Protein 2FLQ (pdb70)

Organism: Geobacillus kaustophilus (strain HTA426) (NCBI:txid235909)

Secondary structure (DSSP, 8-state):
--HHHHHHHHHHHHHHHHHHHTT--SHHHHHHHHHHHHHHHHHSS----TTTHHHHHHHHHHT-TT-S--GGGTT-EEEEETT--SHHHHHHHHHHHHHHHH-TTS---EEEEE-TTTTEEE--SBSS-B-EEE-SSSEEE-GGGHHHHHHHGGGT------TTPBPPEEEEESSS--EEE---TTTS-EEE---SS-GGGGTT--EEES---B-S-EEEETTEEES---EE---BTHIIIIIITT-TTTT--HHHHHHHTT--SS-GGG-HHHHHHHHHHHHHHHHHHHHT---B-HHHHHHHHHHHHHHHHHHT---B--GGGTS-SSSGGGSGGGGS--B----SSEEE----TT-/--HHHHHHHHHHHHHHHHHHHT--STTHHHHTTHHHHHHHHTSS----HHHHHHHHHHHHHT-TT-S--TTGGG-B----TT--SHHHHHHHHHHHHHHHHGGGS---BB----STTSEEE--SBSS-B-EE--SSS-EE-GGGHHHHHHHHHTT-----STTPBPPEEEEETTEEEEEEPPPGGG--EEEE--SS-TTSGGG-EEEES---B-S---BBTTB--S---B----BHHIIIIIITTSTTTT--HHHHHHHTT--TT-GGG-HHHHHHHHHHHHHHHHHHHTT---B-HHHHHHHHHHHHHHHHTTT------HHHHS-SS-GGGSTGGGS------PSSB------TT-

Structure (mmCIF, N/CA/C/O backbone):
data_2FLQ
#
_entry.id   2FLQ
#
_cell.length_a   154.013
_cell.length_b   118.721
_cell.length_c   49.761
_cell.angle_alpha   90.00
_cell.angle_beta   90.00
_cell.angle_gamma   90.00
#
_symmetry.space_group_name_H-M   'P 21 21 2'
#
loop_
_entity.id
_entity.type
_entity.pdbx_description
1 polymer 'Nitric Oxide Synthase'
2 non-polymer ARGININE
3 non-polymer 'PROTOPORPHYRIN IX CONTAINING FE'
4 water water
#
loop_
_atom_site.group_PDB
_atom_site.id
_atom_site.type_symbol
_atom_site.label_atom_id
_atom_site.label_alt_id
_atom_site.label_comp_id
_atom_site.label_asym_id
_atom_site.label_entity_id
_atom_site.label_seq_id
_atom_site.pdbx_PDB_ins_code
_atom_site.Cartn_x
_atom_site.Cartn_y
_atom_site.Cartn_z
_atom_site.occupancy
_atom_site.B_iso_or_equiv
_atom_site.auth_seq_id
_atom_site.auth_comp_id
_atom_site.auth_asym_id
_atom_site.auth_atom_id
_atom_site.pdbx_PDB_model_num
ATOM 1 N N . ARG A 1 10 ? 84.648 67.199 8.137 1.00 61.40 10 ARG A N 1
ATOM 2 C CA . ARG A 1 10 ? 84.411 65.775 7.774 1.00 61.40 10 ARG A CA 1
ATOM 3 C C . ARG A 1 10 ? 83.373 65.156 8.696 1.00 61.40 10 ARG A C 1
ATOM 4 O O . ARG A 1 10 ? 83.238 65.565 9.856 1.00 61.40 10 ARG A O 1
ATOM 12 N N . GLN A 1 11 ? 82.640 64.176 8.181 1.00 74.48 11 GLN A N 1
ATOM 13 C CA . GLN A 1 11 ? 81.611 63.529 8.978 1.00 74.48 11 GLN A CA 1
ATOM 14 C C . GLN A 1 11 ? 81.790 62.025 9.097 1.00 74.48 11 GLN A C 1
ATOM 15 O O . GLN A 1 11 ? 80.879 61.305 9.519 1.00 74.48 11 GLN A O 1
ATOM 21 N N . HIS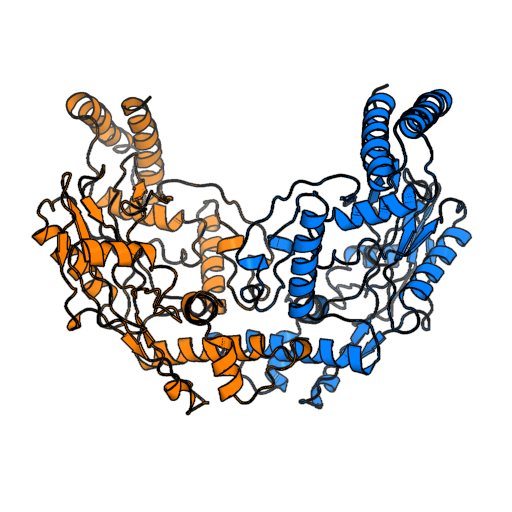 A 1 12 ? 82.965 61.552 8.712 1.00 46.29 12 HIS A N 1
ATOM 22 C CA . HIS A 1 12 ? 83.277 60.143 8.832 1.00 46.29 12 HIS A CA 1
ATOM 23 C C . HIS A 1 12 ? 84.042 60.062 10.147 1.00 46.29 12 HIS A C 1
ATOM 24 O O . HIS A 1 12 ? 83.884 59.114 10.920 1.00 46.29 12 HIS A O 1
ATOM 31 N N . ASP A 1 13 ? 84.849 61.095 10.403 1.00 46.82 13 ASP A N 1
ATOM 32 C CA . ASP A 1 13 ? 85.658 61.181 11.618 1.00 46.82 13 ASP A CA 1
ATOM 33 C C . ASP A 1 13 ? 84.803 61.663 12.783 1.00 46.82 13 ASP A C 1
ATOM 34 O O . ASP A 1 13 ? 85.223 61.634 13.937 1.00 46.82 13 ASP A O 1
ATOM 39 N N . GLU A 1 14 ? 83.603 62.122 12.464 1.00 53.07 14 GLU A N 1
ATOM 40 C CA . GLU A 1 14 ? 82.676 62.602 13.475 1.00 53.07 14 GLU A CA 1
ATOM 41 C C . GLU A 1 14 ? 81.922 61.383 14.008 1.00 53.07 14 GLU A C 1
ATOM 42 O O . GLU A 1 14 ? 81.831 61.168 15.223 1.00 53.07 14 GLU A O 1
ATOM 48 N N . GLN A 1 15 ? 81.394 60.579 13.088 1.00 60.92 15 GLN A N 1
ATOM 49 C CA . GLN A 1 15 ? 80.677 59.375 13.466 1.00 60.92 15 GLN A CA 1
ATOM 50 C C . GLN A 1 15 ? 81.693 58.389 14.042 1.00 60.92 15 GLN A C 1
ATOM 51 O O . GLN A 1 15 ? 81.644 58.094 15.233 1.00 60.92 15 GLN A O 1
ATOM 57 N N . LEU A 1 16 ? 82.618 57.907 13.210 1.00 7.46 16 LEU A N 1
ATOM 58 C CA . LEU A 1 16 ? 83.648 56.960 13.653 1.00 7.46 16 LEU A CA 1
ATOM 59 C C . LEU A 1 16 ? 84.133 57.240 15.071 1.00 7.46 16 LEU A C 1
ATOM 60 O O . LEU A 1 16 ? 84.416 56.317 15.833 1.00 7.46 16 LEU A O 1
ATOM 65 N N . MET A 1 17 ? 84.225 58.519 15.425 1.00 22.85 17 MET A N 1
ATOM 66 C CA . MET A 1 17 ? 84.670 58.897 16.758 1.00 22.85 17 MET A CA 1
ATOM 67 C C . MET A 1 17 ? 83.663 58.408 17.792 1.00 22.85 17 MET A C 1
ATOM 68 O O . MET A 1 17 ? 84.027 57.813 18.808 1.00 22.85 17 MET A O 1
ATOM 73 N N . THR A 1 18 ? 82.389 58.670 17.528 1.00 27.85 18 THR A N 1
ATOM 74 C CA . THR A 1 18 ? 81.324 58.239 18.419 1.00 27.85 18 THR A CA 1
ATOM 75 C C . THR A 1 18 ? 81.369 56.714 18.597 1.00 27.85 18 THR A C 1
ATOM 76 O O . THR A 1 18 ? 81.477 56.214 19.711 1.00 27.85 18 THR A O 1
ATOM 80 N N . LYS A 1 19 ? 81.302 55.987 17.488 1.00 16.28 19 LYS A N 1
ATOM 81 C CA . LYS A 1 19 ? 81.328 54.529 17.511 1.00 16.28 19 LYS A CA 1
ATOM 82 C C . LYS A 1 19 ? 82.489 54.051 18.364 1.00 16.28 19 LYS A C 1
ATOM 83 O O . LYS A 1 19 ? 82.345 53.137 19.180 1.00 16.28 19 LYS A O 1
ATOM 89 N N . ALA A 1 20 ? 83.649 54.673 18.173 1.00 14.41 20 ALA A N 1
ATOM 90 C CA . ALA A 1 20 ? 84.842 54.309 18.936 1.00 14.41 20 ALA A CA 1
ATOM 91 C C . ALA A 1 20 ? 84.638 54.552 20.436 1.00 14.41 20 ALA A C 1
ATOM 92 O O . ALA A 1 20 ? 84.910 53.678 21.263 1.00 14.41 20 ALA A O 1
ATOM 94 N N . GLU A 1 21 ? 84.139 55.742 20.766 1.00 7.01 21 GLU A N 1
ATOM 95 C CA . GLU A 1 21 ? 83.888 56.166 22.141 1.00 7.01 21 GLU A CA 1
ATOM 96 C C . GLU A 1 21 ? 82.908 55.279 22.909 1.00 7.01 21 GLU A C 1
ATOM 97 O O . GLU A 1 21 ? 83.102 55.014 24.088 1.00 7.01 21 GLU A O 1
ATOM 103 N N . GLN A 1 22 ? 81.845 54.835 22.252 1.00 31.95 22 GLN A N 1
ATOM 104 C CA . GLN A 1 22 ? 80.872 53.962 22.901 1.00 31.95 22 GLN A CA 1
ATOM 105 C C . GLN A 1 22 ? 81.409 52.532 22.967 1.00 31.95 22 GLN A C 1
ATOM 106 O O . GLN A 1 22 ? 80.962 51.725 23.787 1.00 31.95 22 GLN A O 1
ATOM 112 N N . PHE A 1 23 ? 82.348 52.203 22.078 1.00 25.08 23 PHE A N 1
ATOM 113 C CA . PHE A 1 23 ? 82.928 50.877 22.093 1.00 25.08 23 PHE A CA 1
ATOM 114 C C . PHE A 1 23 ? 83.774 50.777 23.344 1.00 25.08 23 PHE A C 1
ATOM 115 O O . PHE A 1 23 ? 83.461 50.021 24.259 1.00 25.08 23 PHE A O 1
ATOM 123 N N . ILE A 1 24 ? 84.845 51.566 23.382 1.00 14.35 24 ILE A N 1
ATOM 124 C CA . ILE A 1 24 ? 85.755 51.577 24.515 1.00 14.35 24 ILE A CA 1
ATOM 125 C C . ILE A 1 24 ? 85.016 51.631 25.843 1.00 14.35 24 ILE A C 1
ATOM 126 O O . ILE A 1 24 ? 85.456 51.031 26.824 1.00 14.35 24 ILE A O 1
ATOM 131 N N . ILE A 1 25 ? 83.889 52.336 25.876 1.00 6.39 25 ILE A N 1
ATOM 132 C CA . ILE A 1 25 ? 83.149 52.479 27.125 1.00 6.39 25 ILE A CA 1
ATOM 133 C C . ILE A 1 25 ? 82.585 51.184 27.691 1.00 6.39 25 ILE A C 1
ATOM 134 O O . ILE A 1 25 ? 82.828 50.858 28.845 1.00 6.39 25 ILE A O 1
ATOM 139 N N . ALA A 1 26 ? 81.830 50.443 26.891 1.00 14.82 26 ALA A N 1
ATOM 140 C CA . ALA A 1 26 ? 81.267 49.190 27.369 1.00 14.82 26 ALA A CA 1
ATOM 141 C C . ALA A 1 26 ? 82.361 48.135 27.325 1.00 14.82 26 ALA A C 1
ATOM 142 O O . ALA A 1 26 ? 82.411 47.246 28.170 1.00 14.82 26 ALA A O 1
ATOM 144 N N . SER A 1 27 ? 83.244 48.263 26.340 1.00 15.01 27 SER A N 1
ATOM 145 C CA . SER A 1 27 ? 84.355 47.346 26.139 1.00 15.01 27 SER A CA 1
ATOM 146 C C . SER A 1 27 ? 85.216 47.268 27.379 1.00 15.01 27 SER A C 1
ATOM 147 O O . SER A 1 27 ? 85.269 46.253 28.069 1.00 15.01 27 SER A O 1
ATOM 150 N N . TYR A 1 28 ? 85.912 48.359 27.645 1.00 59.43 28 TYR A N 1
ATOM 151 C CA . TYR A 1 28 ? 86.780 48.423 28.806 1.00 59.43 28 TYR A CA 1
ATOM 152 C C . TYR A 1 28 ? 85.985 48.178 30.081 1.00 59.43 28 TYR A C 1
ATOM 153 O O . TYR A 1 28 ? 86.486 47.542 31.011 1.00 59.43 28 TYR A O 1
ATOM 162 N N . ARG A 1 29 ? 84.744 48.658 30.111 1.00 16.78 29 ARG A N 1
ATOM 163 C CA . ARG A 1 29 ? 83.902 48.519 31.293 1.00 16.78 29 ARG A CA 1
ATOM 164 C C . ARG A 1 29 ? 83.467 47.100 31.640 1.00 16.78 29 ARG A C 1
ATOM 165 O O . ARG A 1 29 ? 83.280 46.776 32.816 1.00 16.78 29 ARG A O 1
ATOM 173 N N . GLU A 1 30 ? 83.294 46.255 30.632 1.00 5.39 30 GLU A N 1
ATOM 174 C CA . GLU A 1 30 ? 82.906 44.873 30.889 1.00 5.39 30 GLU A CA 1
ATOM 175 C C . GLU A 1 30 ? 84.174 44.138 31.293 1.00 5.39 30 GLU A C 1
ATOM 176 O O . GLU A 1 30 ? 84.143 43.152 32.030 1.00 5.39 30 GLU A O 1
ATOM 182 N N . LEU A 1 31 ? 85.286 44.648 30.779 1.00 27.45 31 LEU A N 1
ATOM 183 C CA . LEU A 1 31 ? 86.611 44.115 31.058 1.00 27.45 31 LEU A CA 1
ATOM 184 C C . LEU A 1 31 ? 86.968 44.416 32.520 1.00 27.45 31 LEU A C 1
ATOM 185 O O . LEU A 1 31 ? 87.914 43.857 33.089 1.00 27.45 31 LEU A O 1
ATOM 190 N N . GLY A 1 32 ? 86.192 45.307 33.124 1.00 43.96 32 GLY A N 1
ATOM 191 C CA . GLY A 1 32 ? 86.447 45.678 34.499 1.00 43.96 32 GLY A CA 1
ATOM 192 C C . GLY A 1 32 ? 87.758 46.428 34.538 1.00 43.96 32 GLY A C 1
ATOM 193 O O . GLY A 1 32 ? 88.609 46.159 35.387 1.00 43.96 32 GLY A O 1
ATOM 194 N N . LYS A 1 33 ? 87.915 47.369 33.607 1.00 46.03 33 LYS A N 1
ATOM 195 C CA . LYS A 1 33 ? 89.124 48.175 33.496 1.00 46.03 33 LYS A CA 1
ATOM 196 C C . LYS A 1 33 ? 89.171 49.323 34.495 1.00 46.03 33 LYS A C 1
ATOM 197 O O . LYS A 1 33 ? 89.657 49.163 35.610 1.00 46.03 33 LYS A O 1
ATOM 203 N N . SER A 1 34 ? 88.679 50.485 34.089 1.00 53.96 34 SER A N 1
ATOM 204 C CA . SER A 1 34 ? 88.678 51.662 34.953 1.00 53.96 34 SER A CA 1
ATOM 205 C C . SER A 1 34 ? 87.973 52.791 34.224 1.00 53.96 34 SER A C 1
ATOM 206 O O . SER A 1 34 ? 87.435 52.592 33.136 1.00 53.96 34 SER A O 1
ATOM 209 N N . GLU A 1 35 ? 87.974 53.978 34.815 1.00 42.65 35 GLU A N 1
ATOM 210 C CA . GLU A 1 35 ? 87.325 55.123 34.194 1.00 42.65 35 GLU A CA 1
ATOM 211 C C . GLU A 1 35 ? 88.359 56.081 33.628 1.00 42.65 35 GLU A C 1
ATOM 212 O O . GLU A 1 35 ? 88.071 56.877 32.726 1.00 42.65 35 GLU A O 1
ATOM 218 N N . GLN A 1 36 ? 89.571 55.991 34.166 1.00 20.46 36 GLN A N 1
ATOM 219 C CA . GLN A 1 36 ? 90.674 56.829 33.733 1.00 20.46 36 GLN A CA 1
ATOM 220 C C . GLN A 1 36 ? 91.214 56.309 32.406 1.00 20.46 36 GLN A C 1
ATOM 221 O O . GLN A 1 36 ? 91.309 57.055 31.431 1.00 20.46 36 GLN A O 1
ATOM 227 N N . GLU A 1 37 ? 91.547 55.019 32.376 1.00 7.99 37 GLU A N 1
ATOM 228 C CA . GLU A 1 37 ? 92.096 54.387 31.179 1.00 7.99 37 GLU A CA 1
ATOM 229 C C . GLU A 1 37 ? 91.143 54.394 30.003 1.00 7.99 37 GLU A C 1
ATOM 230 O O . GLU A 1 37 ? 91.517 54.030 28.894 1.00 7.99 37 GLU A O 1
ATOM 236 N N . ILE A 1 38 ? 89.906 54.801 30.253 1.00 18.85 38 ILE A N 1
ATOM 237 C CA . ILE A 1 38 ? 88.910 54.884 29.195 1.00 18.85 38 ILE A CA 1
ATOM 238 C C . ILE A 1 38 ? 89.169 56.180 28.450 1.00 18.85 38 ILE A C 1
ATOM 239 O O . ILE A 1 38 ? 89.323 56.188 27.231 1.00 18.85 38 ILE A O 1
ATOM 244 N N . LYS A 1 39 ? 89.225 57.279 29.197 1.00 41.97 39 LYS A N 1
ATOM 245 C CA . LYS A 1 39 ? 89.492 58.582 28.603 1.00 41.97 39 LYS A CA 1
ATOM 246 C C . LYS A 1 39 ? 90.913 58.580 28.050 1.00 41.97 39 LYS A C 1
ATOM 247 O O . LYS A 1 39 ? 91.190 59.189 27.010 1.00 41.97 39 LYS A O 1
ATOM 253 N N . ARG A 1 40 ? 91.811 57.892 28.756 1.00 30.23 40 ARG A N 1
ATOM 254 C CA . ARG A 1 40 ? 93.203 57.803 28.336 1.00 30.23 40 ARG A CA 1
ATOM 255 C C . ARG A 1 40 ? 93.197 57.225 26.927 1.00 30.23 40 ARG A C 1
ATOM 256 O O . ARG A 1 40 ? 93.880 57.726 26.032 1.00 30.23 40 ARG A O 1
ATOM 264 N N . ARG A 1 41 ? 92.389 56.185 26.739 1.00 52.53 41 ARG A N 1
ATOM 265 C CA . ARG A 1 41 ? 92.279 55.516 25.452 1.00 52.53 41 ARG A CA 1
ATOM 266 C C . ARG A 1 41 ? 91.462 56.327 24.427 1.00 52.53 41 ARG A C 1
ATOM 267 O O . ARG A 1 41 ? 91.868 56.445 23.267 1.00 52.53 41 ARG A O 1
ATOM 275 N N . VAL A 1 42 ? 90.330 56.897 24.832 1.00 27.05 42 VAL A N 1
ATOM 276 C CA . VAL A 1 42 ? 89.538 57.684 23.885 1.00 27.05 42 VAL A CA 1
ATOM 277 C C . VAL A 1 42 ? 90.396 58.861 23.409 1.00 27.05 42 VAL A C 1
ATOM 278 O O . VAL A 1 42 ? 90.255 59.337 22.277 1.00 27.05 42 VAL A O 1
ATOM 282 N N . ASN A 1 43 ? 91.284 59.317 24.286 1.00 27.69 43 ASN A N 1
ATOM 283 C CA . ASN A 1 43 ? 92.183 60.409 23.951 1.00 27.69 43 ASN A CA 1
ATOM 284 C C . ASN A 1 43 ? 93.063 59.970 22.782 1.00 27.69 43 ASN A C 1
ATOM 285 O O . ASN A 1 43 ? 92.991 60.546 21.705 1.00 27.69 43 ASN A O 1
ATOM 287 N N . GLU A 1 44 ? 93.885 58.946 22.989 1.00 23.69 44 GLU A N 1
ATOM 288 C CA . GLU A 1 44 ? 94.757 58.461 21.922 1.00 23.69 44 GLU A CA 1
ATOM 289 C C . GLU A 1 44 ? 93.981 58.324 20.607 1.00 23.69 44 GLU A C 1
ATOM 290 O O . GLU A 1 44 ? 94.505 58.614 19.525 1.00 23.69 44 GLU A O 1
ATOM 296 N N . ILE A 1 45 ? 92.724 57.901 20.709 1.00 48.17 45 ILE A N 1
ATOM 297 C CA . ILE A 1 45 ? 91.879 57.697 19.533 1.00 48.17 45 ILE A CA 1
ATOM 298 C C . ILE A 1 45 ? 91.424 58.990 18.833 1.00 48.17 45 ILE A C 1
ATOM 299 O O . ILE A 1 45 ? 91.319 59.022 17.608 1.00 48.17 45 ILE A O 1
ATOM 304 N N . ARG A 1 46 ? 91.150 60.042 19.597 1.00 70.52 46 ARG A N 1
ATOM 305 C CA . ARG A 1 46 ? 90.731 61.306 18.990 1.00 70.52 46 ARG A CA 1
ATOM 306 C C . ARG A 1 46 ? 91.945 61.913 18.286 1.00 70.52 46 ARG A C 1
ATOM 307 O O . ARG A 1 46 ? 91.856 62.348 17.136 1.00 70.52 46 ARG A O 1
ATOM 315 N N . TRP A 1 47 ? 93.071 61.936 18.983 1.00 59.87 47 TRP A N 1
ATOM 316 C CA . TRP A 1 47 ? 94.297 62.480 18.419 1.00 59.87 47 TRP A CA 1
ATOM 317 C C . TRP A 1 47 ? 94.637 61.725 17.135 1.00 59.87 47 TRP A C 1
ATOM 318 O O . TRP A 1 47 ? 94.914 62.334 16.100 1.00 59.87 47 TRP A O 1
ATOM 320 N N . GLU A 1 48 ? 94.594 60.395 17.203 1.00 44.77 48 GLU A N 1
ATOM 321 C CA . GLU A 1 48 ? 94.908 59.567 16.048 1.00 44.77 48 GLU A CA 1
ATOM 322 C C . GLU A 1 48 ? 93.903 59.647 14.897 1.00 44.77 48 GLU A C 1
ATOM 323 O O . GLU A 1 48 ? 94.296 59.715 13.733 1.00 44.77 48 GLU A O 1
ATOM 329 N N . VAL A 1 49 ? 92.607 59.642 15.201 1.00 35.11 49 VAL A N 1
ATOM 330 C CA . VAL A 1 49 ? 91.625 59.709 14.126 1.00 35.11 49 VAL A CA 1
ATOM 331 C C . VAL A 1 49 ? 91.798 60.995 13.352 1.00 35.11 49 VAL A C 1
ATOM 332 O O . VAL A 1 49 ? 91.423 61.075 12.189 1.00 35.11 49 VAL A O 1
ATOM 336 N N . GLU A 1 50 ? 92.374 62.002 13.991 1.00 53.22 50 GLU A N 1
ATOM 337 C CA . GLU A 1 50 ? 92.572 63.262 13.303 1.00 53.22 50 GLU A CA 1
ATOM 338 C C . GLU A 1 50 ? 93.850 63.309 12.474 1.00 53.22 50 GLU A C 1
ATOM 339 O O . GLU A 1 50 ? 93.792 63.471 11.255 1.00 53.22 50 GLU A O 1
ATOM 345 N N . GLN A 1 51 ? 94.995 63.158 13.125 1.00 21.27 51 GLN A N 1
ATOM 346 C CA . GLN A 1 51 ? 96.272 63.203 12.420 1.00 21.27 51 GLN A CA 1
ATOM 347 C C . GLN A 1 51 ? 96.370 62.170 11.290 1.00 21.27 51 GLN A C 1
ATOM 348 O O . GLN A 1 51 ? 97.062 62.408 10.295 1.00 21.27 51 GLN A O 1
ATOM 354 N N . THR A 1 52 ? 95.678 61.032 11.431 1.00 52.02 52 THR A N 1
ATOM 355 C CA . THR A 1 52 ? 95.734 59.978 10.408 1.00 52.02 52 THR A CA 1
ATOM 356 C C . THR A 1 52 ? 94.418 59.595 9.716 1.00 52.02 52 THR A C 1
ATOM 357 O O . THR A 1 52 ? 94.447 58.938 8.672 1.00 52.02 52 THR A O 1
ATOM 361 N N . GLY A 1 53 ? 93.279 59.969 10.293 1.00 49.86 53 GLY A N 1
ATOM 362 C CA . GLY A 1 53 ? 92.001 59.665 9.652 1.00 49.86 53 GLY A CA 1
ATOM 363 C C . GLY A 1 53 ? 91.228 58.409 10.041 1.00 49.86 53 GLY A C 1
ATOM 364 O O . GLY A 1 53 ? 90.153 58.146 9.491 1.00 49.86 53 GLY A O 1
ATOM 365 N N . THR A 1 54 ? 91.771 57.634 10.974 1.00 38.13 54 THR A N 1
ATOM 366 C CA . THR A 1 54 ? 91.145 56.405 11.459 1.00 38.13 54 THR A CA 1
ATOM 367 C C . THR A 1 54 ? 92.058 56.013 12.612 1.00 38.13 54 THR A C 1
ATOM 368 O O . THR A 1 54 ? 93.078 56.671 12.823 1.00 38.13 54 THR A O 1
ATOM 372 N N . TYR A 1 55 ? 91.692 54.994 13.377 1.00 13.52 55 TYR A N 1
ATOM 373 C CA . TYR A 1 55 ? 92.557 54.562 14.457 1.00 13.52 55 TYR A CA 1
ATOM 374 C C . TYR A 1 55 ? 92.751 53.066 14.332 1.00 13.52 55 TYR A C 1
ATOM 375 O O . TYR A 1 55 ? 92.234 52.450 13.402 1.00 13.52 55 TYR A O 1
ATOM 384 N N . ARG A 1 56 ? 93.488 52.500 15.267 1.00 30.05 56 ARG A N 1
ATOM 385 C CA . ARG A 1 56 ? 93.832 51.087 15.272 1.00 30.05 56 ARG A CA 1
ATOM 386 C C . ARG A 1 56 ? 93.518 50.466 16.621 1.00 30.05 56 ARG A C 1
ATOM 387 O O . ARG A 1 56 ? 93.661 51.128 17.639 1.00 30.05 56 ARG A O 1
ATOM 395 N N . HIS A 1 57 ? 93.101 49.204 16.633 1.00 5.00 57 HIS A N 1
ATOM 396 C CA . HIS A 1 57 ? 92.731 48.519 17.881 1.00 5.00 57 HIS A CA 1
ATOM 397 C C . HIS A 1 57 ? 93.902 47.819 18.569 1.00 5.00 57 HIS A C 1
ATOM 398 O O . HIS A 1 57 ? 94.998 47.737 18.036 1.00 5.00 57 HIS A O 1
ATOM 405 N N . THR A 1 58 ? 93.643 47.296 19.762 1.00 17.98 58 THR A N 1
ATOM 406 C CA . THR A 1 58 ? 94.643 46.549 20.519 1.00 17.98 58 THR A CA 1
ATOM 407 C C . THR A 1 58 ? 94.227 45.078 20.401 1.00 17.98 58 THR A C 1
ATOM 408 O O . THR A 1 58 ? 93.230 44.771 19.745 1.00 17.98 58 THR A O 1
ATOM 412 N N . TYR A 1 59 ? 94.986 44.161 20.994 1.00 29.28 59 TYR A N 1
ATOM 413 C CA . TYR A 1 59 ? 94.568 42.771 20.936 1.00 29.28 59 TYR A CA 1
ATOM 414 C C . TYR A 1 59 ? 93.963 42.429 22.284 1.00 29.28 59 TYR A C 1
ATOM 415 O O . TYR A 1 59 ? 94.544 41.724 23.100 1.00 29.28 59 TYR A O 1
ATOM 424 N N . GLU A 1 60 ? 92.785 42.979 22.507 1.00 22.08 60 GLU A N 1
ATOM 425 C CA . GLU A 1 60 ? 92.005 42.799 23.718 1.00 22.08 60 GLU A CA 1
ATOM 426 C C . GLU A 1 60 ? 90.839 43.670 23.310 1.00 22.08 60 GLU A C 1
ATOM 427 O O . GLU A 1 60 ? 89.790 43.705 23.939 1.00 22.08 60 GLU A O 1
ATOM 433 N N . GLU A 1 61 ? 91.075 44.376 22.214 1.00 5.52 61 GLU A N 1
ATOM 434 C CA . GLU A 1 61 ? 90.115 45.264 21.605 1.00 5.52 61 GLU A CA 1
ATOM 435 C C . GLU A 1 61 ? 89.456 44.426 20.515 1.00 5.52 61 GLU A C 1
ATOM 436 O O . GLU A 1 61 ? 88.246 44.278 20.488 1.00 5.52 61 GLU A O 1
ATOM 442 N N . LEU A 1 62 ? 90.266 43.873 19.619 1.00 5.84 62 LEU A N 1
ATOM 443 C CA . LEU A 1 62 ? 89.745 43.016 18.556 1.00 5.84 62 LEU A CA 1
ATOM 444 C C . LEU A 1 62 ? 89.322 41.710 19.206 1.00 5.84 62 LEU A C 1
ATOM 445 O O . LEU A 1 62 ? 88.242 41.200 18.940 1.00 5.84 62 LEU A O 1
ATOM 450 N N . SER A 1 63 ? 90.204 41.170 20.039 1.00 14.53 63 SER A N 1
ATOM 451 C CA . SER A 1 63 ? 89.951 39.931 20.747 1.00 14.53 63 SER A CA 1
ATOM 452 C C . SER A 1 63 ? 88.585 39.977 21.429 1.00 14.53 63 SER A C 1
ATOM 453 O O . SER A 1 63 ? 87.647 39.290 21.013 1.00 14.53 63 SER A O 1
ATOM 456 N N . TYR A 1 64 ? 88.474 40.791 22.471 1.00 5.00 64 TYR A N 1
ATOM 457 C CA . TYR A 1 64 ? 87.214 40.889 23.184 1.00 5.00 64 TYR A CA 1
ATOM 458 C C . TYR A 1 64 ? 86.150 41.494 22.303 1.00 5.00 64 TYR A C 1
ATOM 459 O O . TYR A 1 64 ? 84.970 41.205 22.472 1.00 5.00 64 TYR A O 1
ATOM 468 N N . GLY A 1 65 ? 86.567 42.335 21.362 1.00 5.00 65 GLY A N 1
ATOM 469 C CA . GLY A 1 65 ? 85.606 42.963 20.464 1.00 5.00 65 GLY A CA 1
ATOM 470 C C . GLY A 1 65 ? 84.983 41.966 19.510 1.00 5.00 65 GLY A C 1
ATOM 471 O O . GLY A 1 65 ? 83.840 42.129 19.098 1.00 5.00 65 GLY A O 1
ATOM 472 N N . ALA A 1 66 ? 85.750 40.936 19.155 1.00 7.75 66 ALA A N 1
ATOM 473 C CA . ALA A 1 66 ? 85.295 39.876 18.258 1.00 7.75 66 ALA A CA 1
ATOM 474 C C . ALA A 1 66 ? 84.238 39.075 18.990 1.00 7.75 66 ALA A C 1
ATOM 475 O O . ALA A 1 66 ? 83.165 38.806 18.477 1.00 7.75 66 ALA A O 1
ATOM 477 N N . LYS A 1 67 ? 84.573 38.699 20.210 1.00 5.00 67 LYS A N 1
ATOM 478 C CA . LYS A 1 67 ? 83.679 37.933 21.053 1.00 5.00 67 LYS A CA 1
ATOM 479 C C . LYS A 1 67 ? 82.380 38.701 21.318 1.00 5.00 67 LYS A C 1
ATOM 480 O O . LYS A 1 67 ? 81.325 38.094 21.508 1.00 5.00 67 LYS A O 1
ATOM 486 N N . MET A 1 68 ? 82.451 40.031 21.328 1.00 7.09 68 MET A N 1
ATOM 487 C CA . MET A 1 68 ? 81.258 40.848 21.567 1.00 7.09 68 MET A CA 1
ATOM 488 C C . MET A 1 68 ? 80.351 40.868 20.343 1.00 7.09 68 MET A C 1
ATOM 489 O O . MET A 1 68 ? 79.136 41.006 20.461 1.00 7.09 68 MET A O 1
ATOM 494 N N . ALA A 1 69 ? 80.958 40.733 19.169 1.00 5.00 69 ALA A N 1
ATOM 495 C CA . ALA A 1 69 ? 80.235 40.727 17.905 1.00 5.00 69 ALA A CA 1
ATOM 496 C C . ALA A 1 69 ? 79.441 39.434 17.764 1.00 5.00 69 ALA A C 1
ATOM 497 O O . ALA A 1 69 ? 78.344 39.408 17.192 1.00 5.00 69 ALA A O 1
ATOM 499 N N . TRP A 1 70 ? 80.022 38.358 18.286 1.00 31.93 70 TRP A N 1
ATOM 500 C CA . TRP A 1 70 ? 79.399 37.046 18.241 1.00 31.93 70 TRP A CA 1
ATOM 501 C C . TRP A 1 70 ? 78.295 37.014 19.276 1.00 31.93 70 TRP A C 1
ATOM 502 O O . TRP A 1 70 ? 77.233 36.431 19.053 1.00 31.93 70 TRP A O 1
ATOM 513 N N . ARG A 1 71 ? 78.538 37.645 20.410 1.00 5.00 71 ARG A N 1
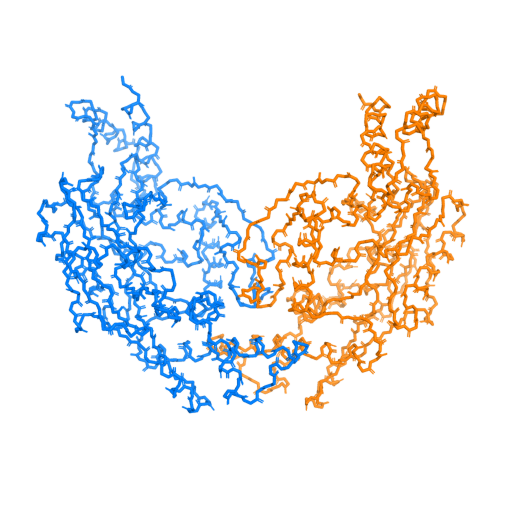ATOM 514 C CA . ARG A 1 71 ? 77.524 37.663 21.437 1.00 5.00 71 ARG A CA 1
ATOM 515 C C . ARG A 1 71 ? 76.330 38.403 20.899 1.00 5.00 71 ARG A C 1
ATOM 516 O O . ARG A 1 71 ? 75.193 38.012 21.112 1.00 5.00 71 ARG A O 1
ATOM 524 N N . HIS A 1 72 ? 76.608 39.472 20.167 1.00 15.63 72 HIS A N 1
ATOM 525 C CA . HIS A 1 72 ? 75.571 40.324 19.606 1.00 15.63 72 HIS A CA 1
ATOM 526 C C . HIS A 1 72 ? 74.924 39.874 18.303 1.00 15.63 72 HIS A C 1
ATOM 527 O O . HIS A 1 72 ? 74.179 40.648 17.688 1.00 15.63 72 HIS A O 1
ATOM 534 N N . SER A 1 73 ? 75.183 38.629 17.904 1.00 7.88 73 SER A N 1
ATOM 535 C CA . SER A 1 73 ? 74.623 38.067 16.671 1.00 7.88 73 SER A CA 1
ATOM 536 C C . SER A 1 73 ? 73.209 37.511 16.881 1.00 7.88 73 SER A C 1
ATOM 537 O O . SER A 1 73 ? 73.037 36.358 17.279 1.00 7.88 73 SER A O 1
ATOM 540 N N . ASN A 1 74 ? 72.207 38.341 16.587 1.00 5.00 74 ASN A N 1
ATOM 541 C CA . ASN A 1 74 ? 70.807 37.985 16.770 1.00 5.00 74 ASN A CA 1
ATOM 542 C C . ASN A 1 74 ? 70.395 36.672 16.146 1.00 5.00 74 ASN A C 1
ATOM 543 O O . ASN A 1 74 ? 69.623 35.919 16.732 1.00 5.00 74 ASN A O 1
ATOM 548 N N . ARG A 1 75 ? 70.898 36.395 14.949 1.00 5.00 75 ARG A N 1
ATOM 549 C CA . ARG A 1 75 ? 70.528 35.175 14.244 1.00 5.00 75 ARG A CA 1
ATOM 550 C C . ARG A 1 75 ? 71.271 33.909 14.633 1.00 5.00 75 ARG A C 1
ATOM 551 O O . ARG A 1 75 ? 71.148 32.889 13.957 1.00 5.00 75 ARG A O 1
ATOM 559 N N . CYS A 1 76 ? 72.018 33.959 15.727 1.00 6.26 76 CYS A N 1
ATOM 560 C CA . CYS A 1 76 ? 72.753 32.782 16.156 1.00 6.26 76 CYS A CA 1
ATOM 561 C C . CYS A 1 76 ? 72.187 32.136 17.404 1.00 6.26 76 CYS A C 1
ATOM 562 O O . CYS A 1 76 ? 71.919 32.808 18.403 1.00 6.26 76 CYS A O 1
ATOM 565 N N . ILE A 1 77 ? 72.027 30.818 17.345 1.00 15.22 77 ILE A N 1
ATOM 566 C CA . ILE A 1 77 ? 71.481 30.071 18.459 1.00 15.22 77 ILE A CA 1
ATOM 567 C C . ILE A 1 77 ? 72.556 29.613 19.431 1.00 15.22 77 ILE A C 1
ATOM 568 O O . ILE A 1 77 ? 72.298 29.475 20.620 1.00 15.22 77 ILE A O 1
ATOM 573 N N . GLY A 1 78 ? 73.754 29.361 18.929 1.00 5.63 78 GLY A N 1
ATOM 574 C CA . GLY A 1 78 ? 74.812 28.900 19.805 1.00 5.63 78 GLY A CA 1
ATOM 575 C C . GLY A 1 78 ? 75.715 30.009 20.288 1.00 5.63 78 GLY A C 1
ATOM 576 O O . GLY A 1 78 ? 76.911 29.972 20.037 1.00 5.63 78 GLY A O 1
ATOM 577 N N . ARG A 1 79 ? 75.170 30.993 20.982 1.00 5.00 79 ARG A N 1
ATOM 578 C CA . ARG A 1 79 ? 76.007 32.077 21.467 1.00 5.00 79 ARG A CA 1
ATOM 579 C C . ARG A 1 79 ? 76.602 31.827 22.839 1.00 5.00 79 ARG A C 1
ATOM 580 O O . ARG A 1 79 ? 77.478 32.568 23.272 1.00 5.00 79 ARG A O 1
ATOM 588 N N . LEU A 1 80 ? 76.149 30.775 23.509 1.00 6.01 80 LEU A N 1
ATOM 589 C CA . LEU A 1 80 ? 76.645 30.454 24.843 1.00 6.01 80 LEU A CA 1
ATOM 590 C C . LEU A 1 80 ? 78.150 30.646 24.937 1.00 6.01 80 LEU A C 1
ATOM 591 O O . LEU A 1 80 ? 78.637 31.460 25.713 1.00 6.01 80 LEU A O 1
ATOM 596 N N . PHE A 1 81 ? 78.877 29.902 24.114 1.00 14.52 81 PHE A N 1
ATOM 597 C CA . PHE A 1 81 ? 80.336 29.923 24.114 1.00 14.52 81 PHE A CA 1
ATOM 598 C C . PHE A 1 81 ? 80.970 31.131 23.450 1.00 14.52 81 PHE A C 1
ATOM 599 O O . PHE A 1 81 ? 82.036 31.012 22.840 1.00 14.52 81 PHE A O 1
ATOM 607 N N . TRP A 1 82 ? 80.339 32.294 23.568 1.00 15.84 82 TRP A N 1
ATOM 608 C CA . TRP A 1 82 ? 80.885 33.494 22.941 1.00 15.84 82 TRP A CA 1
ATOM 609 C C . TRP A 1 82 ? 82.254 33.909 23.489 1.00 15.84 82 TRP A C 1
ATOM 610 O O . TRP A 1 82 ? 83.104 34.393 22.748 1.00 15.84 82 TRP A O 1
ATOM 621 N N . GLN A 1 83 ? 82.484 33.714 24.779 1.00 21.20 83 GLN A N 1
ATOM 622 C CA . GLN A 1 83 ? 83.763 34.103 25.348 1.00 21.20 83 GLN A CA 1
ATOM 623 C C . GLN A 1 83 ? 84.931 33.220 24.926 1.00 21.20 83 GLN A C 1
ATOM 624 O O . GLN A 1 83 ? 86.076 33.683 24.861 1.00 21.20 83 GLN A O 1
ATOM 630 N N . SER A 1 84 ? 84.639 31.957 24.631 1.00 5.31 84 SER A N 1
ATOM 631 C CA . SER A 1 84 ? 85.664 30.995 24.238 1.00 5.31 84 SER A CA 1
ATOM 632 C C . SER A 1 84 ? 86.154 31.098 22.779 1.00 5.31 84 SER A C 1
ATOM 633 O O . SER A 1 84 ? 86.661 30.124 22.219 1.00 5.31 84 SER A O 1
ATOM 636 N N . LEU A 1 85 ? 86.031 32.273 22.174 1.00 10.73 85 LEU A N 1
ATOM 637 C CA . LEU A 1 85 ? 86.452 32.462 20.788 1.00 10.73 85 LEU A CA 1
ATOM 638 C C . LEU A 1 85 ? 87.965 32.693 20.628 1.00 10.73 85 LEU A C 1
ATOM 639 O O . LEU A 1 85 ? 88.524 33.604 21.240 1.00 10.73 85 LEU A O 1
ATOM 644 N N . HIS A 1 86 ? 88.629 31.866 19.816 1.00 5.00 86 HIS A N 1
ATOM 645 C CA . HIS A 1 86 ? 90.061 32.027 19.572 1.00 5.00 86 HIS A CA 1
ATOM 646 C C . HIS A 1 86 ? 90.202 33.050 18.454 1.00 5.00 86 HIS A C 1
ATOM 647 O O . HIS A 1 86 ? 89.882 32.768 17.305 1.00 5.00 86 HIS A O 1
ATOM 654 N N . VAL A 1 87 ? 90.657 34.246 18.798 1.00 7.76 87 VAL A N 1
ATOM 655 C CA . VAL A 1 87 ? 90.851 35.316 17.821 1.00 7.76 87 VAL A CA 1
ATOM 656 C C . VAL A 1 87 ? 92.307 35.329 17.330 1.00 7.76 87 VAL A C 1
ATOM 657 O O . VAL A 1 87 ? 93.228 35.089 18.103 1.00 7.76 87 VAL A O 1
ATOM 661 N N . ILE A 1 88 ? 92.506 35.582 16.040 1.00 5.61 88 ILE A N 1
ATOM 662 C CA . ILE A 1 88 ? 93.844 35.631 15.467 1.00 5.61 88 ILE A CA 1
ATOM 663 C C . ILE A 1 88 ? 94.057 36.990 14.806 1.00 5.61 88 ILE A C 1
ATOM 664 O O . ILE A 1 88 ? 93.196 37.459 14.066 1.00 5.61 88 ILE A O 1
ATOM 669 N N . ASP A 1 89 ? 95.187 37.635 15.084 1.00 11.53 89 ASP A N 1
ATOM 670 C CA . ASP A 1 89 ? 95.449 38.940 14.496 1.00 11.53 89 ASP A CA 1
ATOM 671 C C . ASP A 1 89 ? 96.228 38.773 13.192 1.00 11.53 89 ASP A C 1
ATOM 672 O O . ASP A 1 89 ? 97.445 38.604 13.194 1.00 11.53 89 ASP A O 1
ATOM 677 N N . ALA A 1 90 ? 95.509 38.815 12.079 1.00 5.02 90 ALA A N 1
ATOM 678 C CA . ALA A 1 90 ? 96.111 38.659 10.767 1.00 5.02 90 ALA A CA 1
ATOM 679 C C . ALA A 1 90 ? 96.215 40.008 10.091 1.00 5.02 90 ALA A C 1
ATOM 680 O O . ALA A 1 90 ? 96.354 40.094 8.872 1.00 5.02 90 ALA A O 1
ATOM 682 N N . ARG A 1 91 ? 96.144 41.064 10.895 1.00 7.33 91 ARG A N 1
ATOM 683 C CA . ARG A 1 91 ? 96.215 42.428 10.387 1.00 7.33 91 ARG A CA 1
ATOM 684 C C . ARG A 1 91 ? 97.514 42.778 9.678 1.00 7.33 91 ARG A C 1
ATOM 685 O O . ARG A 1 91 ? 97.523 43.518 8.704 1.00 7.33 91 ARG A O 1
ATOM 693 N N . GLU A 1 92 ? 98.646 42.241 10.168 1.00 64.30 92 GLU A N 1
ATOM 694 C CA . GLU A 1 92 ? 99.930 42.564 9.588 1.00 64.30 92 GLU A CA 1
ATOM 695 C C . GLU A 1 92 ? 100.168 41.931 8.211 1.00 64.30 92 GLU A C 1
ATOM 696 O O . GLU A 1 92 ? 101.274 41.929 7.694 1.00 64.30 92 GLU A O 1
ATOM 698 N N . ALA A 1 93 ? 99.088 41.391 7.639 1.00 20.89 93 ALA A N 1
ATOM 699 C CA . ALA A 1 93 ? 99.195 40.760 6.332 1.00 20.89 93 ALA A CA 1
ATOM 700 C C . ALA A 1 93 ? 98.969 41.824 5.267 1.00 20.89 93 ALA A C 1
ATOM 701 O O . ALA A 1 93 ? 97.974 42.551 5.307 1.00 20.89 93 ALA A O 1
ATOM 703 N N . VAL A 1 94 ? 99.894 41.913 4.320 1.00 5.36 94 VAL A N 1
ATOM 704 C CA . VAL A 1 94 ? 99.794 42.899 3.251 1.00 5.36 94 VAL A CA 1
ATOM 705 C C . VAL A 1 94 ? 99.987 42.281 1.888 1.00 5.36 94 VAL A C 1
ATOM 706 O O . VAL A 1 94 ? 99.680 42.906 0.879 1.00 5.36 94 VAL A O 1
ATOM 710 N N . THR A 1 95 ? 100.503 41.057 1.861 1.00 40.19 95 THR A N 1
ATOM 711 C CA . THR A 1 95 ? 100.742 40.363 0.603 1.00 40.19 95 THR A CA 1
ATOM 712 C C . THR A 1 95 ? 99.716 39.259 0.361 1.00 40.19 95 THR A C 1
ATOM 713 O O . THR A 1 95 ? 99.150 38.702 1.307 1.00 40.19 95 THR A O 1
ATOM 717 N N . GLU A 1 96 ? 99.478 38.955 -0.913 1.00 27.76 96 GLU A N 1
ATOM 718 C CA . GLU A 1 96 ? 98.524 37.923 -1.289 1.00 27.76 96 GLU A CA 1
ATOM 719 C C . GLU A 1 96 ? 98.984 36.555 -0.797 1.00 27.76 96 GLU A C 1
ATOM 720 O O . GLU A 1 96 ? 98.162 35.711 -0.439 1.00 27.76 96 GLU A O 1
ATOM 726 N N . GLU A 1 97 ? 100.297 36.335 -0.775 1.00 11.74 97 GLU A N 1
ATOM 727 C CA . GLU A 1 97 ? 100.828 35.068 -0.308 1.00 11.74 97 GLU A CA 1
ATOM 728 C C . GLU A 1 97 ? 100.443 34.953 1.153 1.00 11.74 97 GLU A C 1
ATOM 729 O O . GLU A 1 97 ? 99.843 33.961 1.569 1.00 11.74 97 GLU A O 1
ATOM 735 N N . GLU A 1 98 ? 100.783 35.990 1.918 1.00 10.92 98 GLU A N 1
ATOM 736 C CA . GLU A 1 98 ? 100.494 36.057 3.353 1.00 10.92 98 GLU A CA 1
ATOM 737 C C . GLU A 1 98 ? 99.016 35.810 3.653 1.00 10.92 98 GLU A C 1
ATOM 738 O O . GLU A 1 98 ? 98.664 34.968 4.478 1.00 10.92 98 GLU A O 1
ATOM 744 N N . VAL A 1 99 ? 98.146 36.554 2.991 1.00 11.20 99 VAL A N 1
ATOM 745 C CA . VAL A 1 99 ? 96.726 36.371 3.216 1.00 11.20 99 VAL A CA 1
ATOM 746 C C . VAL A 1 99 ? 96.409 34.892 3.146 1.00 11.20 99 VAL A C 1
ATOM 747 O O . VAL A 1 99 ? 95.937 34.314 4.112 1.00 11.20 99 VAL A O 1
ATOM 751 N N . PHE A 1 100 ? 96.692 34.284 2.001 1.00 7.09 100 PHE A N 1
ATOM 752 C CA . PHE A 1 100 ? 96.439 32.862 1.783 1.00 7.09 100 PHE A CA 1
ATOM 753 C C . PHE A 1 100 ? 96.807 31.956 2.952 1.00 7.09 100 PHE A C 1
ATOM 754 O O . PHE A 1 100 ? 95.979 31.167 3.388 1.00 7.09 100 PHE A O 1
ATOM 762 N N . SER A 1 101 ? 98.033 32.070 3.464 1.00 36.62 101 SER A N 1
ATOM 763 C CA . SER A 1 101 ? 98.481 31.219 4.573 1.00 36.62 101 SER A CA 1
ATOM 764 C C . SER A 1 101 ? 97.622 31.316 5.842 1.00 36.62 101 SER A C 1
ATOM 765 O O . SER A 1 101 ? 97.329 30.297 6.479 1.00 36.62 101 SER A O 1
ATOM 768 N N . TYR A 1 102 ? 97.215 32.530 6.210 1.00 27.09 102 TYR A N 1
ATOM 769 C CA . TYR A 1 102 ? 96.376 32.732 7.391 1.00 27.09 102 TYR A CA 1
ATOM 770 C C . TYR A 1 102 ? 95.039 32.022 7.165 1.00 27.09 102 TYR A C 1
ATOM 771 O O . TYR A 1 102 ? 94.386 31.564 8.107 1.00 27.09 102 TYR A O 1
ATOM 780 N N . LEU A 1 103 ? 94.658 31.939 5.895 1.00 5.00 103 LEU A N 1
ATOM 781 C CA . LEU A 1 103 ? 93.424 31.298 5.484 1.00 5.00 103 LEU A CA 1
ATOM 782 C C . LEU A 1 103 ? 93.577 29.781 5.485 1.00 5.00 103 LEU A C 1
ATOM 783 O O . LEU A 1 103 ? 92.606 29.059 5.685 1.00 5.00 103 LEU A O 1
ATOM 788 N N . PHE A 1 104 ? 94.790 29.292 5.243 1.00 16.95 104 PHE A N 1
ATOM 789 C CA . PHE A 1 104 ? 95.017 27.854 5.245 1.00 16.95 104 PHE A CA 1
ATOM 790 C C . PHE A 1 104 ? 95.161 27.460 6.685 1.00 16.95 104 PHE A C 1
ATOM 791 O O . PHE A 1 104 ? 94.800 26.348 7.073 1.00 16.95 104 PHE A O 1
ATOM 799 N N . HIS A 1 105 ? 95.685 28.388 7.480 1.00 6.05 105 HIS A N 1
ATOM 800 C CA . HIS A 1 105 ? 95.871 28.166 8.905 1.00 6.05 105 HIS A CA 1
ATOM 801 C C . HIS A 1 105 ? 94.500 28.086 9.588 1.00 6.05 105 HIS A C 1
ATOM 802 O O . HIS A 1 105 ? 94.176 27.088 10.242 1.00 6.05 105 HIS A O 1
ATOM 809 N N . HIS A 1 106 ? 93.707 29.145 9.424 1.00 25.38 106 HIS A N 1
ATOM 810 C CA . HIS A 1 106 ? 92.373 29.215 10.019 1.00 25.38 106 HIS A CA 1
ATOM 811 C C . HIS A 1 106 ? 91.674 27.875 9.850 1.00 25.38 106 HIS A C 1
ATOM 812 O O . HIS A 1 106 ? 91.154 27.300 10.804 1.00 25.38 106 HIS A O 1
ATOM 819 N N . ILE A 1 107 ? 91.661 27.383 8.622 1.00 5.00 107 ILE A N 1
ATOM 820 C CA . ILE A 1 107 ? 91.047 26.101 8.322 1.00 5.00 107 ILE A CA 1
ATOM 821 C C . ILE A 1 107 ? 91.612 25.078 9.297 1.00 5.00 107 ILE A C 1
ATOM 822 O O . ILE A 1 107 ? 90.889 24.484 10.094 1.00 5.00 107 ILE A O 1
ATOM 827 N N . GLU A 1 108 ? 92.923 24.896 9.230 1.00 6.30 108 GLU A N 1
ATOM 828 C CA . GLU A 1 108 ? 93.608 23.964 10.100 1.00 6.30 108 GLU A CA 1
ATOM 829 C C . GLU A 1 108 ? 93.108 24.168 11.523 1.00 6.30 108 GLU A C 1
ATOM 830 O O . GLU A 1 108 ? 92.151 23.525 11.946 1.00 6.30 108 GLU A O 1
ATOM 836 N N . VAL A 1 109 ? 93.747 25.082 12.251 1.00 8.21 109 VAL A N 1
ATOM 837 C CA . VAL A 1 109 ? 93.387 25.368 13.641 1.00 8.21 109 VAL A CA 1
ATOM 838 C C . VAL A 1 109 ? 91.917 25.181 13.972 1.00 8.21 109 VAL A C 1
ATOM 839 O O . VAL A 1 109 ? 91.580 24.623 15.020 1.00 8.21 109 VAL A O 1
ATOM 843 N N . ALA A 1 110 ? 91.058 25.663 13.073 1.00 8.31 110 ALA A N 1
ATOM 844 C CA . ALA A 1 110 ? 89.616 25.577 13.234 1.00 8.31 110 ALA A CA 1
ATOM 845 C C . ALA A 1 110 ? 89.168 24.120 13.236 1.00 8.31 110 ALA A C 1
ATOM 846 O O . ALA A 1 110 ? 88.400 23.707 14.114 1.00 8.31 110 ALA A O 1
ATOM 848 N N . THR A 1 111 ? 89.648 23.338 12.264 1.00 5.39 111 THR A N 1
ATOM 849 C CA . THR A 1 111 ? 89.302 21.922 12.200 1.00 5.39 111 THR A CA 1
ATOM 850 C C . THR A 1 111 ? 89.815 21.254 13.459 1.00 5.39 111 THR A C 1
ATOM 851 O O . THR A 1 111 ? 89.055 20.689 14.229 1.00 5.39 111 THR A O 1
ATOM 855 N N . ASN A 1 112 ? 91.120 21.335 13.669 1.00 11.37 112 ASN A N 1
ATOM 856 C CA . ASN A 1 112 ? 91.723 20.731 14.844 1.00 11.37 112 ASN A CA 1
ATOM 857 C C . ASN A 1 112 ? 91.563 19.219 14.745 1.00 11.37 112 ASN A C 1
ATOM 858 O O . ASN A 1 112 ? 91.252 18.533 15.733 1.00 11.37 112 ASN A O 1
ATOM 863 N N . GLY A 1 113 ? 91.785 18.717 13.530 1.00 17.96 113 GLY A N 1
ATOM 864 C CA . GLY A 1 113 ? 91.665 17.296 13.261 1.00 17.96 113 GLY A CA 1
ATOM 865 C C . GLY A 1 113 ? 90.493 16.709 14.011 1.00 17.96 113 GLY A C 1
ATOM 866 O O . GLY A 1 113 ? 90.629 15.665 14.645 1.00 17.96 113 GLY A O 1
ATOM 867 N N . GLY A 1 114 ? 89.352 17.393 13.962 1.00 5.00 114 GLY A N 1
ATOM 868 C CA . GLY A 1 114 ? 88.173 16.887 14.642 1.00 5.00 114 GLY A CA 1
ATOM 869 C C . GLY A 1 114 ? 87.478 17.827 15.612 1.00 5.00 114 GLY A C 1
ATOM 870 O O . GLY A 1 114 ? 86.511 18.496 15.246 1.00 5.00 114 GLY A O 1
ATOM 871 N N . LYS A 1 115 ? 87.945 17.861 16.857 1.00 9.74 115 LYS A N 1
ATOM 872 C CA . LYS A 1 115 ? 87.336 18.736 17.846 1.00 9.74 115 LYS A CA 1
ATOM 873 C C . LYS A 1 115 ? 87.487 20.205 17.443 1.00 9.74 115 LYS A C 1
ATOM 874 O O . LYS A 1 115 ? 88.315 20.951 17.970 1.00 9.74 115 LYS A O 1
ATOM 880 N N . ILE A 1 116 ? 86.641 20.574 16.486 1.00 11.71 116 ILE A N 1
ATOM 881 C CA . ILE A 1 116 ? 86.544 21.903 15.896 1.00 11.71 116 ILE A CA 1
ATOM 882 C C . ILE A 1 116 ? 86.600 23.025 16.933 1.00 11.71 116 ILE A C 1
ATOM 883 O O . ILE A 1 116 ? 85.912 22.985 17.952 1.00 11.71 116 ILE A O 1
ATOM 888 N N . ARG A 1 117 ? 87.428 24.021 16.645 1.00 5.65 117 ARG A N 1
ATOM 889 C CA . ARG A 1 117 ? 87.627 25.171 17.508 1.00 5.65 117 ARG A CA 1
ATOM 890 C C . ARG A 1 117 ? 86.891 26.387 16.974 1.00 5.65 117 ARG A C 1
ATOM 891 O O . ARG A 1 117 ? 86.944 26.683 15.784 1.00 5.65 117 ARG A O 1
ATOM 899 N N . PRO A 1 118 ? 86.186 27.113 17.842 1.00 5.00 118 PRO A N 1
ATOM 900 C CA . PRO A 1 118 ? 85.476 28.295 17.345 1.00 5.00 118 PRO A CA 1
ATOM 901 C C . PRO A 1 118 ? 86.521 29.390 17.221 1.00 5.00 118 PRO A C 1
ATOM 902 O O . PRO A 1 118 ? 87.009 29.887 18.234 1.00 5.00 118 PRO A O 1
ATOM 906 N N . THR A 1 119 ? 86.872 29.758 15.994 1.00 6.40 119 THR A N 1
ATOM 907 C CA . THR A 1 119 ? 87.896 30.776 15.789 1.00 6.40 119 THR A CA 1
ATOM 908 C C . THR A 1 119 ? 87.648 31.844 14.716 1.00 6.40 119 THR A C 1
ATOM 909 O O . THR A 1 119 ? 87.083 31.565 13.657 1.00 6.40 119 THR A O 1
ATOM 913 N N . ILE A 1 120 ? 88.094 33.066 15.003 1.00 5.04 120 ILE A N 1
ATOM 914 C CA . ILE A 1 120 ? 87.957 34.189 14.085 1.00 5.04 120 ILE A CA 1
ATOM 915 C C . ILE A 1 120 ? 89.325 34.769 13.799 1.00 5.04 120 ILE A C 1
ATOM 916 O O . ILE A 1 120 ? 90.156 34.889 14.695 1.00 5.04 120 ILE A O 1
ATOM 921 N N . THR A 1 121 ? 89.551 35.153 12.548 1.00 48.77 121 THR A N 1
ATOM 922 C CA . THR A 1 121 ? 90.831 35.709 12.137 1.00 48.77 121 THR A CA 1
ATOM 923 C C . THR A 1 121 ? 90.644 37.052 11.452 1.00 48.77 121 THR A C 1
ATOM 924 O O . THR A 1 121 ? 90.230 37.094 10.292 1.00 48.77 121 THR A O 1
ATOM 928 N N . ILE A 1 122 ? 90.954 38.141 12.149 1.00 5.00 122 ILE A N 1
ATOM 929 C CA . ILE A 1 122 ? 90.792 39.471 11.571 1.00 5.00 122 ILE A CA 1
ATOM 930 C C . ILE A 1 122 ? 91.902 39.779 10.573 1.00 5.00 122 ILE A C 1
ATOM 931 O O . ILE A 1 122 ? 92.985 39.213 10.638 1.00 5.00 122 ILE A O 1
ATOM 936 N N . PHE A 1 123 ? 91.614 40.671 9.638 1.00 5.00 123 PHE A N 1
ATOM 937 C CA . PHE A 1 123 ? 92.578 41.056 8.615 1.00 5.00 123 PHE A CA 1
ATOM 938 C C . PHE A 1 123 ? 92.624 42.559 8.539 1.00 5.00 123 PHE A C 1
ATOM 939 O O . PHE A 1 123 ? 91.847 43.245 9.195 1.00 5.00 123 PHE A O 1
ATOM 947 N N . ARG A 1 124 ? 93.544 43.074 7.743 1.00 14.27 124 ARG A N 1
ATOM 948 C CA . ARG A 1 124 ? 93.635 44.509 7.596 1.00 14.27 124 ARG A CA 1
ATOM 949 C C . ARG A 1 124 ? 92.210 44.961 7.256 1.00 14.27 124 ARG A C 1
ATOM 950 O O . ARG A 1 124 ? 91.560 44.398 6.369 1.00 14.27 124 ARG A O 1
ATOM 958 N N . PRO A 1 125 ? 91.702 45.968 7.982 1.00 23.99 125 PRO A N 1
ATOM 959 C CA . PRO A 1 125 ? 90.358 46.526 7.807 1.00 23.99 125 PRO A CA 1
ATOM 960 C C . PRO A 1 125 ? 90.188 47.450 6.615 1.00 23.99 125 PRO A C 1
ATOM 961 O O . PRO A 1 125 ? 91.067 47.571 5.762 1.00 23.99 125 PRO A O 1
ATOM 965 N N . ASN A 1 126 ? 89.017 48.104 6.546 1.00 15.00 126 ASN A N 1
ATOM 966 C CA . ASN A 1 126 ? 88.692 49.093 5.526 1.00 15.00 126 ASN A CA 1
ATOM 967 C C . ASN A 1 126 ? 88.734 48.474 4.133 1.00 15.00 126 ASN A C 1
ATOM 968 O O . ASN A 1 126 ? 88.911 49.352 3.188 1.00 21.17 126 ASN A O 1
ATOM 973 N N . GLY A 1 127 ? 88.754 47.244 3.956 1.00 11.62 127 GLY A N 1
ATOM 974 C CA . GLY A 1 127 ? 88.850 46.659 2.631 1.00 11.62 127 GLY A CA 1
ATOM 975 C C . GLY A 1 127 ? 90.225 46.527 2.012 1.00 11.62 127 GLY A C 1
ATOM 976 O O . GLY A 1 127 ? 90.334 46.382 0.798 1.00 11.62 127 GLY A O 1
ATOM 977 N N . GLU A 1 128 ? 91.282 46.576 2.817 1.00 39.52 128 GLU A N 1
ATOM 978 C CA . GLU A 1 128 ? 92.628 46.432 2.267 1.00 39.52 128 GLU A CA 1
ATOM 979 C C . GLU A 1 128 ? 92.836 44.969 1.883 1.00 39.52 128 GLU A C 1
ATOM 980 O O . GLU A 1 128 ? 93.734 44.625 1.112 1.00 39.52 128 GLU A O 1
ATOM 986 N N . VAL A 1 129 ? 91.976 44.121 2.440 1.00 5.00 129 VAL A N 1
ATOM 987 C CA . VAL A 1 129 ? 91.953 42.688 2.174 1.00 5.00 129 VAL A CA 1
ATOM 988 C C . VAL A 1 129 ? 90.467 42.433 1.989 1.00 5.00 129 VAL A C 1
ATOM 989 O O . VAL A 1 129 ? 89.638 43.124 2.580 1.00 5.00 129 VAL A O 1
ATOM 993 N N . ARG A 1 130 ? 90.116 41.455 1.170 1.00 12.75 130 ARG A N 1
ATOM 994 C CA . ARG A 1 130 ? 88.710 41.172 0.935 1.00 12.75 130 ARG A CA 1
ATOM 995 C C . ARG A 1 130 ? 88.553 39.785 0.346 1.00 12.75 130 ARG A C 1
ATOM 996 O O . ARG A 1 130 ? 88.769 39.571 -0.845 1.00 12.75 130 ARG A O 1
ATOM 1004 N N . ILE A 1 131 ? 88.187 38.835 1.193 1.00 13.05 131 ILE A N 1
ATOM 1005 C CA . ILE A 1 131 ? 88.002 37.473 0.730 1.00 13.05 131 ILE A CA 1
ATOM 1006 C C . ILE A 1 131 ? 86.636 37.419 0.071 1.00 13.05 131 ILE A C 1
ATOM 1007 O O . ILE A 1 131 ? 85.691 38.054 0.537 1.00 13.05 131 ILE A O 1
ATOM 1012 N N . TRP A 1 132 ? 86.539 36.680 -1.023 1.00 5.09 132 TRP A N 1
ATOM 1013 C CA . TRP A 1 132 ? 85.287 36.592 -1.764 1.00 5.09 132 TRP A CA 1
ATOM 1014 C C . TRP A 1 132 ? 84.323 35.475 -1.336 1.00 5.09 132 TRP A C 1
ATOM 1015 O O . TRP A 1 132 ? 83.120 35.690 -1.285 1.00 5.09 132 TRP A O 1
ATOM 1026 N N . ASN A 1 133 ? 84.847 34.298 -1.014 1.00 5.00 133 ASN A N 1
ATOM 1027 C CA . ASN A 1 133 ? 84.022 33.150 -0.627 1.00 5.00 133 ASN A CA 1
ATOM 1028 C C . ASN A 1 133 ? 83.042 33.371 0.505 1.00 5.00 133 ASN A C 1
ATOM 1029 O O . ASN A 1 133 ? 83.350 34.061 1.478 1.00 5.00 133 ASN A O 1
ATOM 1034 N N . HIS A 1 134 ? 81.866 32.757 0.385 1.00 20.76 134 HIS A N 1
ATOM 1035 C CA . HIS A 1 134 ? 80.850 32.847 1.433 1.00 20.76 134 HIS A CA 1
ATOM 1036 C C . HIS A 1 134 ? 81.488 32.060 2.544 1.00 20.76 134 HIS A C 1
ATOM 1037 O O . HIS A 1 134 ? 81.676 32.557 3.652 1.00 20.76 134 HIS A O 1
ATOM 1044 N N . GLN A 1 135 ? 81.826 30.814 2.227 1.00 5.00 135 GLN A N 1
ATOM 1045 C CA . GLN A 1 135 ? 82.493 29.953 3.178 1.00 5.00 135 GLN A CA 1
ATOM 1046 C C . GLN A 1 135 ? 83.792 29.472 2.563 1.00 5.00 135 GLN A C 1
ATOM 1047 O O . GLN A 1 135 ? 83.858 29.187 1.366 1.00 5.00 135 GLN A O 1
ATOM 1053 N N . LEU A 1 136 ? 84.836 29.417 3.389 1.00 5.00 136 LEU A N 1
ATOM 1054 C CA . LEU A 1 136 ? 86.165 28.996 2.954 1.00 5.00 136 LEU A CA 1
ATOM 1055 C C . LEU A 1 136 ? 86.101 27.640 2.270 1.00 5.00 136 LEU A C 1
ATOM 1056 O O . LEU A 1 136 ? 86.652 27.450 1.195 1.00 5.00 136 LEU A O 1
ATOM 1061 N N . ILE A 1 137 ? 85.432 26.696 2.923 1.00 5.00 137 ILE A N 1
ATOM 1062 C CA . ILE A 1 137 ? 85.231 25.368 2.374 1.00 5.00 137 ILE A CA 1
ATOM 1063 C C . ILE A 1 137 ? 83.793 25.528 1.936 1.00 5.00 137 ILE A C 1
ATOM 1064 O O . ILE A 1 137 ? 83.001 26.157 2.634 1.00 5.00 137 ILE A O 1
ATOM 1069 N N . ARG A 1 138 ? 83.464 24.985 0.776 1.00 14.12 138 ARG A N 1
ATOM 1070 C CA . ARG A 1 138 ? 82.112 25.088 0.249 1.00 14.12 138 ARG A CA 1
ATOM 1071 C C . ARG A 1 138 ? 82.062 24.288 -1.046 1.00 14.12 138 ARG A C 1
ATOM 1072 O O . ARG A 1 138 ? 83.050 24.234 -1.774 1.00 14.12 138 ARG A O 1
ATOM 1080 N N . TYR A 1 139 ? 80.927 23.659 -1.339 1.00 5.66 139 TYR A N 1
ATOM 1081 C CA . TYR A 1 139 ? 80.826 22.893 -2.565 1.00 5.66 139 TYR A CA 1
ATOM 1082 C C . TYR A 1 139 ? 80.422 23.758 -3.745 1.00 5.66 139 TYR A C 1
ATOM 1083 O O . TYR A 1 139 ? 79.656 24.707 -3.605 1.00 5.66 139 TYR A O 1
ATOM 1092 N N . ALA A 1 140 ? 80.961 23.425 -4.909 1.00 5.00 140 ALA A N 1
ATOM 1093 C CA . ALA A 1 140 ? 80.709 24.181 -6.129 1.00 5.00 140 ALA A CA 1
ATOM 1094 C C . ALA A 1 140 ? 79.285 24.086 -6.671 1.00 5.00 140 ALA A C 1
ATOM 1095 O O . ALA A 1 140 ? 78.546 23.152 -6.357 1.00 5.00 140 ALA A O 1
ATOM 1097 N N . GLY A 1 141 ? 78.926 25.074 -7.487 1.00 5.00 141 GLY A N 1
ATOM 1098 C CA . GLY A 1 141 ? 77.614 25.114 -8.108 1.00 5.00 141 GLY A CA 1
ATOM 1099 C C . GLY A 1 141 ? 77.715 25.234 -9.620 1.00 5.00 141 GLY A C 1
ATOM 1100 O O . GLY A 1 141 ? 78.439 26.085 -10.134 1.00 5.00 141 GLY A O 1
ATOM 1101 N N . TYR A 1 142 ? 76.985 24.386 -10.338 1.00 8.95 142 TYR A N 1
ATOM 1102 C CA . TYR A 1 142 ? 77.006 24.393 -11.801 1.00 8.95 142 TYR A CA 1
ATOM 1103 C C . TYR A 1 142 ? 75.615 24.195 -12.395 1.00 8.95 142 TYR A C 1
ATOM 1104 O O . TYR A 1 142 ? 74.775 23.529 -11.810 1.00 8.95 142 TYR A O 1
ATOM 1113 N N . GLU A 1 143 ? 75.368 24.786 -13.553 1.00 6.57 143 GLU A N 1
ATOM 1114 C CA . GLU A 1 143 ? 74.111 24.531 -14.227 1.00 6.57 143 GLU A CA 1
ATOM 1115 C C . GLU A 1 143 ? 74.508 24.080 -15.621 1.00 6.57 143 GLU A C 1
ATOM 1116 O O . GLU A 1 143 ? 74.890 24.891 -16.464 1.00 6.57 143 GLU A O 1
ATOM 1122 N N . THR A 1 144 ? 74.438 22.772 -15.842 1.00 8.54 144 THR A N 1
ATOM 1123 C CA . THR A 1 144 ? 74.811 22.180 -17.115 1.00 8.54 144 THR A CA 1
ATOM 1124 C C . THR A 1 144 ? 73.609 22.013 -18.028 1.00 8.54 144 THR A C 1
ATOM 1125 O O . THR A 1 144 ? 72.463 22.166 -17.585 1.00 8.54 144 THR A O 1
ATOM 1129 N N . GLU A 1 145 ? 73.892 21.691 -19.297 1.00 38.04 145 GLU A N 1
ATOM 1130 C CA . GLU A 1 145 ? 72.871 21.500 -20.329 1.00 38.04 145 GLU A CA 1
ATOM 1131 C C . GLU A 1 145 ? 71.559 21.169 -19.655 1.00 38.04 145 GLU A C 1
ATOM 1132 O O . GLU A 1 145 ? 70.611 21.937 -19.728 1.00 38.04 145 GLU A O 1
ATOM 1138 N N . GLU A 1 146 ? 71.483 20.031 -18.989 1.00 19.82 146 GLU A N 1
ATOM 1139 C CA . GLU A 1 146 ? 70.267 19.735 -18.258 1.00 19.82 146 GLU A CA 1
ATOM 1140 C C . GLU A 1 146 ? 70.693 19.112 -16.948 1.00 19.82 146 GLU A C 1
ATOM 1141 O O . GLU A 1 146 ? 71.468 18.152 -16.923 1.00 19.82 146 GLU A O 1
ATOM 1147 N N . GLY A 1 147 ? 70.219 19.721 -15.865 1.00 27.08 147 GLY A N 1
ATOM 1148 C CA . GLY A 1 147 ? 70.544 19.274 -14.527 1.00 27.08 147 GLY A CA 1
ATOM 1149 C C . GLY A 1 147 ? 71.353 20.335 -13.799 1.00 27.08 147 GLY A C 1
ATOM 1150 O O . GLY A 1 147 ? 72.201 20.996 -14.395 1.00 27.08 147 GLY A O 1
ATOM 1151 N N . ILE A 1 148 ? 71.081 20.505 -12.508 1.00 7.88 148 ILE A N 1
ATOM 1152 C CA . ILE A 1 148 ? 71.795 21.473 -11.693 1.00 7.88 148 ILE A CA 1
ATOM 1153 C C . ILE A 1 148 ? 72.764 20.649 -10.848 1.00 7.88 148 ILE A C 1
ATOM 1154 O O . ILE A 1 148 ? 72.364 19.851 -10.002 1.00 7.88 148 ILE A O 1
ATOM 1159 N N . ILE A 1 149 ? 74.052 20.817 -11.108 1.00 6.68 149 ILE A N 1
ATOM 1160 C CA . ILE A 1 149 ? 75.054 20.050 -10.378 1.00 6.68 149 ILE A CA 1
ATOM 1161 C C . ILE A 1 149 ? 75.714 20.779 -9.229 1.00 6.68 149 ILE A C 1
ATOM 1162 O O . ILE A 1 149 ? 76.219 21.882 -9.397 1.00 6.68 149 ILE A O 1
ATOM 1167 N N . GLY A 1 150 ? 75.715 20.145 -8.062 1.00 5.00 150 GLY A N 1
ATOM 1168 C CA . GLY A 1 150 ? 76.353 20.739 -6.903 1.00 5.00 150 GLY A CA 1
ATOM 1169 C C . GLY A 1 150 ? 75.446 21.447 -5.926 1.00 5.00 150 GLY A C 1
ATOM 1170 O O . GLY A 1 150 ? 74.315 21.025 -5.697 1.00 5.00 150 GLY A O 1
ATOM 1171 N N . ASP A 1 151 ? 75.961 22.523 -5.334 1.00 5.10 151 ASP A N 1
ATOM 1172 C CA . ASP A 1 151 ? 75.211 23.324 -4.372 1.00 5.10 151 ASP A CA 1
ATOM 1173 C C . ASP A 1 151 ? 74.667 24.558 -5.091 1.00 5.10 151 ASP A C 1
ATOM 1174 O O . ASP A 1 151 ? 75.411 25.505 -5.344 1.00 5.10 151 ASP A O 1
ATOM 1179 N N . SER A 1 152 ? 73.373 24.547 -5.408 1.00 5.00 152 SER A N 1
ATOM 1180 C CA . SER A 1 152 ? 72.745 25.653 -6.132 1.00 5.00 152 SER A CA 1
ATOM 1181 C C . SER A 1 152 ? 73.114 27.027 -5.601 1.00 5.00 152 SER A C 1
ATOM 1182 O O . SER A 1 152 ? 73.148 27.997 -6.353 1.00 5.00 152 SER A O 1
ATOM 1185 N N . SER A 1 153 ? 73.372 27.105 -4.301 1.00 11.92 153 SER A N 1
ATOM 1186 C CA . SER A 1 153 ? 73.739 28.356 -3.652 1.00 11.92 153 SER A CA 1
ATOM 1187 C C . SER A 1 153 ? 75.237 28.590 -3.718 1.00 11.92 153 SER A C 1
ATOM 1188 O O . SER A 1 153 ? 75.843 29.023 -2.745 1.00 11.92 153 SER A O 1
ATOM 1191 N N . SER A 1 154 ? 75.827 28.286 -4.867 1.00 10.76 154 SER A N 1
ATOM 1192 C CA . SER A 1 154 ? 77.256 28.460 -5.098 1.00 10.76 154 SER A CA 1
ATOM 1193 C C . SER A 1 154 ? 77.437 28.790 -6.565 1.00 10.76 154 SER A C 1
ATOM 1194 O O . SER A 1 154 ? 78.535 29.084 -7.029 1.00 10.76 154 SER A O 1
ATOM 1197 N N . LEU A 1 155 ? 76.333 28.723 -7.291 1.00 22.74 155 LEU A N 1
ATOM 1198 C CA . LEU A 1 155 ? 76.311 28.994 -8.715 1.00 22.74 155 LEU A CA 1
ATOM 1199 C C . LEU A 1 155 ? 77.134 30.208 -9.081 1.00 22.74 155 LEU A C 1
ATOM 1200 O O . LEU A 1 155 ? 78.247 30.082 -9.597 1.00 22.74 155 LEU A O 1
ATOM 1205 N N . THR A 1 156 ? 76.583 31.381 -8.802 1.00 26.55 156 THR A N 1
ATOM 1206 C CA . THR A 1 156 ? 77.249 32.637 -9.100 1.00 26.55 156 THR A CA 1
ATOM 1207 C C . THR A 1 156 ? 78.745 32.631 -8.788 1.00 26.55 156 THR A C 1
ATOM 1208 O O . THR A 1 156 ? 79.559 32.979 -9.637 1.00 26.55 156 THR A O 1
ATOM 1212 N N . PHE A 1 157 ? 79.112 32.232 -7.577 1.00 18.80 157 PHE A N 1
ATOM 1213 C CA . PHE A 1 157 ? 80.517 32.207 -7.200 1.00 18.80 157 PHE A CA 1
ATOM 1214 C C . PHE A 1 157 ? 81.351 31.322 -8.122 1.00 18.80 157 PHE A C 1
ATOM 1215 O O . PHE A 1 157 ? 82.388 31.753 -8.622 1.00 18.80 157 PHE A O 1
ATOM 1223 N N . THR A 1 158 ? 80.903 30.091 -8.351 1.00 5.97 158 THR A N 1
ATOM 1224 C CA . THR A 1 158 ? 81.633 29.168 -9.218 1.00 5.97 158 THR A CA 1
ATOM 1225 C C . THR A 1 158 ? 81.830 29.797 -10.592 1.00 5.97 158 THR A C 1
ATOM 1226 O O . THR A 1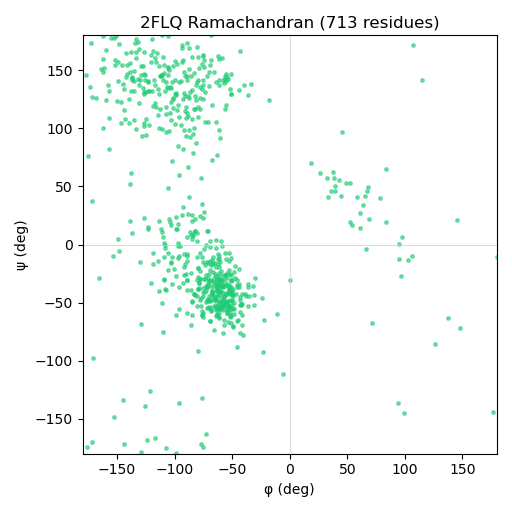 158 ? 82.939 29.854 -11.134 1.00 5.97 158 THR A O 1
ATOM 1230 N N . ARG A 1 159 ? 80.725 30.270 -11.147 1.00 43.08 159 ARG A N 1
ATOM 1231 C CA . ARG A 1 159 ? 80.725 30.915 -12.449 1.00 43.08 159 ARG A CA 1
ATOM 1232 C C . ARG A 1 159 ? 81.703 32.100 -12.432 1.00 43.08 159 ARG A C 1
ATOM 1233 O O . ARG A 1 159 ? 81.965 32.712 -13.471 1.00 43.08 159 ARG A O 1
ATOM 1241 N N . ALA A 1 160 ? 82.238 32.422 -11.255 1.00 9.10 160 ALA A N 1
ATOM 1242 C CA . ALA A 1 160 ? 83.185 33.523 -11.122 1.00 9.10 160 ALA A CA 1
ATOM 1243 C C . ALA A 1 160 ? 84.564 32.915 -11.033 1.00 9.10 160 ALA A C 1
ATOM 1244 O O . ALA A 1 160 ? 85.549 33.478 -11.507 1.00 9.10 160 ALA A O 1
ATOM 1246 N N . CYS A 1 161 ? 84.633 31.753 -10.413 1.00 24.34 161 CYS A N 1
ATOM 1247 C CA . CYS A 1 161 ? 85.907 31.079 -10.293 1.00 24.34 161 CYS A CA 1
ATOM 1248 C C . CYS A 1 161 ? 86.266 30.594 -11.681 1.00 24.34 161 CYS A C 1
ATOM 1249 O O . CYS A 1 161 ? 87.377 30.819 -12.163 1.00 24.34 161 CYS A O 1
ATOM 1252 N N . GLU A 1 162 ? 85.303 29.941 -12.322 1.00 5.00 162 GLU A N 1
ATOM 1253 C CA . GLU A 1 162 ? 85.491 29.423 -13.662 1.00 5.00 162 GLU A CA 1
ATOM 1254 C C . GLU A 1 162 ? 86.049 30.500 -14.576 1.00 5.00 162 GLU A C 1
ATOM 1255 O O . GLU A 1 162 ? 87.013 30.261 -15.295 1.00 5.00 162 GLU A O 1
ATOM 1261 N N . GLN A 1 163 ? 85.441 31.683 -14.520 1.00 28.12 163 GLN A N 1
ATOM 1262 C CA . GLN A 1 163 ? 85.832 32.837 -15.336 1.00 28.12 163 GLN A CA 1
ATOM 1263 C C . GLN A 1 163 ? 87.256 33.302 -15.085 1.00 28.12 163 GLN A C 1
ATOM 1264 O O . GLN A 1 163 ? 87.804 34.078 -15.869 1.00 28.12 163 GLN A O 1
ATOM 1270 N N . LEU A 1 164 ? 87.849 32.833 -13.988 1.00 5.00 164 LEU A N 1
ATOM 1271 C CA . LEU A 1 164 ? 89.210 33.207 -13.625 1.00 5.00 164 LEU A CA 1
ATOM 1272 C C . LEU A 1 164 ? 90.192 32.086 -13.894 1.00 5.00 164 LEU A C 1
ATOM 1273 O O . LEU A 1 164 ? 91.267 32.029 -13.299 1.00 5.00 164 LEU A O 1
ATOM 1278 N N . GLY A 1 165 ? 89.805 31.181 -14.782 1.00 17.03 165 GLY A N 1
ATOM 1279 C CA . GLY A 1 165 ? 90.681 30.083 -15.143 1.00 17.03 165 GLY A CA 1
ATOM 1280 C C . GLY A 1 165 ? 90.493 28.778 -14.405 1.00 17.03 165 GLY A C 1
ATOM 1281 O O . GLY A 1 165 ? 91.040 27.758 -14.816 1.00 17.03 165 GLY A O 1
ATOM 1282 N N . TRP A 1 166 ? 89.728 28.801 -13.320 1.00 24.73 166 TRP A N 1
ATOM 1283 C CA . TRP A 1 166 ? 89.483 27.595 -12.530 1.00 24.73 166 TRP A CA 1
ATOM 1284 C C . TRP A 1 166 ? 88.492 26.658 -13.256 1.00 24.73 166 TRP A C 1
ATOM 1285 O O . TRP A 1 166 ? 87.666 27.103 -14.064 1.00 24.73 166 TRP A O 1
ATOM 1296 N N . LYS A 1 167 ? 88.604 25.361 -12.975 1.00 12.90 167 LYS A N 1
ATOM 1297 C CA . LYS A 1 167 ? 87.723 24.354 -13.559 1.00 12.90 167 LYS A CA 1
ATOM 1298 C C . LYS A 1 167 ? 87.592 23.226 -12.539 1.00 12.90 167 LYS A C 1
ATOM 1299 O O . LYS A 1 167 ? 88.572 22.879 -11.874 1.00 12.90 167 LYS A O 1
ATOM 1305 N N . GLY A 1 168 ? 86.387 22.670 -12.404 1.00 5.00 168 GLY A N 1
ATOM 1306 C CA . GLY A 1 168 ? 86.160 21.583 -11.460 1.00 5.00 168 GLY A CA 1
ATOM 1307 C C . GLY A 1 168 ? 85.970 20.231 -12.135 1.00 5.00 168 GLY A C 1
ATOM 1308 O O . GLY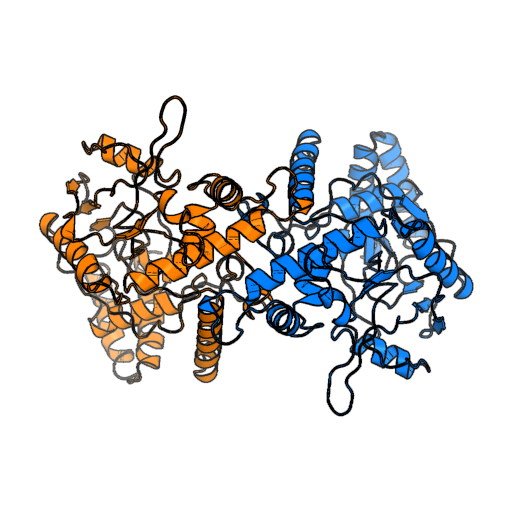 A 1 168 ? 86.123 20.119 -13.346 1.00 5.00 168 GLY A O 1
ATOM 1309 N N . GLU A 1 169 ? 85.661 19.189 -11.369 1.00 11.75 169 GLU A N 1
ATOM 1310 C CA . GLU A 1 169 ? 85.442 17.878 -11.970 1.00 11.75 169 GLU A CA 1
ATOM 1311 C C . GLU A 1 169 ? 83.970 17.779 -12.325 1.00 11.75 169 GLU A C 1
ATOM 1312 O O . GLU A 1 169 ? 83.559 16.883 -13.065 1.00 11.75 169 GLU A O 1
ATOM 1318 N N . LYS A 1 170 ? 83.185 18.701 -11.781 1.00 17.12 170 LYS A N 1
ATOM 1319 C CA . LYS A 1 170 ? 81.738 18.735 -11.979 1.00 17.12 170 LYS A CA 1
ATOM 1320 C C . LYS A 1 170 ? 81.068 17.543 -11.306 1.00 17.12 170 LYS A C 1
ATOM 1321 O O . LYS A 1 170 ? 80.281 16.822 -11.917 1.00 17.12 170 LYS A O 1
ATOM 1327 N N . THR A 1 171 ? 81.413 17.331 -10.045 1.00 5.00 171 THR A N 1
ATOM 1328 C CA . THR A 1 171 ? 80.821 16.261 -9.270 1.00 5.00 171 THR A CA 1
ATOM 1329 C C . THR A 1 171 ? 79.977 17.028 -8.280 1.00 5.00 171 THR A C 1
ATOM 1330 O O . THR A 1 171 ? 80.205 18.212 -8.065 1.00 5.00 171 THR A O 1
ATOM 1334 N N . PRO A 1 172 ? 79.001 16.377 -7.646 1.00 7.52 172 PRO A N 1
ATOM 1335 C CA . PRO A 1 172 ? 78.164 17.098 -6.688 1.00 7.52 172 PRO A CA 1
ATOM 1336 C C . PRO A 1 172 ? 78.909 17.623 -5.455 1.00 7.52 172 PRO A C 1
ATOM 1337 O O . PRO A 1 172 ? 78.340 18.313 -4.606 1.00 7.52 172 PRO A O 1
ATOM 1341 N N . PHE A 1 173 ? 80.194 17.312 -5.368 1.00 16.86 173 PHE A N 1
ATOM 1342 C CA . PHE A 1 173 ? 80.968 17.751 -4.227 1.00 16.86 173 PHE A CA 1
ATOM 1343 C C . PHE A 1 173 ? 82.377 18.240 -4.583 1.00 16.86 173 PHE A C 1
ATOM 1344 O O . PHE A 1 173 ? 83.366 17.789 -3.999 1.00 16.86 173 PHE A O 1
ATOM 1352 N N . ASP A 1 174 ? 82.477 19.159 -5.537 1.00 5.00 174 ASP A N 1
ATOM 1353 C CA . ASP A 1 174 ? 83.782 19.686 -5.904 1.00 5.00 174 ASP A CA 1
ATOM 1354 C C . ASP A 1 174 ? 84.117 20.774 -4.893 1.00 5.00 174 ASP A C 1
ATOM 1355 O O . ASP A 1 174 ? 83.310 21.674 -4.666 1.00 5.00 174 ASP A O 1
ATOM 1360 N N . VAL A 1 175 ? 85.288 20.694 -4.266 1.00 5.00 175 VAL A N 1
ATOM 1361 C CA . VAL A 1 175 ? 85.676 21.714 -3.294 1.00 5.00 175 VAL A CA 1
ATOM 1362 C C . VAL A 1 175 ? 86.153 22.959 -4.022 1.00 5.00 175 VAL A C 1
ATOM 1363 O O . VAL A 1 175 ? 87.137 22.922 -4.764 1.00 5.00 175 VAL A O 1
ATOM 1367 N N . LEU A 1 176 ? 85.426 24.052 -3.820 1.00 5.00 176 LEU A N 1
ATOM 1368 C CA . LEU A 1 176 ? 85.744 25.343 -4.427 1.00 5.00 176 LEU A CA 1
ATOM 1369 C C . LEU A 1 176 ? 87.104 25.831 -3.934 1.00 5.00 176 LEU A C 1
ATOM 1370 O O . LEU A 1 176 ? 87.611 25.351 -2.926 1.00 5.00 176 LEU A O 1
ATOM 1375 N N . PRO A 1 177 ? 87.708 26.795 -4.648 1.00 5.00 177 PRO A N 1
ATOM 1376 C CA . PRO A 1 177 ? 89.016 27.340 -4.261 1.00 5.00 177 PRO A CA 1
ATOM 1377 C C . PRO A 1 177 ? 88.970 28.711 -3.538 1.00 5.00 177 PRO A C 1
ATOM 1378 O O . PRO A 1 177 ? 88.041 29.503 -3.705 1.00 5.00 177 PRO A O 1
ATOM 1382 N N . LEU A 1 178 ? 89.983 28.985 -2.722 1.00 14.59 178 LEU A N 1
ATOM 1383 C CA . LEU A 1 178 ? 90.033 30.265 -2.028 1.00 14.59 178 LEU A CA 1
ATOM 1384 C C . LEU A 1 178 ? 90.312 31.302 -3.098 1.00 14.59 178 LEU A C 1
ATOM 1385 O O . LEU A 1 178 ? 91.132 31.084 -3.978 1.00 14.59 178 LEU A O 1
ATOM 1390 N N . VAL A 1 179 ? 89.615 32.415 -3.045 1.00 5.00 179 VAL A N 1
ATOM 1391 C CA . VAL A 1 179 ? 89.834 33.458 -4.031 1.00 5.00 179 VAL A CA 1
ATOM 1392 C C . VAL A 1 179 ? 89.621 34.802 -3.363 1.00 5.00 179 VAL A C 1
ATOM 1393 O O . VAL A 1 179 ? 88.499 35.224 -3.088 1.00 5.00 179 VAL A O 1
ATOM 1397 N N . ILE A 1 180 ? 90.743 35.460 -3.091 1.00 5.00 180 ILE A N 1
ATOM 1398 C CA . ILE A 1 180 ? 90.734 36.741 -2.432 1.00 5.00 180 ILE A CA 1
ATOM 1399 C C . ILE A 1 180 ? 91.259 37.854 -3.319 1.00 5.00 180 ILE A C 1
ATOM 1400 O O . ILE A 1 180 ? 91.879 37.609 -4.343 1.00 5.00 180 ILE A O 1
ATOM 1405 N N . GLN A 1 181 ? 90.996 39.085 -2.898 1.00 9.51 181 GLN A N 1
ATOM 1406 C CA . GLN A 1 181 ? 91.389 40.297 -3.603 1.00 9.51 181 GLN A CA 1
ATOM 1407 C C . GLN A 1 181 ? 92.147 41.112 -2.548 1.00 9.51 181 GLN A C 1
ATOM 1408 O O . GLN A 1 181 ? 91.657 41.249 -1.430 1.00 9.51 181 GLN A O 1
ATOM 1414 N N . VAL A 1 182 ? 93.334 41.623 -2.863 1.00 37.67 182 VAL A N 1
ATOM 1415 C CA . VAL A 1 182 ? 94.074 42.423 -1.876 1.00 37.67 182 VAL A CA 1
ATOM 1416 C C . VAL A 1 182 ? 94.249 43.860 -2.371 1.00 37.67 182 VAL A C 1
ATOM 1417 O O . VAL A 1 182 ? 93.565 44.259 -3.294 1.00 37.67 182 VAL A O 1
ATOM 1421 N N . GLY A 1 183 ? 95.127 44.633 -1.741 1.00 25.25 183 GLY A N 1
ATOM 1422 C CA . GLY A 1 183 ? 95.365 46.020 -2.121 1.00 25.25 183 GLY A CA 1
ATOM 1423 C C . GLY A 1 183 ? 94.632 46.707 -3.273 1.00 25.25 183 GLY A C 1
ATOM 1424 O O . GLY A 1 183 ? 94.439 47.921 -3.235 1.00 25.25 183 GLY A O 1
ATOM 1425 N N . GLY A 1 184 ? 94.244 45.968 -4.306 1.00 38.66 184 GLY A N 1
ATOM 1426 C CA . GLY A 1 184 ? 93.546 46.586 -5.421 1.00 38.66 184 GLY A CA 1
ATOM 1427 C C . GLY A 1 184 ? 92.934 45.676 -6.478 1.00 38.66 184 GLY A C 1
ATOM 1428 O O . GLY A 1 184 ? 91.841 45.159 -6.294 1.00 38.66 184 GLY A O 1
ATOM 1429 N N . GLN A 1 185 ? 93.658 45.492 -7.583 1.00 97.23 185 GLN A N 1
ATOM 1430 C CA . GLN A 1 185 ? 93.232 44.699 -8.751 1.00 97.23 185 GLN A CA 1
ATOM 1431 C C . GLN A 1 185 ? 91.940 43.885 -8.741 1.00 97.23 185 GLN A C 1
ATOM 1432 O O . GLN A 1 185 ? 90.840 44.448 -8.779 1.00 97.23 185 GLN A O 1
ATOM 1438 N N . LYS A 1 186 ? 92.066 42.564 -8.753 1.00 68.34 186 LYS A N 1
ATOM 1439 C CA . LYS A 1 186 ? 90.889 41.705 -8.753 1.00 68.34 186 LYS A CA 1
ATOM 1440 C C . LYS A 1 186 ? 91.293 40.496 -7.929 1.00 68.34 186 LYS A C 1
ATOM 1441 O O . LYS A 1 186 ? 91.860 40.663 -6.853 1.00 68.34 186 LYS A O 1
ATOM 1447 N N . PRO A 1 187 ? 91.020 39.276 -8.396 1.00 5.00 187 PRO A N 1
ATOM 1448 C CA . PRO A 1 187 ? 91.515 38.314 -7.416 1.00 5.00 187 PRO A CA 1
ATOM 1449 C C . PRO A 1 187 ? 92.493 37.305 -7.950 1.00 5.00 187 PRO A C 1
ATOM 1450 O O . PRO A 1 187 ? 93.008 37.431 -9.044 1.00 5.00 187 PRO A O 1
ATOM 1454 N N . VAL A 1 188 ? 92.740 36.304 -7.131 1.00 5.00 188 VAL A N 1
ATOM 1455 C CA . VAL A 1 188 ? 93.615 35.194 -7.452 1.00 5.00 188 VAL A CA 1
ATOM 1456 C C . VAL A 1 188 ? 93.024 34.102 -6.613 1.00 5.00 188 VAL A C 1
ATOM 1457 O O . VAL A 1 188 ? 92.380 34.374 -5.604 1.00 5.00 188 VAL A O 1
ATOM 1461 N N . TRP A 1 189 ? 93.220 32.866 -7.018 1.00 18.13 189 TRP A N 1
ATOM 1462 C CA . TRP A 1 189 ? 92.689 31.784 -6.230 1.00 18.13 189 TRP A CA 1
ATOM 1463 C C . TRP A 1 189 ? 93.786 30.768 -6.023 1.00 18.13 189 TRP A C 1
ATOM 1464 O O . TRP A 1 189 ? 94.846 30.857 -6.635 1.00 18.13 189 TRP A O 1
ATOM 1475 N N . THR A 1 190 ? 93.547 29.825 -5.129 1.00 5.00 190 THR A N 1
ATOM 1476 C CA . THR A 1 190 ? 94.513 28.785 -4.880 1.00 5.00 190 THR A CA 1
ATOM 1477 C C . THR A 1 190 ? 93.718 27.553 -4.551 1.00 5.00 190 THR A C 1
ATOM 1478 O O . THR A 1 190 ? 92.882 27.574 -3.647 1.00 5.00 190 THR A O 1
ATOM 1482 N N . PRO A 1 191 ? 93.929 26.468 -5.309 1.00 8.23 191 PRO A N 1
ATOM 1483 C CA . PRO A 1 191 ? 93.148 25.285 -4.950 1.00 8.23 191 PRO A CA 1
ATOM 1484 C C . PRO A 1 191 ? 93.440 25.053 -3.475 1.00 8.23 191 PRO A C 1
ATOM 1485 O O . PRO A 1 191 ? 94.542 25.320 -3.009 1.00 8.23 191 PRO A O 1
ATOM 1489 N N . ILE A 1 192 ? 92.450 24.599 -2.728 1.00 5.00 192 ILE A N 1
ATOM 1490 C CA . ILE A 1 192 ? 92.667 24.374 -1.313 1.00 5.00 192 ILE A CA 1
ATOM 1491 C C . ILE A 1 192 ? 92.957 22.895 -1.083 1.00 5.00 192 ILE A C 1
ATOM 1492 O O . ILE A 1 192 ? 92.115 22.029 -1.329 1.00 5.00 192 ILE A O 1
ATOM 1497 N N . PRO A 1 193 ? 94.164 22.591 -0.611 1.00 14.25 193 PRO A N 1
ATOM 1498 C CA . PRO A 1 193 ? 94.711 21.273 -0.290 1.00 14.25 193 PRO A CA 1
ATOM 1499 C C . PRO A 1 193 ? 93.674 20.165 -0.103 1.00 14.25 193 PRO A C 1
ATOM 1500 O O . PRO A 1 193 ? 92.770 20.301 0.721 1.00 14.25 193 PRO A O 1
ATOM 1504 N N . LYS A 1 194 ? 93.811 19.078 -0.855 1.00 7.47 194 LYS A N 1
ATOM 1505 C CA . LYS A 1 194 ? 92.874 17.959 -0.757 1.00 7.47 194 LYS A CA 1
ATOM 1506 C C . LYS A 1 194 ? 92.928 17.352 0.636 1.00 7.47 194 LYS A C 1
ATOM 1507 O O . LYS A 1 194 ? 91.937 16.818 1.146 1.00 7.47 194 LYS A O 1
ATOM 1513 N N . GLU A 1 195 ? 94.101 17.454 1.253 1.00 8.94 195 GLU A N 1
ATOM 1514 C CA . GLU A 1 195 ? 94.314 16.903 2.584 1.00 8.94 195 GLU A CA 1
ATOM 1515 C C . GLU A 1 195 ? 94.163 17.933 3.692 1.00 8.94 195 GLU A C 1
ATOM 1516 O O . GLU A 1 195 ? 94.622 17.729 4.810 1.00 8.94 195 GLU A O 1
ATOM 1522 N N . LEU A 1 196 ? 93.520 19.045 3.374 1.00 5.00 196 LEU A N 1
ATOM 1523 C CA . LEU A 1 196 ? 93.290 20.090 4.356 1.00 5.00 196 LEU A CA 1
ATOM 1524 C C . LEU A 1 196 ? 91.799 20.092 4.676 1.00 5.00 196 LEU A C 1
ATOM 1525 O O . LEU A 1 196 ? 91.387 20.415 5.792 1.00 5.00 196 LEU A O 1
ATOM 1530 N N . VAL A 1 197 ? 90.999 19.706 3.685 1.00 5.71 197 VAL A N 1
ATOM 1531 C CA . VAL A 1 197 ? 89.545 19.634 3.822 1.00 5.71 197 VAL A CA 1
ATOM 1532 C C . VAL A 1 197 ? 89.047 18.287 4.362 1.00 5.71 197 VAL A C 1
ATOM 1533 O O . VAL A 1 197 ? 88.920 17.308 3.631 1.00 5.71 197 VAL A O 1
ATOM 1537 N N . LEU A 1 198 ? 88.779 18.270 5.660 1.00 5.00 198 LEU A N 1
ATOM 1538 C CA . LEU A 1 198 ? 88.285 17.102 6.368 1.00 5.00 198 LEU A CA 1
ATOM 1539 C C . LEU A 1 198 ? 86.812 16.949 6.033 1.00 5.00 198 LEU A C 1
ATOM 1540 O O . LEU A 1 198 ? 86.055 17.920 6.076 1.00 5.00 198 LEU A O 1
ATOM 1545 N N . GLU A 1 199 ? 86.402 15.726 5.710 1.00 6.22 199 GLU A N 1
ATOM 1546 C CA . GLU A 1 199 ? 85.016 15.472 5.342 1.00 6.22 199 GLU A CA 1
ATOM 1547 C C . GLU A 1 199 ? 84.373 14.359 6.142 1.00 6.22 199 GLU A C 1
ATOM 1548 O O . GLU A 1 199 ? 85.056 13.586 6.807 1.00 6.22 199 GLU A O 1
ATOM 1554 N N . VAL A 1 200 ? 83.047 14.282 6.063 1.00 5.00 200 VAL A N 1
ATOM 1555 C CA . VAL A 1 200 ? 82.299 13.270 6.785 1.00 5.00 200 VAL A CA 1
ATOM 1556 C C . VAL A 1 200 ? 81.311 12.555 5.878 1.00 5.00 200 VAL A C 1
ATOM 1557 O O . VAL A 1 200 ? 80.453 13.185 5.271 1.00 5.00 200 VAL A O 1
ATOM 1561 N N . PRO A 1 201 ? 81.433 11.224 5.755 1.00 23.88 201 PRO A N 1
ATOM 1562 C CA . PRO A 1 201 ? 80.513 10.467 4.909 1.00 23.88 201 PRO A CA 1
ATOM 1563 C C . PRO A 1 201 ? 79.258 10.119 5.697 1.00 23.88 201 PRO A C 1
ATOM 1564 O O . PRO A 1 201 ? 79.329 9.660 6.838 1.00 23.88 201 PRO A O 1
ATOM 1568 N N . ILE A 1 202 ? 78.108 10.354 5.077 1.00 18.53 202 ILE A N 1
ATOM 1569 C CA . ILE A 1 202 ? 76.836 10.097 5.715 1.00 18.53 202 ILE A CA 1
ATOM 1570 C C . ILE A 1 202 ? 76.462 8.631 5.720 1.00 18.53 202 ILE A C 1
ATOM 1571 O O . ILE A 1 202 ? 76.434 7.977 4.685 1.00 18.53 202 ILE A O 1
ATOM 1576 N N . GLU A 1 203 ? 76.173 8.132 6.910 1.00 5.00 203 GLU A N 1
ATOM 1577 C CA . GLU A 1 203 ? 75.770 6.762 7.095 1.00 5.00 203 GLU A CA 1
ATOM 1578 C C . GLU A 1 203 ? 74.698 6.809 8.161 1.00 5.00 203 GLU A C 1
ATOM 1579 O O . GLU A 1 203 ? 74.741 7.646 9.053 1.00 5.00 203 GLU A O 1
ATOM 1585 N N . HIS A 1 204 ? 73.729 5.914 8.065 1.00 10.33 204 HIS A N 1
ATOM 1586 C CA . HIS A 1 204 ? 72.661 5.854 9.047 1.00 10.33 204 HIS A CA 1
ATOM 1587 C C . HIS A 1 204 ? 72.936 4.599 9.872 1.00 10.33 204 HIS A C 1
ATOM 1588 O O . HIS A 1 204 ? 73.332 3.565 9.330 1.00 10.33 204 HIS A O 1
ATOM 1595 N N . PRO A 1 205 ? 72.742 4.672 11.194 1.00 22.28 205 PRO A N 1
ATOM 1596 C CA . PRO A 1 205 ? 72.993 3.503 12.042 1.00 22.28 205 PRO A CA 1
ATOM 1597 C C . PRO A 1 205 ? 71.996 2.342 11.932 1.00 22.28 205 PRO A C 1
ATOM 1598 O O . PRO A 1 205 ? 72.289 1.237 12.385 1.00 22.28 205 PRO A O 1
ATOM 1602 N N . GLU A 1 206 ? 70.833 2.572 11.331 1.00 16.30 206 GLU A N 1
ATOM 1603 C CA . GLU A 1 206 ? 69.836 1.512 11.222 1.00 16.30 206 GLU A CA 1
ATOM 1604 C C . GLU A 1 206 ? 69.471 1.132 9.797 1.00 16.30 206 GLU A C 1
ATOM 1605 O O . GLU A 1 206 ? 68.741 0.164 9.583 1.00 16.30 206 GLU A O 1
ATOM 1611 N N . PHE A 1 207 ? 69.966 1.891 8.829 1.00 5.00 207 PHE A N 1
ATOM 1612 C CA . PHE A 1 207 ? 69.688 1.625 7.420 1.00 5.00 207 PHE A CA 1
ATOM 1613 C C . PHE A 1 207 ? 71.001 1.572 6.653 1.00 5.00 207 PHE A C 1
ATOM 1614 O O . PHE A 1 207 ? 71.492 2.600 6.210 1.00 5.00 207 PHE A O 1
ATOM 1622 N N . PRO A 1 208 ? 71.590 0.381 6.475 1.00 13.09 208 PRO A N 1
ATOM 1623 C CA . PRO A 1 208 ? 72.862 0.310 5.737 1.00 13.09 208 PRO A CA 1
ATOM 1624 C C . PRO A 1 208 ? 72.913 0.932 4.332 1.00 13.09 208 PRO A C 1
ATOM 1625 O O . PRO A 1 208 ? 73.938 1.480 3.936 1.00 13.09 208 PRO A O 1
ATOM 1629 N N . TRP A 1 209 ? 71.815 0.859 3.588 1.00 19.67 209 TRP A N 1
ATOM 1630 C CA . TRP A 1 209 ? 71.766 1.412 2.234 1.00 19.67 209 TRP A CA 1
ATOM 1631 C C . TRP A 1 209 ? 71.984 2.925 2.199 1.00 19.67 209 TRP A C 1
ATOM 1632 O O . TRP A 1 209 ? 72.289 3.499 1.153 1.00 19.67 209 TRP A O 1
ATOM 1643 N N . PHE A 1 210 ? 71.836 3.568 3.352 1.00 21.02 210 PHE A N 1
ATOM 1644 C CA . PHE A 1 210 ? 71.979 5.013 3.447 1.00 21.02 210 PHE A CA 1
ATOM 1645 C C . PHE A 1 210 ? 73.280 5.545 2.878 1.00 21.02 210 PHE A C 1
ATOM 1646 O O . PHE A 1 210 ? 73.464 6.755 2.794 1.00 21.02 210 PHE A O 1
ATOM 1654 N N . ARG A 1 211 ? 74.196 4.661 2.501 1.00 21.15 211 ARG A N 1
ATOM 1655 C CA . ARG A 1 211 ? 75.458 5.128 1.940 1.00 21.15 211 ARG A CA 1
ATOM 1656 C C . ARG A 1 211 ? 75.478 4.974 0.432 1.00 21.15 211 ARG A C 1
ATOM 1657 O O . ARG A 1 211 ? 76.317 5.569 -0.246 1.00 21.15 211 ARG A O 1
ATOM 1665 N N . ASP A 1 212 ? 74.566 4.177 -0.109 1.00 16.27 212 ASP A N 1
ATOM 1666 C CA . ASP A 1 212 ? 74.531 4.025 -1.551 1.00 16.27 212 ASP A CA 1
ATOM 1667 C C . ASP A 1 212 ? 74.090 5.388 -2.070 1.00 16.27 212 ASP A C 1
ATOM 1668 O O . ASP A 1 212 ? 74.250 5.690 -3.248 1.00 16.27 212 ASP A O 1
ATOM 1673 N N . LEU A 1 213 ? 73.549 6.200 -1.162 1.00 5.00 213 LEU A N 1
ATOM 1674 C CA . LEU A 1 213 ? 73.085 7.552 -1.472 1.00 5.00 213 LEU A CA 1
ATOM 1675 C C . LEU A 1 213 ? 74.295 8.440 -1.684 1.00 5.00 213 LEU A C 1
ATOM 1676 O O . LEU A 1 213 ? 74.165 9.625 -1.965 1.00 5.00 213 LEU A O 1
ATOM 1681 N N . GLN A 1 214 ? 75.472 7.839 -1.544 1.00 5.93 214 GLN A N 1
ATOM 1682 C CA . GLN A 1 214 ? 76.754 8.512 -1.713 1.00 5.93 214 GLN A CA 1
ATOM 1683 C C . GLN A 1 214 ? 76.760 9.966 -1.310 1.00 5.93 214 GLN A C 1
ATOM 1684 O O . GLN A 1 214 ? 77.095 10.831 -2.110 1.00 5.93 214 GLN A O 1
ATOM 1690 N N . LEU A 1 215 ? 76.397 10.227 -0.058 1.00 12.09 215 LEU A N 1
ATOM 1691 C CA . LEU A 1 215 ? 76.349 11.587 0.472 1.00 12.09 215 LEU A CA 1
ATOM 1692 C C . LEU A 1 215 ? 77.509 11.893 1.404 1.00 12.09 215 LEU A C 1
ATOM 1693 O O . LEU A 1 215 ? 78.013 11.005 2.083 1.00 12.09 215 LEU A O 1
ATOM 1698 N N . LYS A 1 216 ? 77.917 13.156 1.444 1.00 5.00 216 LYS A N 1
ATOM 1699 C CA . LYS A 1 216 ? 78.980 13.576 2.338 1.00 5.00 216 LYS A CA 1
ATOM 1700 C C . LYS A 1 216 ? 78.966 15.085 2.527 1.00 5.00 216 LYS A C 1
ATOM 1701 O O . LYS A 1 216 ? 78.390 15.817 1.728 1.00 5.00 216 LYS A O 1
ATOM 1707 N N . TRP A 1 217 ? 79.586 15.547 3.602 1.00 5.00 217 TRP A N 1
ATOM 1708 C CA . TRP A 1 217 ? 79.637 16.966 3.877 1.00 5.00 217 TRP A CA 1
ATOM 1709 C C . TRP A 1 217 ? 80.933 17.293 4.629 1.00 5.00 217 TRP A C 1
ATOM 1710 O O . TRP A 1 217 ? 81.533 16.422 5.250 1.00 5.00 217 TRP A O 1
ATOM 1721 N N . TYR A 1 218 ? 81.369 18.547 4.539 1.00 5.00 218 TYR A N 1
ATOM 1722 C CA . TYR A 1 218 ? 82.583 18.978 5.204 1.00 5.00 218 TYR A CA 1
ATOM 1723 C C . TYR A 1 218 ? 82.320 19.246 6.660 1.00 5.00 218 TYR A C 1
ATOM 1724 O O . TYR A 1 218 ? 81.177 19.447 7.062 1.00 5.00 218 TYR A O 1
ATOM 1733 N N . ALA A 1 219 ? 83.398 19.277 7.443 1.00 9.26 219 ALA A N 1
ATOM 1734 C CA . ALA A 1 219 ? 83.322 19.487 8.888 1.00 9.26 219 ALA A CA 1
ATOM 1735 C C . ALA A 1 219 ? 83.062 20.903 9.399 1.00 9.26 219 ALA A C 1
ATOM 1736 O O . ALA A 1 219 ? 82.059 21.149 10.066 1.00 9.26 219 ALA A O 1
ATOM 1738 N N . VAL A 1 220 ? 83.956 21.828 9.084 1.00 8.10 220 VAL A N 1
ATOM 1739 C CA . VAL A 1 220 ? 83.823 23.189 9.577 1.00 8.10 220 VAL A CA 1
ATOM 1740 C C . VAL A 1 220 ? 83.281 24.223 8.603 1.00 8.10 220 VAL A C 1
ATOM 1741 O O . VAL A 1 220 ? 83.810 24.400 7.512 1.00 8.10 220 VAL A O 1
ATOM 1745 N N . PRO A 1 221 ? 82.210 24.930 8.996 1.00 10.38 221 PRO A N 1
ATOM 1746 C CA . PRO A 1 221 ? 81.613 25.955 8.146 1.00 10.38 221 PRO A CA 1
ATOM 1747 C C . PRO A 1 221 ? 82.283 27.296 8.443 1.00 10.38 221 PRO A C 1
ATOM 1748 O O . PRO A 1 221 ? 81.870 28.009 9.357 1.00 10.38 221 PRO A O 1
ATOM 1752 N N . ILE A 1 222 ? 83.313 27.645 7.688 1.00 5.00 222 ILE A N 1
ATOM 1753 C CA . ILE A 1 222 ? 83.984 28.914 7.945 1.00 5.00 222 ILE A CA 1
ATOM 1754 C C . ILE A 1 222 ? 83.443 30.080 7.111 1.00 5.00 222 ILE A C 1
ATOM 1755 O O . ILE A 1 222 ? 83.998 30.440 6.077 1.00 5.00 222 ILE A O 1
ATOM 1760 N N . ILE A 1 223 ? 82.341 30.650 7.587 1.00 15.60 223 ILE A N 1
ATOM 1761 C CA . ILE A 1 223 ? 81.671 31.779 6.948 1.00 15.60 223 ILE A CA 1
ATOM 1762 C C . ILE A 1 223 ? 82.701 32.884 6.810 1.00 15.60 223 ILE A C 1
ATOM 1763 O O . ILE A 1 223 ? 83.507 33.067 7.705 1.00 15.60 223 ILE A O 1
ATOM 1768 N N . SER A 1 224 ? 82.679 33.632 5.715 1.00 6.08 224 SER A N 1
ATOM 1769 C CA . SER A 1 224 ? 83.698 34.657 5.534 1.00 6.08 224 SER A CA 1
ATOM 1770 C C . SER A 1 224 ? 83.357 35.858 4.666 1.00 6.08 224 SER A C 1
ATOM 1771 O O . SER A 1 224 ? 84.124 36.823 4.613 1.00 6.08 224 SER A O 1
ATOM 1774 N N . ASP A 1 225 ? 82.232 35.803 3.964 1.00 27.08 225 ASP A N 1
ATOM 1775 C CA . ASP A 1 225 ? 81.848 36.922 3.108 1.00 27.08 225 ASP A CA 1
ATOM 1776 C C . ASP A 1 225 ? 81.172 37.994 3.958 1.00 27.08 225 ASP A C 1
ATOM 1777 O O . ASP A 1 225 ? 80.417 38.821 3.440 1.00 27.08 225 ASP A O 1
ATOM 1782 N N . MET A 1 226 ? 81.443 37.970 5.257 1.00 5.00 226 MET A N 1
ATOM 1783 C CA . MET A 1 226 ? 80.845 38.936 6.156 1.00 5.00 226 MET A CA 1
ATOM 1784 C C . MET A 1 226 ? 81.839 39.931 6.709 1.00 5.00 226 MET A C 1
ATOM 1785 O O . MET A 1 226 ? 82.995 39.599 6.933 1.00 5.00 226 MET A O 1
ATOM 1790 N N . CYS A 1 227 ? 81.363 41.156 6.918 1.00 8.06 227 CYS A N 1
ATOM 1791 C CA . CYS A 1 227 ? 82.154 42.257 7.457 1.00 8.06 227 CYS A CA 1
ATOM 1792 C C . CYS A 1 227 ? 81.994 42.282 8.981 1.00 8.06 227 CYS A C 1
ATOM 1793 O O . CYS A 1 227 ? 80.941 41.919 9.501 1.00 8.06 227 CYS A O 1
ATOM 1796 N N . LEU A 1 228 ? 83.036 42.708 9.690 1.00 10.78 228 LEU A N 1
ATOM 1797 C CA . LEU A 1 228 ? 83.011 42.775 11.155 1.00 10.78 228 LEU A CA 1
ATOM 1798 C C . LEU A 1 228 ? 83.281 44.186 11.682 1.00 10.78 228 LEU A C 1
ATOM 1799 O O . LEU A 1 228 ? 84.432 44.612 11.700 1.00 10.78 228 LEU A O 1
ATOM 1804 N N . GLU A 1 229 ? 82.240 44.904 12.115 1.00 5.00 229 GLU A N 1
ATOM 1805 C CA . GLU A 1 229 ? 82.430 46.262 12.649 1.00 5.00 229 GLU A CA 1
ATOM 1806 C C . GLU A 1 229 ? 82.628 46.249 14.154 1.00 5.00 229 GLU A C 1
ATOM 1807 O O . GLU A 1 229 ? 81.863 45.612 14.873 1.00 5.00 229 GLU A O 1
ATOM 1813 N N . ILE A 1 230 ? 83.670 46.938 14.611 1.00 5.00 230 ILE A N 1
ATOM 1814 C CA . ILE A 1 230 ? 84.004 47.058 16.032 1.00 5.00 230 ILE A CA 1
ATOM 1815 C C . ILE A 1 230 ? 84.543 48.453 16.277 1.00 5.00 230 ILE A C 1
ATOM 1816 O O . ILE A 1 230 ? 85.582 48.835 15.730 1.00 5.00 230 ILE A O 1
ATOM 1821 N N . GLY A 1 231 ? 83.807 49.215 17.080 1.00 5.00 231 GLY A N 1
ATOM 1822 C CA . GLY A 1 231 ? 84.211 50.566 17.400 1.00 5.00 231 GLY A CA 1
ATOM 1823 C C . GLY A 1 231 ? 84.308 51.490 16.207 1.00 5.00 231 GLY A C 1
ATOM 1824 O O . GLY A 1 231 ? 85.065 52.450 16.226 1.00 5.00 231 GLY A O 1
ATOM 1825 N N . GLY A 1 232 ? 83.546 51.213 15.166 1.00 5.71 232 GLY A N 1
ATOM 1826 C CA . GLY A 1 232 ? 83.604 52.074 14.009 1.00 5.71 232 GLY A CA 1
ATOM 1827 C C . GLY A 1 232 ? 84.514 51.569 12.914 1.00 5.71 232 GLY A C 1
ATOM 1828 O O . GLY A 1 232 ? 84.302 51.911 11.753 1.00 5.71 232 GLY A O 1
ATOM 1829 N N . ILE A 1 233 ? 85.532 50.782 13.259 1.00 6.38 233 ILE A N 1
ATOM 1830 C CA . ILE A 1 233 ? 86.417 50.250 12.229 1.00 6.38 233 ILE A CA 1
ATOM 1831 C C . ILE A 1 233 ? 85.655 49.138 11.534 1.00 6.38 233 ILE A C 1
ATOM 1832 O O . ILE A 1 233 ? 84.942 48.380 12.188 1.00 6.38 233 ILE A O 1
ATOM 1837 N N . ARG A 1 234 ? 85.812 49.037 10.219 1.00 5.00 234 ARG A N 1
ATOM 1838 C CA . ARG A 1 234 ? 85.090 48.035 9.443 1.00 5.00 234 ARG A CA 1
ATOM 1839 C C . ARG A 1 234 ? 86.014 46.981 8.838 1.00 5.00 234 ARG A C 1
ATOM 1840 O O . ARG A 1 234 ? 86.639 47.206 7.810 1.00 5.00 234 ARG A O 1
ATOM 1848 N N . TYR A 1 235 ? 86.085 45.823 9.482 1.00 16.58 235 TYR A N 1
ATOM 1849 C CA . TYR A 1 235 ? 86.931 44.723 9.023 1.00 16.58 235 TYR A CA 1
ATOM 1850 C C . TYR A 1 235 ? 86.259 43.876 7.951 1.00 16.58 235 TYR A C 1
ATOM 1851 O O . TYR A 1 235 ? 85.768 42.785 8.232 1.00 16.58 235 TYR A O 1
ATOM 1860 N N . MET A 1 236 ? 86.252 44.373 6.720 1.00 7.24 236 MET A N 1
ATOM 1861 C CA . MET A 1 236 ? 85.623 43.665 5.620 1.00 7.24 236 MET A CA 1
ATOM 1862 C C . MET A 1 236 ? 86.035 42.232 5.394 1.00 7.24 236 MET A C 1
ATOM 1863 O O . MET A 1 236 ? 85.371 41.528 4.649 1.00 7.24 236 MET A O 1
ATOM 1868 N N . ALA A 1 237 ? 87.124 41.785 6.004 1.00 5.00 237 ALA A N 1
ATOM 1869 C CA . ALA A 1 237 ? 87.542 40.400 5.815 1.00 5.00 237 ALA A CA 1
ATOM 1870 C C . ALA A 1 237 ? 87.913 39.828 7.157 1.00 5.00 237 ALA A C 1
ATOM 1871 O O . ALA A 1 237 ? 88.946 40.181 7.710 1.00 5.00 237 ALA A O 1
ATOM 1873 N N . ALA A 1 238 ? 87.069 38.949 7.681 1.00 5.81 238 ALA A N 1
ATOM 1874 C CA . ALA A 1 238 ? 87.324 38.362 8.991 1.00 5.81 238 ALA A CA 1
ATOM 1875 C C . ALA A 1 238 ? 86.614 37.045 9.159 1.00 5.81 238 ALA A C 1
ATOM 1876 O O . ALA A 1 238 ? 85.551 36.983 9.758 1.00 5.81 238 ALA A O 1
ATOM 1878 N N . PRO A 1 239 ? 87.199 35.964 8.645 1.00 5.00 239 PRO A N 1
ATOM 1879 C CA . PRO A 1 239 ? 86.619 34.627 8.737 1.00 5.00 239 PRO A CA 1
ATOM 1880 C C . PRO A 1 239 ? 86.314 34.217 10.174 1.00 5.00 239 PRO A C 1
ATOM 1881 O O . PRO A 1 239 ? 87.015 34.600 11.105 1.00 5.00 239 PRO A O 1
ATOM 1885 N N . PHE A 1 240 ? 85.254 33.433 10.349 1.00 12.82 240 PHE A N 1
ATOM 1886 C CA . PHE A 1 240 ? 84.885 32.938 11.661 1.00 12.82 240 PHE A CA 1
ATOM 1887 C C . PHE A 1 240 ? 84.159 31.614 11.494 1.00 12.82 240 PHE A C 1
ATOM 1888 O O . PHE A 1 240 ? 83.628 31.314 10.422 1.00 12.82 240 PHE A O 1
ATOM 1896 N N . ASN A 1 241 ? 84.134 30.807 12.553 1.00 12.94 241 ASN A N 1
ATOM 1897 C CA . ASN A 1 241 ? 83.479 29.515 12.465 1.00 12.94 241 ASN A CA 1
ATOM 1898 C C . ASN A 1 241 ? 83.209 28.933 13.827 1.00 12.94 241 ASN A C 1
ATOM 1899 O O . ASN A 1 241 ? 83.944 29.183 14.775 1.00 12.94 241 ASN A O 1
ATOM 1904 N N . GLY A 1 242 ? 82.156 28.138 13.913 1.00 5.00 242 GLY A N 1
ATOM 1905 C CA . GLY A 1 242 ? 81.837 27.464 15.152 1.00 5.00 242 GLY A CA 1
ATOM 1906 C C . GLY A 1 242 ? 81.753 26.031 14.694 1.00 5.00 242 GLY A C 1
ATOM 1907 O O . GLY A 1 242 ? 82.578 25.601 13.896 1.00 5.00 242 GLY A O 1
ATOM 1908 N N . TRP A 1 243 ? 80.776 25.281 15.184 1.00 6.33 243 TRP A N 1
ATOM 1909 C CA . TRP A 1 243 ? 80.606 23.910 14.731 1.00 6.33 243 TRP A CA 1
ATOM 1910 C C . TRP A 1 243 ? 79.163 23.733 14.272 1.00 6.33 243 TRP A C 1
ATOM 1911 O O . TRP A 1 243 ? 78.245 24.368 14.787 1.00 6.33 243 TRP A O 1
ATOM 1922 N N . TYR A 1 244 ? 78.984 22.889 13.269 1.00 6.36 244 TYR A N 1
ATOM 1923 C CA . TYR A 1 244 ? 77.677 22.619 12.685 1.00 6.36 244 TYR A CA 1
ATOM 1924 C C . TYR A 1 244 ? 76.611 22.074 13.630 1.00 6.36 244 TYR A C 1
ATOM 1925 O O . TYR A 1 244 ? 76.920 21.551 14.699 1.00 6.36 244 TYR A O 1
ATOM 1934 N N . MET A 1 245 ? 75.352 22.214 13.218 1.00 5.00 245 MET A N 1
ATOM 1935 C CA . MET A 1 245 ? 74.199 21.724 13.978 1.00 5.00 245 MET A CA 1
ATOM 1936 C C . MET A 1 245 ? 73.391 20.801 13.074 1.00 5.00 245 MET A C 1
ATOM 1937 O O . MET A 1 245 ? 72.755 21.262 12.140 1.00 5.00 245 MET A O 1
ATOM 1942 N N . GLY A 1 246 ? 73.436 19.501 13.352 1.00 16.03 246 GLY A N 1
ATOM 1943 C CA . GLY A 1 246 ? 72.720 18.505 12.555 1.00 16.03 246 GLY A CA 1
ATOM 1944 C C . GLY A 1 246 ? 71.709 19.002 11.535 1.00 16.03 246 GLY A C 1
ATOM 1945 O O . GLY A 1 246 ? 71.829 18.737 10.335 1.00 16.03 246 GLY A O 1
ATOM 1946 N N . THR A 1 247 ? 70.704 19.718 12.033 1.00 5.96 247 THR A N 1
ATOM 1947 C CA . THR A 1 247 ? 69.646 20.297 11.217 1.00 5.96 247 THR A CA 1
ATOM 1948 C C . THR A 1 247 ? 70.188 21.110 10.041 1.00 5.96 247 THR A C 1
ATOM 1949 O O . THR A 1 247 ? 69.647 21.053 8.940 1.00 5.96 247 THR A O 1
ATOM 1953 N N . GLU A 1 248 ? 71.247 21.875 10.282 1.00 5.00 248 GLU A N 1
ATOM 1954 C CA . GLU A 1 248 ? 71.856 22.679 9.232 1.00 5.00 248 GLU A CA 1
ATOM 1955 C C . GLU A 1 248 ? 72.102 21.861 7.972 1.00 5.00 248 GLU A C 1
ATOM 1956 O O . GLU A 1 248 ? 71.644 22.212 6.882 1.00 5.00 248 GLU A O 1
ATOM 1962 N N . ILE A 1 249 ? 72.833 20.764 8.128 1.00 5.00 249 ILE A N 1
ATOM 1963 C CA . ILE A 1 249 ? 73.160 19.906 7.001 1.00 5.00 249 ILE A CA 1
ATOM 1964 C C . ILE A 1 249 ? 72.003 19.018 6.599 1.00 5.00 249 ILE A C 1
ATOM 1965 O O . ILE A 1 249 ? 71.668 18.930 5.416 1.00 5.00 249 ILE A O 1
ATOM 1970 N N . GLY A 1 250 ? 71.391 18.378 7.587 1.00 5.00 250 GLY A N 1
ATOM 1971 C CA . GLY A 1 250 ? 70.298 17.466 7.324 1.00 5.00 250 GLY A CA 1
ATOM 1972 C C . GLY A 1 250 ? 68.917 18.024 7.080 1.00 5.00 250 GLY A C 1
ATOM 1973 O O . GLY A 1 250 ? 68.088 17.340 6.491 1.00 5.00 250 GLY A O 1
ATOM 1974 N N . ALA A 1 251 ? 68.659 19.256 7.509 1.00 7.48 251 ALA A N 1
ATOM 1975 C CA . ALA A 1 251 ? 67.328 19.863 7.343 1.00 7.48 251 ALA A CA 1
ATOM 1976 C C . ALA A 1 251 ? 67.290 20.972 6.322 1.00 7.48 251 ALA A C 1
ATOM 1977 O O . ALA A 1 251 ? 66.211 21.423 5.949 1.00 7.48 251 ALA A O 1
ATOM 1979 N N . ARG A 1 252 ? 68.455 21.415 5.879 1.00 5.00 252 ARG A N 1
ATOM 1980 C CA . ARG A 1 252 ? 68.516 22.491 4.904 1.00 5.00 252 ARG A CA 1
ATOM 1981 C C . ARG A 1 252 ? 69.394 22.147 3.699 1.00 5.00 252 ARG A C 1
ATOM 1982 O O . ARG A 1 252 ? 68.901 21.984 2.589 1.00 5.00 252 ARG A O 1
ATOM 1990 N N . ASN A 1 253 ? 70.695 22.042 3.922 1.00 5.00 253 ASN A N 1
ATOM 1991 C CA . ASN A 1 253 ? 71.619 21.707 2.855 1.00 5.00 253 ASN A CA 1
ATOM 1992 C C . ASN A 1 253 ? 71.238 20.446 2.106 1.00 5.00 253 ASN A C 1
ATOM 1993 O O . ASN A 1 253 ? 71.334 20.400 0.888 1.00 5.00 253 ASN A O 1
ATOM 1998 N N . PHE A 1 254 ? 70.810 19.426 2.845 1.00 5.49 254 PHE A N 1
ATOM 1999 C CA . PHE A 1 254 ? 70.407 18.140 2.291 1.00 5.49 254 PHE A CA 1
ATOM 2000 C C . PHE A 1 254 ? 68.918 17.911 1.937 1.00 5.49 254 PHE A C 1
ATOM 2001 O O . PHE A 1 254 ? 68.626 17.079 1.076 1.00 5.49 254 PHE A O 1
ATOM 2009 N N . ALA A 1 255 ? 67.987 18.614 2.583 1.00 7.50 255 ALA A N 1
ATOM 2010 C CA . ALA A 1 255 ? 66.555 18.388 2.341 1.00 7.50 255 ALA A CA 1
ATOM 2011 C C . ALA A 1 255 ? 65.757 19.399 1.533 1.00 7.50 255 ALA A C 1
ATOM 2012 O O . ALA A 1 255 ? 64.586 19.146 1.211 1.00 7.50 255 ALA A O 1
ATOM 2014 N N . ASP A 1 256 ? 66.361 20.538 1.198 1.00 5.00 256 ASP A N 1
ATOM 2015 C CA . ASP A 1 256 ? 65.647 21.556 0.431 1.00 5.00 256 ASP A CA 1
ATOM 2016 C C . ASP A 1 256 ? 65.600 21.290 -1.043 1.00 5.00 256 ASP A C 1
ATOM 2017 O O . ASP A 1 256 ? 66.585 20.857 -1.622 1.00 5.00 256 ASP A O 1
ATOM 2022 N N . ASP A 1 257 ? 64.439 21.572 -1.632 1.00 9.61 257 ASP A N 1
ATOM 2023 C CA . ASP A 1 257 ? 64.196 21.431 -3.065 1.00 9.61 257 ASP A CA 1
ATOM 2024 C C . ASP A 1 257 ? 65.365 22.003 -3.847 1.00 9.61 257 ASP A C 1
ATOM 2025 O O . ASP A 1 257 ? 66.084 21.288 -4.541 1.00 9.61 257 ASP A O 1
ATOM 2030 N N . TYR A 1 258 ? 65.539 23.314 -3.715 1.00 9.44 258 TYR A N 1
ATOM 2031 C CA . TYR A 1 258 ? 66.574 24.032 -4.422 1.00 9.44 258 TYR A CA 1
ATOM 2032 C C . TYR A 1 258 ? 68.008 23.648 -4.136 1.00 9.44 258 TYR A C 1
ATOM 2033 O O . TYR A 1 258 ? 68.893 23.959 -4.928 1.00 9.44 258 TYR A O 1
ATOM 2042 N N . ARG A 1 259 ? 68.262 22.981 -3.020 1.00 8.09 259 ARG A N 1
ATOM 2043 C CA . ARG A 1 259 ? 69.628 22.577 -2.721 1.00 8.09 259 ARG A CA 1
ATOM 2044 C C . ARG A 1 259 ? 69.764 21.140 -3.209 1.00 8.09 259 ARG A C 1
ATOM 2045 O O . ARG A 1 259 ? 69.290 20.821 -4.299 1.00 8.09 259 ARG A O 1
ATOM 2053 N N . TYR A 1 260 ? 70.387 20.276 -2.408 1.00 8.59 260 TYR A N 1
ATOM 2054 C CA . TYR A 1 260 ? 70.579 18.871 -2.776 1.00 8.59 260 TYR A CA 1
ATOM 2055 C C . TYR A 1 260 ? 69.314 18.028 -2.815 1.00 8.59 260 TYR A C 1
ATOM 2056 O O . TYR A 1 260 ? 69.397 16.832 -3.063 1.00 8.59 260 TYR A O 1
ATOM 2065 N N . ASN A 1 261 ? 68.161 18.650 -2.573 1.00 24.00 261 ASN A N 1
ATOM 2066 C CA . ASN A 1 261 ? 66.854 17.976 -2.552 1.00 24.00 261 ASN A CA 1
ATOM 2067 C C . ASN A 1 261 ? 66.924 16.464 -2.397 1.00 24.00 261 ASN A C 1
ATOM 2068 O O . ASN A 1 261 ? 66.599 15.722 -3.324 1.00 24.00 261 ASN A O 1
ATOM 2073 N N . MET A 1 262 ? 67.309 16.015 -1.210 1.00 24.53 262 MET A N 1
ATOM 2074 C CA . MET A 1 262 ? 67.467 14.595 -0.929 1.00 24.53 262 MET A CA 1
ATOM 2075 C C . MET A 1 262 ? 66.316 13.848 -0.254 1.00 24.53 262 MET A C 1
ATOM 2076 O O . MET A 1 262 ? 66.347 12.621 -0.171 1.00 24.53 262 MET A O 1
ATOM 2081 N N . LEU A 1 263 ? 65.303 14.557 0.226 1.00 6.40 263 LEU A N 1
ATOM 2082 C CA . LEU A 1 263 ? 64.214 13.881 0.926 1.00 6.40 263 LEU A CA 1
ATOM 2083 C C . LEU A 1 263 ? 63.517 12.689 0.240 1.00 6.40 263 LEU A C 1
ATOM 2084 O O . LEU A 1 263 ? 63.441 11.609 0.830 1.00 6.40 263 LEU A O 1
ATOM 2089 N N . PRO A 1 264 ? 63.024 12.856 -1.003 1.00 38.61 264 PRO A N 1
ATOM 2090 C CA . PRO A 1 264 ? 62.351 11.744 -1.701 1.00 38.61 264 PRO A CA 1
ATOM 2091 C C . PRO A 1 264 ? 63.159 10.445 -1.834 1.00 38.61 264 PRO A C 1
ATOM 2092 O O . PRO A 1 264 ? 62.670 9.371 -1.478 1.00 38.61 264 PRO A O 1
ATOM 2096 N N . LYS A 1 265 ? 64.385 10.533 -2.349 1.00 22.66 265 LYS A N 1
ATOM 2097 C CA . LYS A 1 265 ? 65.235 9.351 -2.489 1.00 22.66 265 LYS A CA 1
ATOM 2098 C C . LYS A 1 265 ? 65.379 8.678 -1.130 1.00 22.66 265 LYS A C 1
ATOM 2099 O O . LYS A 1 265 ? 65.343 7.456 -1.008 1.00 22.66 265 LYS A O 1
ATOM 2101 N N . VAL A 1 266 ? 65.550 9.506 -0.095 1.00 12.04 266 VAL A N 1
ATOM 2102 C CA . VAL A 1 266 ? 65.693 9.030 1.270 1.00 12.04 266 VAL A CA 1
ATOM 2103 C C . VAL A 1 266 ? 64.466 8.226 1.669 1.00 12.04 266 VAL A C 1
ATOM 2104 O O . VAL A 1 266 ? 64.571 7.108 2.166 1.00 12.04 266 VAL A O 1
ATOM 2108 N N . ALA A 1 267 ? 63.302 8.824 1.439 1.00 5.28 267 ALA A N 1
ATOM 2109 C CA . ALA A 1 267 ? 62.022 8.216 1.756 1.00 5.28 267 ALA A CA 1
ATOM 2110 C C . ALA A 1 267 ? 61.868 6.923 0.998 1.00 5.28 267 ALA A C 1
ATOM 2111 O O . ALA A 1 267 ? 61.556 5.890 1.578 1.00 5.28 267 ALA A O 1
ATOM 2113 N N . SER A 1 268 ? 62.080 6.997 -0.310 1.00 9.60 268 SER A N 1
ATOM 2114 C CA . SER A 1 268 ? 61.978 5.834 -1.183 1.00 9.60 268 SER A CA 1
ATOM 2115 C C . SER A 1 268 ? 62.785 4.683 -0.581 1.00 9.60 268 SER A C 1
ATOM 2116 O O . SER A 1 268 ? 62.220 3.713 -0.087 1.00 9.60 268 SER A O 1
ATOM 2119 N N . CYS A 1 269 ? 64.109 4.803 -0.612 1.00 11.62 269 CYS A N 1
ATOM 2120 C CA . CYS A 1 269 ? 64.959 3.766 -0.058 1.00 11.62 269 CYS A CA 1
ATOM 2121 C C . CYS A 1 269 ? 64.458 3.267 1.292 1.00 11.62 269 CYS A C 1
ATOM 2122 O O . CYS A 1 269 ? 64.593 2.082 1.604 1.00 11.62 269 CYS A O 1
ATOM 2125 N N . MET A 1 270 ? 63.865 4.149 2.097 1.00 27.53 270 MET A N 1
ATOM 2126 C CA . MET A 1 270 ? 63.371 3.711 3.399 1.00 27.53 270 MET A CA 1
ATOM 2127 C C . MET A 1 270 ? 61.934 3.180 3.386 1.00 27.53 270 MET A C 1
ATOM 2128 O O . MET A 1 270 ? 61.239 3.222 4.402 1.00 27.53 270 MET A O 1
ATOM 2133 N N . GLY A 1 271 ? 61.514 2.682 2.224 1.00 6.00 271 GLY A N 1
ATOM 2134 C CA . GLY A 1 271 ? 60.195 2.088 2.056 1.00 6.00 271 GLY A CA 1
ATOM 2135 C C . GLY A 1 271 ? 58.897 2.873 2.151 1.00 6.00 271 GLY A C 1
ATOM 2136 O O . GLY A 1 271 ? 57.834 2.301 1.933 1.00 6.00 271 GLY A O 1
ATOM 2137 N N . LEU A 1 272 ? 58.941 4.158 2.475 1.00 53.96 272 LEU A N 1
ATOM 2138 C CA . LEU A 1 272 ? 57.701 4.928 2.580 1.00 53.96 272 LEU A CA 1
ATOM 2139 C C . LEU A 1 272 ? 57.119 5.258 1.206 1.00 53.96 272 LEU A C 1
ATOM 2140 O O . LEU A 1 272 ? 57.817 5.169 0.190 1.00 53.96 272 LEU A O 1
ATOM 2145 N N . ASP A 1 273 ? 55.843 5.636 1.165 1.00 57.56 273 ASP A N 1
ATOM 2146 C CA . ASP A 1 273 ? 55.219 5.971 -0.111 1.00 57.56 273 ASP A CA 1
ATOM 2147 C C . ASP A 1 273 ? 55.081 7.487 -0.314 1.00 57.56 273 ASP A C 1
ATOM 2148 O O . ASP A 1 273 ? 54.475 8.190 0.497 1.00 57.56 273 ASP A O 1
ATOM 2153 N N . THR A 1 274 ? 55.660 7.973 -1.406 1.00 57.93 274 THR A N 1
ATOM 2154 C CA . THR A 1 274 ? 55.649 9.395 -1.744 1.00 57.93 274 THR A CA 1
ATOM 2155 C C . THR A 1 274 ? 54.324 9.869 -2.343 1.00 57.93 274 THR A C 1
ATOM 2156 O O . THR A 1 274 ? 54.119 11.073 -2.552 1.00 57.93 274 THR A O 1
ATOM 2160 N N . ASN A 1 275 ? 53.434 8.922 -2.619 1.00 60.59 275 ASN A N 1
ATOM 2161 C CA . ASN A 1 275 ? 52.127 9.212 -3.211 1.00 60.59 275 ASN A CA 1
ATOM 2162 C C . ASN A 1 275 ? 51.291 10.251 -2.463 1.00 60.59 275 ASN A C 1
ATOM 2163 O O . ASN A 1 275 ? 50.829 11.223 -3.064 1.00 60.59 275 ASN A O 1
ATOM 2168 N N . SER A 1 276 ? 51.114 10.037 -1.158 1.00 15.18 276 SER A N 1
ATOM 2169 C CA . SER A 1 276 ? 50.306 10.915 -0.315 1.00 15.18 276 SER A CA 1
ATOM 2170 C C . SER A 1 276 ? 51.058 11.674 0.778 1.00 15.18 276 SER A C 1
ATOM 2171 O O . SER A 1 276 ? 51.856 11.102 1.510 1.00 15.18 276 SER A O 1
ATOM 2174 N N . ASN A 1 277 ? 50.777 12.967 0.890 1.00 32.86 277 ASN A N 1
ATOM 2175 C CA . ASN A 1 277 ? 51.404 13.809 1.905 1.00 32.86 277 ASN A CA 1
ATOM 2176 C C . ASN A 1 277 ? 50.941 13.446 3.307 1.00 32.86 277 ASN A C 1
ATOM 2177 O O . ASN A 1 277 ? 51.716 13.521 4.257 1.00 32.86 277 ASN A O 1
ATOM 2182 N N . ALA A 1 278 ? 49.667 13.075 3.423 1.00 14.24 278 ALA A N 1
ATOM 2183 C CA . ALA A 1 278 ? 49.061 12.725 4.701 1.00 14.24 278 ALA A CA 1
ATOM 2184 C C . ALA A 1 278 ? 49.740 11.565 5.436 1.00 14.24 278 ALA A C 1
ATOM 2185 O O . ALA A 1 278 ? 49.332 11.196 6.540 1.00 14.24 278 ALA A O 1
ATOM 2187 N N . SER A 1 279 ? 50.768 10.986 4.831 1.00 6.79 279 SER A N 1
ATOM 2188 C CA . SER A 1 279 ? 51.497 9.888 5.457 1.00 6.79 279 SER A CA 1
ATOM 2189 C C . SER A 1 279 ? 52.711 10.510 6.102 1.00 6.79 279 SER A C 1
ATOM 2190 O O . SER A 1 279 ? 53.420 9.890 6.877 1.00 6.79 279 SER A O 1
ATOM 2193 N N . LEU A 1 280 ? 52.947 11.760 5.751 1.00 5.21 280 LEU A N 1
ATOM 2194 C CA . LEU A 1 280 ? 54.066 12.499 6.286 1.00 5.21 280 LEU A CA 1
ATOM 2195 C C . LEU A 1 280 ? 55.414 11.846 6.014 1.00 5.21 280 LEU A C 1
ATOM 2196 O O . LEU A 1 280 ? 56.286 11.829 6.875 1.00 5.21 280 LEU A O 1
ATOM 2201 N N . TRP A 1 281 ? 55.580 11.319 4.809 1.00 5.00 281 TRP A N 1
ATOM 2202 C CA . TRP A 1 281 ? 56.837 10.701 4.430 1.00 5.00 281 TRP A CA 1
ATOM 2203 C C . TRP A 1 281 ? 57.925 11.756 4.468 1.00 5.00 281 TRP A C 1
ATOM 2204 O O . TRP A 1 281 ? 59.047 11.477 4.880 1.00 5.00 281 TRP A O 1
ATOM 2215 N N . LYS A 1 282 ? 57.598 12.970 4.036 1.00 5.00 282 LYS A N 1
ATOM 2216 C CA . LYS A 1 282 ? 58.560 14.065 4.050 1.00 5.00 282 LYS A CA 1
ATOM 2217 C C . LYS A 1 282 ? 59.219 14.150 5.425 1.00 5.00 282 LYS A C 1
ATOM 2218 O O . LYS A 1 282 ? 60.441 14.118 5.553 1.00 5.00 282 LYS A O 1
ATOM 2224 N N . ASP A 1 283 ? 58.375 14.257 6.448 1.00 5.00 283 ASP A N 1
ATOM 2225 C CA . ASP A 1 283 ? 58.796 14.367 7.837 1.00 5.00 283 ASP A CA 1
ATOM 2226 C C . ASP A 1 283 ? 59.610 13.196 8.375 1.00 5.00 283 ASP A C 1
ATOM 2227 O O . ASP A 1 283 ? 60.653 13.409 9.000 1.00 5.00 283 ASP A O 1
ATOM 2232 N N . LYS A 1 284 ? 59.130 11.973 8.159 1.00 7.56 284 LYS A N 1
ATOM 2233 C CA . LYS A 1 284 ? 59.840 10.790 8.638 1.00 7.56 284 LYS A CA 1
ATOM 2234 C C . LYS A 1 284 ? 61.249 10.803 8.064 1.00 7.56 284 LYS A C 1
ATOM 2235 O O . LYS A 1 284 ? 62.232 10.528 8.760 1.00 7.56 284 LYS A O 1
ATOM 2241 N N . ALA A 1 285 ? 61.342 11.113 6.776 1.00 5.00 285 ALA A N 1
ATOM 2242 C CA . ALA A 1 285 ? 62.631 11.177 6.119 1.00 5.00 285 ALA A CA 1
ATOM 2243 C C . ALA A 1 285 ? 63.524 12.141 6.902 1.00 5.00 285 ALA A C 1
ATOM 2244 O O . ALA A 1 285 ? 64.608 11.775 7.350 1.00 5.00 285 ALA A O 1
ATOM 2246 N N . LEU A 1 286 ? 63.047 13.372 7.077 1.00 6.45 286 LEU A N 1
ATOM 2247 C CA . LEU A 1 286 ? 63.795 14.387 7.799 1.00 6.45 286 LEU A CA 1
ATOM 2248 C C . LEU A 1 286 ? 64.443 13.851 9.060 1.00 6.45 286 LEU A C 1
ATOM 2249 O O . LEU A 1 286 ? 65.601 14.131 9.347 1.00 6.45 286 LEU A O 1
ATOM 2254 N N . VAL A 1 287 ? 63.687 13.088 9.828 1.00 5.00 287 VAL A N 1
ATOM 2255 C CA . VAL A 1 287 ? 64.214 12.526 11.055 1.00 5.00 287 VAL A CA 1
ATOM 2256 C C . VAL A 1 287 ? 65.461 11.684 10.735 1.00 5.00 287 VAL A C 1
ATOM 2257 O O . VAL A 1 287 ? 66.578 12.022 11.140 1.00 5.00 287 VAL A O 1
ATOM 2261 N N . GLU A 1 288 ? 65.263 10.605 9.984 1.00 7.98 288 GLU A N 1
ATOM 2262 C CA . GLU A 1 288 ? 66.361 9.720 9.602 1.00 7.98 288 GLU A CA 1
ATOM 2263 C C . GLU A 1 288 ? 67.517 10.460 8.928 1.00 7.98 288 GLU A C 1
ATOM 2264 O O . GLU A 1 288 ? 68.683 10.182 9.211 1.00 7.98 288 GLU A O 1
ATOM 2270 N N . LEU A 1 289 ? 67.194 11.398 8.039 1.00 10.02 289 LEU A N 1
ATOM 2271 C CA . LEU A 1 289 ? 68.224 12.154 7.334 1.00 10.02 289 LEU A CA 1
ATOM 2272 C C . LEU A 1 289 ? 69.032 13.016 8.281 1.00 10.02 289 LEU A C 1
ATOM 2273 O O . LEU A 1 289 ? 70.176 13.355 7.995 1.00 10.02 289 LEU A O 1
ATOM 2278 N N . ASN A 1 290 ? 68.446 13.383 9.411 1.00 5.00 290 ASN A N 1
ATOM 2279 C CA . ASN A 1 290 ? 69.187 14.183 10.366 1.00 5.00 290 ASN A CA 1
ATOM 2280 C C . ASN A 1 290 ? 69.857 13.250 11.350 1.00 5.00 290 ASN A C 1
ATOM 2281 O O . ASN A 1 290 ? 70.951 13.527 11.837 1.00 5.00 290 ASN A O 1
ATOM 2286 N N . ILE A 1 291 ? 69.189 12.136 11.637 1.00 5.60 291 ILE A N 1
ATOM 2287 C CA . ILE A 1 291 ? 69.748 11.139 12.530 1.00 5.60 291 ILE A CA 1
ATOM 2288 C C . ILE A 1 291 ? 71.068 10.737 11.894 1.00 5.60 291 ILE A C 1
ATOM 2289 O O . ILE A 1 291 ? 72.121 10.756 12.534 1.00 5.60 291 ILE A O 1
ATOM 2294 N N . ALA A 1 292 ? 70.992 10.388 10.614 1.00 7.20 292 ALA A N 1
ATOM 2295 C CA . ALA A 1 292 ? 72.163 9.981 9.846 1.00 7.20 292 ALA A CA 1
ATOM 2296 C C . ALA A 1 292 ? 73.330 10.967 9.984 1.00 7.20 292 ALA A C 1
ATOM 2297 O O . ALA A 1 292 ? 74.484 10.563 10.148 1.00 7.20 292 ALA A O 1
ATOM 2299 N N . VAL A 1 293 ? 73.026 12.263 9.929 1.00 5.00 293 VAL A N 1
ATOM 2300 C CA . VAL A 1 293 ? 74.043 13.296 10.037 1.00 5.00 293 VAL A CA 1
ATOM 2301 C C . VAL A 1 293 ? 74.642 13.410 11.431 1.00 5.00 293 VAL A C 1
ATOM 2302 O O . VAL A 1 293 ? 75.855 13.351 11.585 1.00 5.00 293 VAL A O 1
ATOM 2306 N N . LEU A 1 294 ? 73.801 13.580 12.446 1.00 5.00 294 LEU A N 1
ATOM 2307 C CA . LEU A 1 294 ? 74.305 13.665 13.810 1.00 5.00 294 LEU A CA 1
ATOM 2308 C C . LEU A 1 294 ? 75.140 12.426 14.075 1.00 5.00 294 LEU A C 1
ATOM 2309 O O . LEU A 1 294 ? 76.275 12.519 14.554 1.00 5.00 294 LEU A O 1
ATOM 2314 N N . TYR A 1 295 ? 74.561 11.271 13.745 1.00 16.56 295 TYR A N 1
ATOM 2315 C CA . TYR A 1 295 ? 75.221 9.977 13.906 1.00 16.56 295 TYR A CA 1
ATOM 2316 C C . TYR A 1 295 ? 76.569 9.963 13.203 1.00 16.56 295 TYR A C 1
ATOM 2317 O O . TYR A 1 295 ? 77.609 9.734 13.825 1.00 16.56 295 TYR A O 1
ATOM 2326 N N . SER A 1 296 ? 76.539 10.198 11.896 1.00 15.90 296 SER A N 1
ATOM 2327 C CA . SER A 1 296 ? 77.751 10.201 11.100 1.00 15.90 296 SER A CA 1
ATOM 2328 C C . SER A 1 296 ? 78.884 10.984 11.740 1.00 15.90 296 SER A C 1
ATOM 2329 O O . SER A 1 296 ? 79.897 10.398 12.121 1.00 15.90 296 SER A O 1
ATOM 2332 N N . TYR A 1 297 ? 78.711 12.301 11.861 1.00 12.73 297 TYR A N 1
ATOM 2333 C CA . TYR A 1 297 ? 79.727 13.178 12.453 1.00 12.73 297 TYR A CA 1
ATOM 2334 C C . TYR A 1 297 ? 80.411 12.673 13.729 1.00 12.73 297 TYR A C 1
ATOM 2335 O O . TYR A 1 297 ? 81.646 12.662 13.817 1.00 12.73 297 TYR A O 1
ATOM 2344 N N . LYS A 1 298 ? 79.621 12.273 14.726 1.00 16.12 298 LYS A N 1
ATOM 2345 C CA . LYS A 1 298 ? 80.220 11.775 15.950 1.00 16.12 298 LYS A CA 1
ATOM 2346 C C . LYS A 1 298 ? 81.133 10.613 15.597 1.00 16.12 298 LYS A C 1
ATOM 2347 O O . LYS A 1 298 ? 82.318 10.633 15.946 1.00 16.12 298 LYS A O 1
ATOM 2353 N N . LYS A 1 299 ? 80.598 9.627 14.869 1.00 15.80 299 LYS A N 1
ATOM 2354 C CA . LYS A 1 299 ? 81.372 8.449 14.469 1.00 15.80 299 LYS A CA 1
ATOM 2355 C C . LYS A 1 299 ? 82.741 8.777 13.890 1.00 15.80 299 LYS A C 1
ATOM 2356 O O . LYS A 1 299 ? 83.676 7.966 13.983 1.00 15.80 299 LYS A O 1
ATOM 2362 N N . ALA A 1 300 ? 82.843 9.954 13.277 1.00 7.70 300 ALA A N 1
ATOM 2363 C CA . ALA A 1 300 ? 84.085 10.412 12.669 1.00 7.70 300 ALA A CA 1
ATOM 2364 C C . ALA A 1 300 ? 84.881 11.230 13.661 1.00 7.70 300 ALA A C 1
ATOM 2365 O O . ALA A 1 300 ? 86.084 11.419 13.499 1.00 7.70 300 ALA A O 1
ATOM 2367 N N . GLY A 1 301 ? 84.198 11.720 14.687 1.00 11.31 301 GLY A N 1
ATOM 2368 C CA . GLY A 1 301 ? 84.875 12.513 15.692 1.00 11.31 301 GLY A CA 1
ATOM 2369 C C . GLY A 1 301 ? 84.736 14.004 15.465 1.00 11.31 301 GLY A C 1
ATOM 2370 O O . GLY A 1 301 ? 85.347 14.815 16.169 1.00 11.31 301 GLY A O 1
ATOM 2371 N N . VAL A 1 302 ? 83.929 14.382 14.483 1.00 6.89 302 VAL A N 1
ATOM 2372 C CA . VAL A 1 302 ? 83.740 15.789 14.203 1.00 6.89 302 VAL A CA 1
ATOM 2373 C C . VAL A 1 302 ? 82.788 16.399 15.223 1.00 6.89 302 VAL A C 1
ATOM 2374 O O . VAL A 1 302 ? 81.756 15.816 15.571 1.00 6.89 302 VAL A O 1
ATOM 2378 N N . SER A 1 303 ? 83.168 17.570 15.717 1.00 7.23 303 SER A N 1
ATOM 2379 C CA . SER A 1 303 ? 82.373 18.276 16.700 1.00 7.23 303 SER A CA 1
ATOM 2380 C C . SER A 1 303 ? 81.080 18.743 16.072 1.00 7.23 303 SER A C 1
ATOM 2381 O O . SER A 1 303 ? 81.076 19.503 15.105 1.00 7.23 303 SER A O 1
ATOM 2384 N N . ILE A 1 304 ? 79.977 18.264 16.631 1.00 13.89 304 ILE A N 1
ATOM 2385 C CA . ILE A 1 304 ? 78.653 18.604 16.146 1.00 13.89 304 ILE A CA 1
ATOM 2386 C C . ILE A 1 304 ? 77.707 18.765 17.331 1.00 13.89 304 ILE A C 1
ATOM 2387 O O . ILE A 1 304 ? 78.026 18.347 18.454 1.00 13.89 304 ILE A O 1
ATOM 2392 N N . VAL A 1 305 ? 76.549 19.373 17.069 1.00 5.00 305 VAL A N 1
ATOM 2393 C CA . VAL A 1 305 ? 75.519 19.570 18.083 1.00 5.00 305 VAL A CA 1
ATOM 2394 C C . VAL A 1 305 ? 74.137 19.453 17.445 1.00 5.00 305 VAL A C 1
ATOM 2395 O O . VAL A 1 305 ? 73.906 19.942 16.345 1.00 5.00 305 VAL A O 1
ATOM 2399 N N . ASP A 1 306 ? 73.225 18.778 18.130 1.00 5.00 306 ASP A N 1
ATOM 2400 C CA . ASP A 1 306 ? 71.879 18.633 17.614 1.00 5.00 306 ASP A CA 1
ATOM 2401 C C . ASP A 1 306 ? 71.071 19.864 18.011 1.00 5.00 306 ASP A C 1
ATOM 2402 O O . ASP A 1 306 ? 71.441 20.596 18.934 1.00 5.00 306 ASP A O 1
ATOM 2407 N N . HIS A 1 307 ? 69.962 20.090 17.316 1.00 14.41 307 HIS A N 1
ATOM 2408 C CA . HIS A 1 307 ? 69.128 21.250 17.606 1.00 14.41 307 HIS A CA 1
ATOM 2409 C C . HIS A 1 307 ? 68.535 21.293 19.019 1.00 14.41 307 HIS A C 1
ATOM 2410 O O . HIS A 1 307 ? 68.261 22.361 19.553 1.00 14.41 307 HIS A O 1
ATOM 2417 N N . HIS A 1 308 ? 68.338 20.150 19.647 1.00 9.13 308 HIS A N 1
ATOM 2418 C CA . HIS A 1 308 ? 67.774 20.223 20.973 1.00 9.13 308 HIS A CA 1
ATOM 2419 C C . HIS A 1 308 ? 68.750 20.805 21.964 1.00 9.13 308 HIS A C 1
ATOM 2420 O O . HIS A 1 308 ? 68.399 21.710 22.717 1.00 9.13 308 HIS A O 1
ATOM 2427 N N . THR A 1 309 ? 69.982 20.309 21.944 1.00 16.68 309 THR A N 1
ATOM 2428 C CA . THR A 1 309 ? 71.017 20.781 22.854 1.00 16.68 309 THR A CA 1
ATOM 2429 C C . THR A 1 309 ? 71.316 22.265 22.648 1.00 16.68 309 THR A C 1
ATOM 2430 O O . THR A 1 309 ? 71.445 23.014 23.615 1.00 16.68 309 THR A O 1
ATOM 2434 N N . ALA A 1 310 ? 71.414 22.699 21.396 1.00 5.00 310 ALA A N 1
ATOM 2435 C CA . ALA A 1 310 ? 71.675 24.112 21.128 1.00 5.00 310 ALA A CA 1
ATOM 2436 C C . ALA A 1 310 ? 70.669 24.960 21.894 1.00 5.00 310 ALA A C 1
ATOM 2437 O O . ALA A 1 310 ? 71.038 25.739 22.759 1.00 5.00 310 ALA A O 1
ATOM 2439 N N . ALA A 1 311 ? 69.392 24.799 21.566 1.00 6.65 311 ALA A N 1
ATOM 2440 C CA . ALA A 1 311 ? 68.335 25.540 22.232 1.00 6.65 311 ALA A CA 1
ATOM 2441 C C . ALA A 1 311 ? 68.637 25.526 23.715 1.00 6.65 311 ALA A C 1
ATOM 2442 O O . ALA A 1 311 ? 68.784 26.567 24.337 1.00 6.65 311 ALA A O 1
ATOM 2444 N N . ARG A 1 312 ? 68.748 24.334 24.278 1.00 7.55 312 ARG A N 1
ATOM 2445 C CA . ARG A 1 312 ? 69.053 24.225 25.692 1.00 7.55 312 ARG A CA 1
ATOM 2446 C C . ARG A 1 312 ? 70.255 25.072 26.099 1.00 7.55 312 ARG A C 1
ATOM 2447 O O . ARG A 1 312 ? 70.229 25.723 27.143 1.00 7.55 312 ARG A O 1
ATOM 2455 N N . GLN A 1 313 ? 71.314 25.054 25.294 1.00 8.49 313 GLN A N 1
ATOM 2456 C CA . GLN A 1 313 ? 72.506 25.838 25.610 1.00 8.49 313 GLN A CA 1
ATOM 2457 C C . GLN A 1 313 ? 72.223 27.326 25.367 1.00 8.49 313 GLN A C 1
ATOM 2458 O O . GLN A 1 313 ? 72.836 28.197 25.987 1.00 8.49 313 GLN A O 1
ATOM 2464 N N . PHE A 1 314 ? 71.286 27.607 24.467 1.00 25.56 314 PHE A N 1
ATOM 2465 C CA . PHE A 1 314 ? 70.915 28.983 24.160 1.00 25.56 314 PHE A CA 1
ATOM 2466 C C . PHE A 1 314 ? 70.134 29.488 25.361 1.00 25.56 314 PHE A C 1
ATOM 2467 O O . PHE A 1 314 ? 70.235 30.650 25.743 1.00 25.56 314 PHE A O 1
ATOM 2475 N N . GLN A 1 315 ? 69.356 28.596 25.958 1.00 7.28 315 GLN A N 1
ATOM 2476 C CA . GLN A 1 315 ? 68.575 28.935 27.135 1.00 7.28 315 GLN A CA 1
ATOM 2477 C C . GLN A 1 315 ? 69.544 29.294 28.279 1.00 7.28 315 GLN A C 1
ATOM 2478 O O . GLN A 1 315 ? 69.299 30.230 29.031 1.00 7.28 315 GLN A O 1
ATOM 2484 N N . LEU A 1 316 ? 70.641 28.541 28.396 1.00 5.70 316 LEU A N 1
ATOM 2485 C CA . LEU A 1 316 ? 71.659 28.785 29.417 1.00 5.70 316 LEU A CA 1
ATOM 2486 C C . LEU A 1 316 ? 72.265 30.143 29.148 1.00 5.70 316 LEU A C 1
ATOM 2487 O O . LEU A 1 316 ? 72.606 30.875 30.078 1.00 5.70 316 LEU A O 1
ATOM 2492 N N . PHE A 1 317 ? 72.404 30.467 27.862 1.00 9.50 317 PHE A N 1
ATOM 2493 C CA . PHE A 1 317 ? 72.939 31.758 27.432 1.00 9.50 317 PHE A CA 1
ATOM 2494 C C . PHE A 1 317 ? 72.007 32.876 27.912 1.00 9.50 317 PHE A C 1
ATOM 2495 O O . PHE A 1 317 ? 72.461 33.926 28.366 1.00 9.50 317 PHE A O 1
ATOM 2503 N N . GLU A 1 318 ? 70.705 32.642 27.809 1.00 5.00 318 GLU A N 1
ATOM 2504 C CA . GLU A 1 318 ? 69.731 33.627 28.236 1.00 5.00 318 GLU A CA 1
ATOM 2505 C C . GLU A 1 318 ? 69.850 33.813 29.738 1.00 5.00 318 GLU A C 1
ATOM 2506 O O . GLU A 1 318 ? 69.847 34.936 30.232 1.00 5.00 318 GLU A O 1
ATOM 2512 N N . GLN A 1 319 ? 69.969 32.712 30.468 1.00 18.91 319 GLN A N 1
ATOM 2513 C CA . GLN A 1 319 ? 70.100 32.792 31.913 1.00 18.91 319 GLN A CA 1
ATOM 2514 C C . GLN A 1 319 ? 71.371 33.560 32.237 1.00 18.91 319 GLN A C 1
ATOM 2515 O O . GLN A 1 319 ? 71.329 34.556 32.960 1.00 18.91 319 GLN A O 1
ATOM 2521 N N . GLN A 1 320 ? 72.497 33.109 31.689 1.00 8.57 320 GLN A N 1
ATOM 2522 C CA . GLN A 1 320 ? 73.780 33.755 31.956 1.00 8.57 320 GLN A CA 1
ATOM 2523 C C . GLN A 1 320 ? 73.802 35.244 31.632 1.00 8.57 320 GLN A C 1
ATOM 2524 O O . GLN A 1 320 ? 74.328 36.044 32.402 1.00 8.57 320 GLN A O 1
ATOM 2530 N N . GLU A 1 321 ? 73.237 35.607 30.490 1.00 5.00 321 GLU A N 1
ATOM 2531 C CA . GLU A 1 321 ? 73.211 36.994 30.060 1.00 5.00 321 GLU A CA 1
ATOM 2532 C C . GLU A 1 321 ? 72.488 37.900 31.019 1.00 5.00 321 GLU A C 1
ATOM 2533 O O . GLU A 1 321 ? 72.831 39.078 31.139 1.00 5.00 321 GLU A O 1
ATOM 2539 N N . LYS A 1 322 ? 71.484 37.359 31.698 1.00 7.54 322 LYS A N 1
ATOM 2540 C CA . LYS A 1 322 ? 70.730 38.144 32.661 1.00 7.54 322 LYS A CA 1
ATOM 2541 C C . LYS A 1 322 ? 71.502 38.227 33.960 1.00 7.54 322 LYS A C 1
ATOM 2542 O O . LYS A 1 322 ? 71.525 39.264 34.599 1.00 7.54 322 LYS A O 1
ATOM 2548 N N . ALA A 1 323 ? 72.147 37.136 34.338 1.00 16.20 323 ALA A N 1
ATOM 2549 C CA . ALA A 1 323 ? 72.950 37.117 35.555 1.00 16.20 323 ALA A CA 1
ATOM 2550 C C . ALA A 1 323 ? 74.102 38.123 35.426 1.00 16.20 323 ALA A C 1
ATOM 2551 O O . ALA A 1 323 ? 74.781 38.442 36.403 1.00 16.20 323 ALA A O 1
ATOM 2553 N N . ALA A 1 324 ? 74.315 38.609 34.208 1.00 8.08 324 ALA A N 1
ATOM 2554 C CA . ALA A 1 324 ? 75.372 39.568 33.934 1.00 8.08 324 ALA A CA 1
ATOM 2555 C C . ALA A 1 324 ? 74.792 40.975 33.842 1.00 8.08 324 ALA A C 1
ATOM 2556 O O . ALA A 1 324 ? 75.513 41.961 33.988 1.00 8.08 324 ALA A O 1
ATOM 2558 N N . GLY A 1 325 ? 73.496 41.073 33.588 1.00 15.39 325 GLY A N 1
ATOM 2559 C CA . GLY A 1 325 ? 72.875 42.375 33.522 1.00 15.39 325 GLY A CA 1
ATOM 2560 C C . GLY A 1 325 ? 72.538 42.803 32.118 1.00 15.39 325 GLY A C 1
ATOM 2561 O O . GLY A 1 325 ? 71.837 43.801 31.916 1.00 15.39 325 GLY A O 1
ATOM 2562 N N . ARG A 1 326 ? 73.029 42.055 31.136 1.00 7.01 326 ARG A N 1
ATOM 2563 C CA . ARG A 1 326 ? 72.761 42.393 29.747 1.00 7.01 326 ARG A CA 1
ATOM 2564 C C . ARG A 1 326 ? 71.412 41.830 29.343 1.00 7.01 326 ARG A C 1
ATOM 2565 O O . ARG A 1 326 ? 70.997 40.795 29.857 1.00 7.01 326 ARG A O 1
ATOM 2573 N N . HIS A 1 327 ? 70.713 42.523 28.452 1.00 17.32 327 HIS A N 1
ATOM 2574 C CA . HIS A 1 327 ? 69.426 42.025 27.982 1.00 17.32 327 HIS A CA 1
ATOM 2575 C C . HIS A 1 327 ? 69.766 41.230 26.729 1.00 17.32 327 HIS A C 1
ATOM 2576 O O . HIS A 1 327 ? 70.827 41.421 26.136 1.00 17.32 327 HIS A O 1
ATOM 2583 N N . VAL A 1 328 ? 68.894 40.325 26.328 1.00 5.00 328 VAL A N 1
ATOM 2584 C CA . VAL A 1 328 ? 69.214 39.522 25.170 1.00 5.00 328 VAL A CA 1
ATOM 2585 C C . VAL A 1 328 ? 68.431 39.893 23.928 1.00 5.00 328 VAL A C 1
ATOM 2586 O O . VAL A 1 328 ? 67.218 40.106 23.972 1.00 5.00 328 VAL A O 1
ATOM 2590 N N . THR A 1 329 ? 69.154 39.961 22.815 1.00 5.00 329 THR A N 1
ATOM 2591 C CA . THR A 1 329 ? 68.597 40.304 21.517 1.00 5.00 329 THR A CA 1
ATOM 2592 C C . THR A 1 329 ? 68.645 39.099 20.603 1.00 5.00 329 THR A C 1
ATOM 2593 O O . THR A 1 329 ? 69.588 38.319 20.656 1.00 5.00 329 THR A O 1
ATOM 2597 N N . GLY A 1 330 ? 67.634 38.957 19.752 1.00 5.00 330 GLY A N 1
ATOM 2598 C CA . GLY A 1 330 ? 67.615 37.828 18.846 1.00 5.00 330 GLY A CA 1
ATOM 2599 C C . GLY A 1 330 ? 66.688 37.945 17.658 1.00 5.00 330 GLY A C 1
ATOM 2600 O O . GLY A 1 330 ? 65.988 38.931 17.486 1.00 5.00 330 GLY A O 1
ATOM 2601 N N . ASP A 1 331 ? 66.692 36.909 16.830 1.00 5.00 331 ASP A N 1
ATOM 2602 C CA . ASP A 1 331 ? 65.858 36.863 15.641 1.00 5.00 331 ASP A CA 1
ATOM 2603 C C . ASP A 1 331 ? 65.173 35.493 15.581 1.00 5.00 331 ASP A C 1
ATOM 2604 O O . ASP A 1 331 ? 65.760 34.503 15.161 1.00 5.00 331 ASP A O 1
ATOM 2609 N N . TRP A 1 332 ? 63.921 35.465 16.022 1.00 8.63 332 TRP A N 1
ATOM 2610 C CA . TRP A 1 332 ? 63.106 34.258 16.061 1.00 8.63 332 TRP A CA 1
ATOM 2611 C C . TRP A 1 332 ? 63.124 33.475 14.747 1.00 8.63 332 TRP A C 1
ATOM 2612 O O . TRP A 1 332 ? 63.356 32.260 14.747 1.00 8.63 332 TRP A O 1
ATOM 2623 N N . THR A 1 333 ? 62.882 34.173 13.638 1.00 5.00 333 THR A N 1
ATOM 2624 C CA . THR A 1 333 ? 62.847 33.550 12.313 1.00 5.00 333 THR A CA 1
ATOM 2625 C C . THR A 1 333 ? 64.110 32.767 11.995 1.00 5.00 333 THR A C 1
ATOM 2626 O O . THR A 1 333 ? 64.087 31.845 11.174 1.00 5.00 333 THR A O 1
ATOM 2630 N N . TRP A 1 334 ? 65.204 33.137 12.655 1.00 5.90 334 TRP A N 1
ATOM 2631 C CA . TRP A 1 334 ? 66.489 32.482 12.463 1.00 5.90 334 TRP A CA 1
ATOM 2632 C C . TRP A 1 334 ? 66.961 31.660 13.644 1.00 5.90 334 TRP A C 1
ATOM 2633 O O . TRP A 1 334 ? 68.085 31.181 13.644 1.00 5.90 334 TRP A O 1
ATOM 2644 N N . LEU A 1 335 ? 66.128 31.499 14.659 1.00 5.00 335 LEU A N 1
ATOM 2645 C CA . LEU A 1 335 ? 66.557 30.738 15.816 1.00 5.00 335 LEU A CA 1
ATOM 2646 C C . LEU A 1 335 ? 65.858 29.405 15.866 1.00 5.00 335 LEU A C 1
ATOM 2647 O O . LEU A 1 335 ? 66.454 28.379 16.207 1.00 5.00 335 LEU A O 1
ATOM 2652 N N . ILE A 1 336 ? 64.583 29.419 15.500 1.00 7.32 336 ILE A N 1
ATOM 2653 C CA . ILE A 1 336 ? 63.803 28.198 15.515 1.00 7.32 336 ILE A CA 1
ATOM 2654 C C . ILE A 1 336 ? 64.485 27.139 14.665 1.00 7.32 336 ILE A C 1
ATOM 2655 O O . ILE A 1 336 ? 64.744 27.342 13.481 1.00 7.32 336 ILE A O 1
ATOM 2660 N N . PRO A 1 337 ? 64.845 26.015 15.282 1.00 5.00 337 PRO A N 1
ATOM 2661 C CA . PRO A 1 337 ? 65.483 24.977 14.490 1.00 5.00 337 PRO A CA 1
ATOM 2662 C C . PRO A 1 337 ? 64.497 24.544 13.420 1.00 5.00 337 PRO A C 1
ATOM 2663 O O . PRO A 1 337 ? 63.314 24.372 13.693 1.00 5.00 337 PRO A O 1
ATOM 2667 N N . PRO A 1 338 ? 64.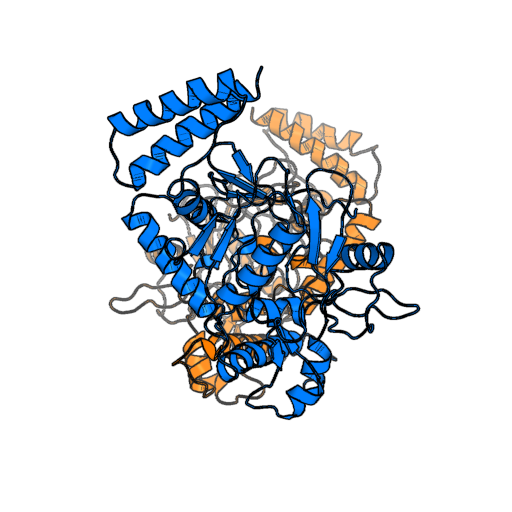977 24.365 12.190 1.00 5.00 338 PRO A N 1
ATOM 2668 C CA . PRO A 1 338 ? 64.199 23.973 11.012 1.00 5.00 338 PRO A CA 1
ATOM 2669 C C . PRO A 1 338 ? 63.481 22.643 11.132 1.00 5.00 338 PRO A C 1
ATOM 2670 O O . PRO A 1 338 ? 62.850 22.194 10.177 1.00 5.00 338 PRO A O 1
ATOM 2674 N N . LEU A 1 339 ? 63.588 22.021 12.300 1.00 5.00 339 LEU A N 1
ATOM 2675 C CA . LEU A 1 339 ? 62.966 20.727 12.550 1.00 5.00 339 LEU A CA 1
ATOM 2676 C C . LEU A 1 339 ? 62.356 20.752 13.935 1.00 5.00 339 LEU A C 1
ATOM 2677 O O . LEU A 1 339 ? 63.009 21.178 14.889 1.00 5.00 339 LEU A O 1
ATOM 2682 N N . SER A 1 340 ? 61.105 20.304 14.042 1.00 5.00 340 SER A N 1
ATOM 2683 C CA . SER A 1 340 ? 60.388 20.269 15.322 1.00 5.00 340 SER A CA 1
ATOM 2684 C C . SER A 1 340 ? 60.710 21.514 16.149 1.00 5.00 340 SER A C 1
ATOM 2685 O O . SER A 1 340 ? 61.054 21.415 17.327 1.00 5.00 340 SER A O 1
ATOM 2688 N N . PRO A 1 341 ? 60.582 22.707 15.541 1.00 8.40 341 PRO A N 1
ATOM 2689 C CA . PRO A 1 341 ? 60.875 23.968 16.230 1.00 8.40 341 PRO A CA 1
ATOM 2690 C C . PRO A 1 341 ? 59.949 24.282 17.393 1.00 8.40 341 PRO A C 1
ATOM 2691 O O . PRO A 1 341 ? 60.263 25.117 18.224 1.00 8.40 341 PRO A O 1
ATOM 2695 N N . ALA A 1 342 ? 58.821 23.595 17.461 1.00 6.26 342 ALA A N 1
ATOM 2696 C CA . ALA A 1 342 ? 57.870 23.821 18.531 1.00 6.26 342 ALA A CA 1
ATOM 2697 C C . ALA A 1 342 ? 58.237 23.034 19.795 1.00 6.26 342 ALA A C 1
ATOM 2698 O O . ALA A 1 342 ? 57.468 23.002 20.755 1.00 6.26 342 ALA A O 1
ATOM 2700 N N . THR A 1 343 ? 59.412 22.398 19.803 1.00 5.00 343 THR A N 1
ATOM 2701 C CA . THR A 1 343 ? 59.849 21.626 20.969 1.00 5.00 343 THR A CA 1
ATOM 2702 C C . THR A 1 343 ? 61.028 22.283 21.664 1.00 5.00 343 THR A C 1
ATOM 2703 O O . THR A 1 343 ? 61.659 21.698 22.531 1.00 5.00 343 THR A O 1
ATOM 2707 N N . THR A 1 344 ? 61.312 23.512 21.261 1.00 5.00 344 THR A N 1
ATOM 2708 C CA . THR A 1 344 ? 62.392 24.316 21.832 1.00 5.00 344 THR A CA 1
ATOM 2709 C C . THR A 1 344 ? 61.715 25.515 22.466 1.00 5.00 344 THR A C 1
ATOM 2710 O O . THR A 1 344 ? 60.803 26.080 21.870 1.00 5.00 344 THR A O 1
ATOM 2714 N N . HIS A 1 345 ? 62.148 25.908 23.661 1.00 6.07 345 HIS A N 1
ATOM 2715 C CA . HIS A 1 345 ? 61.537 27.050 24.335 1.00 6.07 345 HIS A CA 1
ATOM 2716 C C . HIS A 1 345 ? 61.481 28.286 23.418 1.00 6.07 345 HIS A C 1
ATOM 2717 O O . HIS A 1 345 ? 60.475 29.002 23.376 1.00 6.07 345 HIS A O 1
ATOM 2724 N N . ILE A 1 346 ? 62.569 28.517 22.694 1.00 5.00 346 ILE A N 1
ATOM 2725 C CA . ILE A 1 346 ? 62.705 29.630 21.776 1.00 5.00 346 ILE A CA 1
ATOM 2726 C C . ILE A 1 346 ? 61.392 29.933 21.066 1.00 5.00 346 ILE A C 1
ATOM 2727 O O . ILE A 1 346 ? 60.911 31.065 21.073 1.00 5.00 346 ILE A O 1
ATOM 2732 N N . PHE A 1 347 ? 60.817 28.903 20.468 1.00 5.64 347 PHE A N 1
ATOM 2733 C CA . PHE A 1 347 ? 59.570 29.005 19.711 1.00 5.64 347 PHE A CA 1
ATOM 2734 C C . PHE A 1 347 ? 58.362 29.570 20.455 1.00 5.64 347 PHE A C 1
ATOM 2735 O O . PHE A 1 347 ? 57.458 30.132 19.832 1.00 5.64 347 PHE A O 1
ATOM 2743 N N . HIS A 1 348 ? 58.340 29.421 21.777 1.00 13.38 348 HIS A N 1
ATOM 2744 C CA . HIS A 1 348 ? 57.223 29.910 22.571 1.00 13.38 348 HIS A CA 1
ATOM 2745 C C . HIS A 1 348 ? 57.473 31.257 23.213 1.00 13.38 348 HIS A C 1
ATOM 2746 O O . HIS A 1 348 ? 56.729 31.691 24.103 1.00 13.38 348 HIS A O 1
ATOM 2753 N N . ARG A 1 349 ? 58.527 31.921 22.765 1.00 9.51 349 ARG A N 1
ATOM 2754 C CA . ARG A 1 349 ? 58.832 33.230 23.275 1.00 9.51 349 ARG A CA 1
ATOM 2755 C C . ARG A 1 349 ? 59.233 34.105 22.110 1.00 9.51 349 ARG A C 1
ATOM 2756 O O . ARG A 1 349 ? 59.473 33.596 21.020 1.00 9.51 349 ARG A O 1
ATOM 2764 N N . SER A 1 350 ? 59.278 35.421 22.330 1.00 33.13 350 SER A N 1
ATOM 2765 C CA . SER A 1 350 ? 59.668 36.374 21.288 1.00 33.13 350 SER A CA 1
ATOM 2766 C C . SER A 1 350 ? 60.968 37.119 21.655 1.00 33.13 350 SER A C 1
ATOM 2767 O O . SER A 1 350 ? 61.328 37.221 22.830 1.00 33.13 350 SER A O 1
ATOM 2770 N N . TYR A 1 351 ? 61.671 37.629 20.643 1.00 12.80 351 TYR A N 1
ATOM 2771 C CA . TYR A 1 351 ? 62.942 38.320 20.852 1.00 12.80 351 TYR A CA 1
ATOM 2772 C C . TYR A 1 351 ? 63.021 39.692 20.167 1.00 12.80 351 TYR A C 1
ATOM 2773 O O . TYR A 1 351 ? 62.357 39.934 19.157 1.00 12.80 351 TYR A O 1
ATOM 2782 N N . ASP A 1 352 ? 63.847 40.578 20.719 1.00 13.14 352 ASP A N 1
ATOM 2783 C CA . ASP A 1 352 ? 64.049 41.925 20.178 1.00 13.14 352 ASP A CA 1
ATOM 2784 C C . ASP A 1 352 ? 65.192 41.920 19.168 1.00 13.14 352 ASP A C 1
ATOM 2785 O O . ASP A 1 352 ? 66.348 41.798 19.544 1.00 13.14 352 ASP A O 1
ATOM 2790 N N . ASN A 1 353 ? 64.867 42.080 17.892 1.00 5.25 353 ASN A N 1
ATOM 2791 C CA . ASN A 1 353 ? 65.862 42.040 16.816 1.00 5.25 353 ASN A CA 1
ATOM 2792 C C . ASN A 1 353 ? 66.780 43.264 16.649 1.00 5.25 353 ASN A C 1
ATOM 2793 O O . ASN A 1 353 ? 67.331 43.480 15.571 1.00 5.25 353 ASN A O 1
ATOM 2798 N N . THR A 1 354 ? 66.963 44.062 17.696 1.00 29.42 354 THR A N 1
ATOM 2799 C CA . THR A 1 354 ? 67.839 45.232 17.582 1.00 29.42 354 THR A CA 1
ATOM 2800 C C . THR A 1 354 ? 69.312 44.815 17.545 1.00 29.42 354 THR A C 1
ATOM 2801 O O . THR A 1 354 ? 69.765 44.026 18.374 1.00 29.42 354 THR A O 1
ATOM 2805 N N . MET A 1 355 ? 70.060 45.344 16.580 1.00 14.36 355 MET A N 1
ATOM 2806 C CA . MET A 1 355 ? 71.463 44.991 16.455 1.00 14.36 355 MET A CA 1
ATOM 2807 C C . MET A 1 355 ? 72.375 45.905 17.252 1.00 14.36 355 MET A C 1
ATOM 2808 O O . MET A 1 355 ? 72.441 47.106 17.015 1.00 14.36 355 MET A O 1
ATOM 2813 N N . MET A 1 356 ? 73.081 45.328 18.213 1.00 21.19 356 MET A N 1
ATOM 2814 C CA . MET A 1 356 ? 73.999 46.101 19.025 1.00 21.19 356 MET A CA 1
ATOM 2815 C C . MET A 1 356 ? 75.414 45.783 18.596 1.00 21.19 356 MET A C 1
ATOM 2816 O O . MET A 1 356 ? 75.759 44.623 18.400 1.00 21.19 356 MET A O 1
ATOM 2821 N N . LEU A 1 357 ? 76.227 46.817 18.435 1.00 6.07 357 LEU A N 1
ATOM 2822 C CA . LEU A 1 357 ? 77.610 46.645 18.016 1.00 6.07 357 LEU A CA 1
ATOM 2823 C C . LEU A 1 357 ? 78.491 46.214 19.170 1.00 6.07 357 LEU A C 1
ATOM 2824 O O . LEU A 1 357 ? 78.186 46.487 20.331 1.00 6.07 357 LEU A O 1
ATOM 2829 N N . PRO A 1 358 ? 79.586 45.488 18.875 1.00 6.12 358 PRO A N 1
ATOM 2830 C CA . PRO A 1 358 ? 79.950 45.095 17.508 1.00 6.12 358 PRO A CA 1
ATOM 2831 C C . PRO A 1 358 ? 79.041 43.976 17.028 1.00 6.12 358 PRO A C 1
ATOM 2832 O O . PRO A 1 358 ? 78.430 43.273 17.835 1.00 6.12 358 PRO A O 1
ATOM 2836 N N . ASN A 1 359 ? 78.947 43.808 15.718 1.00 9.24 359 ASN A N 1
ATOM 2837 C CA . ASN A 1 359 ? 78.075 42.784 15.163 1.00 9.24 359 ASN A CA 1
ATOM 2838 C C . ASN A 1 359 ? 78.645 42.379 13.817 1.00 9.24 359 ASN A C 1
ATOM 2839 O O . ASN A 1 359 ? 79.660 42.929 13.387 1.00 9.24 359 ASN A O 1
ATOM 2844 N N . PHE A 1 360 ? 78.002 41.410 13.170 1.00 9.12 360 PHE A N 1
ATOM 2845 C CA . PHE A 1 360 ? 78.421 40.956 11.847 1.00 9.12 360 PHE A CA 1
ATOM 2846 C C . PHE A 1 360 ? 77.370 41.418 10.857 1.00 9.12 360 PHE A C 1
ATOM 2847 O O . PHE A 1 360 ? 76.176 41.421 11.157 1.00 9.12 360 PHE A O 1
ATOM 2855 N N . PHE A 1 361 ? 77.821 41.836 9.682 1.00 38.11 361 PHE A N 1
ATOM 2856 C CA . PHE A 1 361 ? 76.918 42.343 8.655 1.00 38.11 361 PHE A CA 1
ATOM 2857 C C . PHE A 1 361 ? 77.223 41.752 7.280 1.00 38.11 361 PHE A C 1
ATOM 2858 O O . PHE A 1 361 ? 78.283 41.157 7.062 1.00 38.11 361 PHE A O 1
ATOM 2866 N N . TYR A 1 362 ? 76.286 41.924 6.353 1.00 35.20 362 TYR A N 1
ATOM 2867 C CA . TYR A 1 362 ? 76.463 41.435 4.994 1.00 35.20 362 TYR A CA 1
ATOM 2868 C C . TYR A 1 362 ? 77.170 42.500 4.162 1.00 35.20 362 TYR A C 1
ATOM 2869 O O . TYR A 1 362 ? 77.308 43.651 4.583 1.00 35.20 362 TYR A O 1
ATOM 2878 N N . GLN A 1 363 ? 77.604 42.113 2.969 1.00 64.23 363 GLN A N 1
ATOM 2879 C CA . GLN A 1 363 ? 78.269 43.047 2.078 1.00 64.23 363 GLN A CA 1
ATOM 2880 C C . GLN A 1 363 ? 78.177 42.576 0.633 1.00 64.23 363 GLN A C 1
ATOM 2881 O O . GLN A 1 363 ? 78.344 41.389 0.343 1.00 64.23 363 GLN A O 1
ATOM 2887 N N . ASP A 1 364 ? 77.901 43.516 -0.264 1.00 39.01 364 ASP A N 1
ATOM 2888 C CA . ASP A 1 364 ? 77.774 43.233 -1.688 1.00 39.01 364 ASP A CA 1
ATOM 2889 C C . ASP A 1 364 ? 78.798 42.226 -2.177 1.00 39.01 364 ASP A C 1
ATOM 2890 O O . ASP A 1 364 ? 79.980 42.285 -1.816 1.00 39.01 364 ASP A O 1
ATOM 2895 N N . ARG A 1 365 ? 78.341 41.298 -3.004 1.00 10.32 365 ARG A N 1
ATOM 2896 C CA . ARG A 1 365 ? 79.223 40.284 -3.541 1.00 10.32 365 ARG A CA 1
ATOM 2897 C C . ARG A 1 365 ? 79.824 40.754 -4.851 1.00 10.32 365 ARG A C 1
ATOM 2898 O O . ARG A 1 365 ? 79.117 40.943 -5.834 1.00 10.32 365 ARG A O 1
ATOM 2906 N N . PRO A 1 366 ? 81.151 40.945 -4.878 1.00 13.30 366 PRO A N 1
ATOM 2907 C CA . PRO A 1 366 ? 81.956 41.395 -6.016 1.00 13.30 366 PRO A CA 1
ATOM 2908 C C . PRO A 1 366 ? 81.720 40.623 -7.322 1.00 13.30 366 PRO A C 1
ATOM 2909 O O . PRO A 1 366 ? 81.859 41.165 -8.421 1.00 13.30 366 PRO A O 1
ATOM 2913 N N . TYR A 1 367 ? 81.371 39.351 -7.188 1.00 17.65 367 TYR A N 1
ATOM 2914 C CA . TYR A 1 367 ? 81.122 38.482 -8.325 1.00 17.65 367 TYR A CA 1
ATOM 2915 C C . TYR A 1 367 ? 79.688 38.595 -8.866 1.00 17.65 367 TYR A C 1
ATOM 2916 O O . TYR A 1 367 ? 79.211 37.711 -9.575 1.00 17.65 367 TYR A O 1
ATOM 2925 N N . GLU A 1 368 ? 79.007 39.692 -8.549 1.00 24.30 368 GLU A N 1
ATOM 2926 C CA . GLU A 1 368 ? 77.635 39.895 -9.013 1.00 24.30 368 GLU A CA 1
ATOM 2927 C C . GLU A 1 368 ? 77.335 41.354 -9.373 1.00 24.30 368 GLU A C 1
ATOM 2928 O O . GLU A 1 368 ? 76.211 41.636 -9.847 1.00 24.30 368 GLU A O 1
ATOM 2934 N N . GLN B 1 11 ? 37.840 62.056 14.357 1.00 98.74 11 GLN B N 1
ATOM 2935 C CA . GLN B 1 11 ? 37.649 61.544 15.739 1.00 98.74 11 GLN B CA 1
ATOM 2936 C C . GLN B 1 11 ? 36.905 60.204 15.749 1.00 98.74 11 GLN B C 1
ATOM 2937 O O . GLN B 1 11 ? 37.522 59.170 15.487 1.00 98.74 11 GLN B O 1
ATOM 2943 N N . HIS B 1 12 ? 35.602 60.196 16.030 1.00 107.19 12 HIS B N 1
ATOM 2944 C CA . HIS B 1 12 ? 34.891 58.914 16.056 1.00 107.19 12 HIS B CA 1
ATOM 2945 C C . HIS B 1 12 ? 33.855 58.611 14.967 1.00 107.19 12 HIS B C 1
ATOM 2946 O O . HIS B 1 12 ? 33.917 57.543 14.352 1.00 107.19 12 HIS B O 1
ATOM 2953 N N . ASP B 1 13 ? 32.910 59.512 14.709 1.00 47.57 13 ASP B N 1
ATOM 2954 C CA . ASP B 1 13 ? 31.901 59.217 13.692 1.00 47.57 13 ASP B CA 1
ATOM 2955 C C . ASP B 1 13 ? 32.293 59.565 12.260 1.00 47.57 13 ASP B C 1
ATOM 2956 O O . ASP B 1 13 ? 31.761 58.986 11.309 1.00 47.57 13 ASP B O 1
ATOM 2961 N N . GLU B 1 14 ? 33.207 60.515 12.107 1.00 82.27 14 GLU B N 1
ATOM 2962 C CA . GLU B 1 14 ? 33.679 60.894 10.779 1.00 82.27 14 GLU B CA 1
ATOM 2963 C C . GLU B 1 14 ? 34.617 59.769 10.350 1.00 82.27 14 GLU B C 1
ATOM 2964 O O . GLU B 1 14 ? 34.601 59.331 9.192 1.00 82.27 14 GLU B O 1
ATOM 2970 N N . GLN B 1 15 ? 35.422 59.315 11.312 1.00 60.91 15 GLN B N 1
ATOM 2971 C CA . GLN B 1 15 ? 36.378 58.229 11.119 1.00 60.91 15 GLN B CA 1
ATOM 2972 C C . GLN B 1 15 ? 35.620 57.053 10.498 1.00 60.91 15 GLN B C 1
ATOM 2973 O O . GLN B 1 15 ? 36.110 56.393 9.584 1.00 60.91 15 GLN B O 1
ATOM 2979 N N . LEU B 1 16 ? 34.408 56.818 10.993 1.00 32.81 16 LEU B N 1
ATOM 2980 C CA . LEU B 1 16 ? 33.564 55.737 10.504 1.00 32.81 16 LEU B CA 1
ATOM 2981 C C . LEU B 1 16 ? 33.260 55.837 9.013 1.00 32.81 16 LEU B C 1
ATOM 2982 O O . LEU B 1 16 ? 33.405 54.857 8.284 1.00 32.81 16 LEU B O 1
ATOM 2987 N N . MET B 1 17 ? 32.832 57.010 8.555 1.00 58.87 17 MET B N 1
ATOM 2988 C CA . MET B 1 17 ? 32.523 57.168 7.137 1.00 58.87 17 MET B CA 1
ATOM 2989 C C . MET B 1 17 ? 33.758 56.908 6.294 1.00 58.87 17 MET B C 1
ATOM 2990 O O . MET B 1 17 ? 33.680 56.287 5.233 1.00 58.87 17 MET B O 1
ATOM 2995 N N . THR B 1 18 ? 34.903 57.386 6.774 1.00 68.43 18 THR B N 1
ATOM 2996 C CA . THR B 1 18 ? 36.155 57.173 6.067 1.00 68.43 18 THR B CA 1
ATOM 2997 C C . THR B 1 18 ? 36.287 55.657 5.833 1.00 68.43 18 THR B C 1
ATOM 2998 O O . THR B 1 18 ? 36.429 55.208 4.694 1.00 68.43 18 THR B O 1
ATOM 3002 N N . LYS B 1 19 ? 36.198 54.876 6.907 1.00 33.76 19 LYS B N 1
ATOM 3003 C CA . LYS B 1 19 ? 36.307 53.426 6.805 1.00 33.76 19 LYS B CA 1
ATOM 3004 C C . LYS B 1 19 ? 35.166 52.845 5.969 1.00 33.76 19 LYS B C 1
ATOM 3005 O O . LYS B 1 19 ? 35.378 51.987 5.103 1.00 33.76 19 LYS B O 1
ATOM 3011 N N . ALA B 1 20 ? 33.956 53.330 6.235 1.00 30.02 20 ALA B N 1
ATOM 3012 C CA . ALA B 1 20 ? 32.759 52.868 5.542 1.00 30.02 20 ALA B CA 1
ATOM 3013 C C . ALA B 1 20 ? 32.823 53.066 4.029 1.00 30.02 20 ALA B C 1
ATOM 3014 O O . ALA B 1 20 ? 32.286 52.253 3.267 1.00 30.02 20 ALA B O 1
ATOM 3016 N N . GLU B 1 21 ? 33.464 54.149 3.594 1.00 57.42 21 GLU B N 1
ATOM 3017 C CA . GLU B 1 21 ? 33.576 54.412 2.167 1.00 57.42 21 GLU B CA 1
ATOM 3018 C C . GLU B 1 21 ? 34.617 53.461 1.617 1.00 57.42 21 GLU B C 1
ATOM 3019 O O . GLU B 1 21 ? 34.303 52.594 0.794 1.00 57.42 21 GLU B O 1
ATOM 3025 N N . GLN B 1 22 ? 35.847 53.616 2.111 1.00 19.63 22 GLN B N 1
ATOM 3026 C CA . GLN B 1 22 ? 36.972 52.803 1.690 1.00 19.63 22 GLN B CA 1
ATOM 3027 C C . GLN B 1 22 ? 36.497 51.396 1.439 1.00 19.63 22 GLN B C 1
ATOM 3028 O O . GLN B 1 22 ? 36.977 50.729 0.530 1.00 19.63 22 GLN B O 1
ATOM 3034 N N . PHE B 1 23 ? 35.516 50.963 2.230 1.00 21.22 23 PHE B N 1
ATOM 3035 C CA . PHE B 1 23 ? 34.972 49.619 2.112 1.00 21.22 23 PHE B CA 1
ATOM 3036 C C . PHE B 1 23 ? 34.037 49.310 0.945 1.00 21.22 23 PHE B C 1
ATOM 3037 O O . PHE B 1 23 ? 34.317 48.410 0.165 1.00 21.22 23 PHE B O 1
ATOM 3045 N N . ILE B 1 24 ? 32.925 50.027 0.832 1.00 25.92 24 ILE B N 1
ATOM 3046 C CA . ILE B 1 24 ? 31.965 49.758 -0.247 1.00 25.92 24 ILE B CA 1
ATOM 3047 C C . ILE B 1 24 ? 32.601 49.819 -1.634 1.00 25.92 24 ILE B C 1
ATOM 3048 O O . ILE B 1 24 ? 32.137 49.178 -2.585 1.00 25.92 24 ILE B O 1
ATOM 3053 N N . ILE B 1 25 ? 33.671 50.593 -1.743 1.00 61.47 25 ILE B N 1
ATOM 3054 C CA . ILE B 1 25 ? 34.348 50.746 -3.019 1.00 61.47 25 ILE B CA 1
ATOM 3055 C C . ILE B 1 25 ? 34.968 49.438 -3.469 1.00 61.47 25 ILE B C 1
ATOM 3056 O O . ILE B 1 25 ? 34.456 48.794 -4.387 1.00 61.47 25 ILE B O 1
ATOM 3061 N N . ALA B 1 26 ? 36.067 49.050 -2.821 1.00 11.91 26 ALA B N 1
ATOM 3062 C CA . ALA B 1 26 ? 36.757 47.806 -3.153 1.00 11.91 26 ALA B CA 1
ATOM 3063 C C . ALA B 1 26 ? 35.795 46.629 -3.040 1.00 11.91 26 ALA B C 1
ATOM 3064 O O . ALA B 1 26 ? 35.857 45.666 -3.808 1.00 11.91 26 ALA B O 1
ATOM 3066 N N . SER B 1 27 ? 34.903 46.736 -2.060 1.00 5.00 27 SER B N 1
ATOM 3067 C CA . SER B 1 27 ? 33.896 45.729 -1.772 1.00 5.00 27 SER B CA 1
ATOM 3068 C C . SER B 1 27 ? 33.014 45.469 -2.988 1.00 5.00 27 SER B C 1
ATOM 3069 O O . SER B 1 27 ? 32.823 44.329 -3.410 1.00 5.00 27 SER B O 1
ATOM 3072 N N . TYR B 1 28 ? 32.471 46.543 -3.548 1.00 53.84 28 TYR B N 1
ATOM 3073 C CA . TYR B 1 28 ? 31.609 46.446 -4.723 1.00 53.84 28 TYR B CA 1
ATOM 3074 C C . TYR B 1 28 ? 32.447 46.126 -5.959 1.00 53.84 28 TYR B C 1
ATOM 3075 O O . TYR B 1 28 ? 32.033 45.338 -6.812 1.00 53.84 28 TYR B O 1
ATOM 3077 N N . ARG B 1 29 ? 33.623 46.740 -6.040 1.00 35.09 29 ARG B N 1
ATOM 3078 C CA . ARG B 1 29 ? 34.535 46.534 -7.159 1.00 35.09 29 ARG B CA 1
ATOM 3079 C C . ARG B 1 29 ? 34.606 45.063 -7.578 1.00 35.09 29 ARG B C 1
ATOM 3080 O O . ARG B 1 29 ? 34.132 44.693 -8.649 1.00 35.09 29 ARG B O 1
ATOM 3088 N N . GLU B 1 30 ? 35.194 44.244 -6.707 1.00 14.21 30 GLU B N 1
ATOM 3089 C CA . GLU B 1 30 ? 35.400 42.808 -6.912 1.00 14.21 30 GLU B CA 1
ATOM 3090 C C . GLU B 1 30 ? 34.216 41.937 -7.317 1.00 14.21 30 GLU B C 1
ATOM 3091 O O . GLU B 1 30 ? 34.242 41.287 -8.362 1.00 14.21 30 GLU B O 1
ATOM 3097 N N . LEU B 1 31 ? 33.197 41.893 -6.461 1.00 61.63 31 LEU B N 1
ATOM 3098 C CA . LEU B 1 31 ? 32.022 41.069 -6.725 1.00 61.63 31 LEU B CA 1
ATOM 3099 C C . LEU B 1 31 ? 31.549 41.303 -8.149 1.00 61.63 31 LEU B C 1
ATOM 3100 O O . LEU B 1 31 ? 30.794 40.513 -8.717 1.00 61.63 31 LEU B O 1
ATOM 3105 N N . GLY B 1 32 ? 31.999 42.410 -8.717 1.00 82.14 32 GLY B N 1
ATOM 3106 C CA . GLY B 1 32 ? 31.652 42.725 -10.083 1.00 82.14 32 GLY B CA 1
ATOM 3107 C C . GLY B 1 32 ? 30.329 43.416 -10.323 1.00 82.14 32 GLY B C 1
ATOM 3108 O O . GLY B 1 32 ? 29.438 42.839 -10.942 1.00 82.14 32 GLY B O 1
ATOM 3109 N N . LYS B 1 33 ? 30.177 44.643 -9.835 1.00 50.08 33 LYS B N 1
ATOM 3110 C CA . LYS B 1 33 ? 28.941 45.354 -10.104 1.00 50.08 33 LYS B CA 1
ATOM 3111 C C . LYS B 1 33 ? 29.188 46.664 -10.835 1.00 50.08 33 LYS B C 1
ATOM 3112 O O . LYS B 1 33 ? 29.829 46.676 -11.883 1.00 50.08 33 LYS B O 1
ATOM 3118 N N . SER B 1 34 ? 28.698 47.777 -10.309 1.00 85.27 34 SER B N 1
ATOM 3119 C CA . SER B 1 34 ? 28.910 49.021 -11.031 1.00 85.27 34 SER B CA 1
ATOM 3120 C C . SER B 1 34 ? 28.781 50.302 -10.252 1.00 85.27 34 SER B C 1
ATOM 3121 O O . SER B 1 34 ? 27.727 50.574 -9.696 1.00 85.27 34 SER B O 1
ATOM 3124 N N . GLU B 1 35 ? 29.842 51.099 -10.291 1.00 80.30 35 GLU B N 1
ATOM 3125 C CA . GLU B 1 35 ? 29.901 52.387 -9.613 1.00 80.30 35 GLU B CA 1
ATOM 3126 C C . GLU B 1 35 ? 28.494 52.982 -9.373 1.00 80.30 35 GLU B C 1
ATOM 3127 O O . GLU B 1 35 ? 28.195 53.460 -8.273 1.00 80.30 35 GLU B O 1
ATOM 3129 N N . GLN B 1 36 ? 27.619 52.959 -10.388 1.00 60.78 36 GLN B N 1
ATOM 3130 C CA . GLN B 1 36 ? 26.268 53.475 -10.152 1.00 60.78 36 GLN B CA 1
ATOM 3131 C C . GLN B 1 36 ? 25.713 52.591 -9.050 1.00 60.78 36 GLN B C 1
ATOM 3132 O O . GLN B 1 36 ? 25.160 51.527 -9.324 1.00 60.78 36 GLN B O 1
ATOM 3134 N N . GLU B 1 37 ? 25.904 53.033 -7.808 1.00 47.24 37 GLU B N 1
ATOM 3135 C CA . GLU B 1 37 ? 25.468 52.329 -6.591 1.00 47.24 37 GLU B CA 1
ATOM 3136 C C . GLU B 1 37 ? 26.504 52.675 -5.517 1.00 47.24 37 GLU B C 1
ATOM 3137 O O . GLU B 1 37 ? 26.240 53.442 -4.583 1.00 47.24 37 GLU B O 1
ATOM 3139 N N . ILE B 1 38 ? 27.706 52.116 -5.646 1.00 37.04 38 ILE B N 1
ATOM 3140 C CA . ILE B 1 38 ? 28.752 52.442 -4.684 1.00 37.04 38 ILE B CA 1
ATOM 3141 C C . ILE B 1 38 ? 28.523 53.927 -4.455 1.00 37.04 38 ILE B C 1
ATOM 3142 O O . ILE B 1 38 ? 28.556 54.457 -3.344 1.00 37.04 38 ILE B O 1
ATOM 3144 N N . LYS B 1 39 ? 28.270 54.560 -5.590 1.00 82.90 39 LYS B N 1
ATOM 3145 C CA . LYS B 1 39 ? 28.026 55.975 -5.709 1.00 82.90 39 LYS B CA 1
ATOM 3146 C C . LYS B 1 39 ? 26.749 56.368 -4.983 1.00 82.90 39 LYS B C 1
ATOM 3147 O O . LYS B 1 39 ? 26.743 57.327 -4.214 1.00 82.90 39 LYS B O 1
ATOM 3153 N N . ARG B 1 40 ? 25.687 55.591 -5.213 1.00 40.63 40 ARG B N 1
ATOM 3154 C CA . ARG B 1 40 ? 24.361 55.841 -4.632 1.00 40.63 40 ARG B CA 1
ATOM 3155 C C . ARG B 1 40 ? 23.990 55.232 -3.266 1.00 40.63 40 ARG B C 1
ATOM 3156 O O . ARG B 1 40 ? 23.185 55.810 -2.529 1.00 40.63 40 ARG B O 1
ATOM 3158 N N . ARG B 1 41 ? 24.550 54.070 -2.936 1.00 56.94 41 ARG B N 1
ATOM 3159 C CA . ARG B 1 41 ? 24.261 53.432 -1.652 1.00 56.94 41 ARG B CA 1
ATOM 3160 C C . ARG B 1 41 ? 25.327 53.734 -0.590 1.00 56.94 41 ARG B C 1
ATOM 3161 O O . ARG B 1 41 ? 25.252 53.244 0.534 1.00 56.94 41 ARG B O 1
ATOM 3169 N N . VAL B 1 42 ? 26.320 54.539 -0.969 1.00 73.67 42 VAL B N 1
ATOM 3170 C CA . VAL B 1 42 ? 27.396 54.952 -0.066 1.00 73.67 42 VAL B CA 1
ATOM 3171 C C . VAL B 1 42 ? 26.928 56.269 0.569 1.00 73.67 42 VAL B C 1
ATOM 3172 O O . VAL B 1 42 ? 27.530 56.790 1.515 1.00 73.67 42 VAL B O 1
ATOM 3176 N N . ASN B 1 43 ? 25.810 56.763 0.041 1.00 78.69 43 ASN B N 1
ATOM 3177 C CA . ASN B 1 43 ? 25.207 58.024 0.458 1.00 78.69 43 ASN B CA 1
ATOM 3178 C C . ASN B 1 43 ? 24.300 57.891 1.672 1.00 78.69 43 ASN B C 1
ATOM 3179 O O . ASN B 1 43 ? 24.396 58.676 2.620 1.00 78.69 43 ASN B O 1
ATOM 3184 N N . GLU B 1 44 ? 23.406 56.905 1.624 1.00 80.98 44 GLU B N 1
ATOM 3185 C CA . GLU B 1 44 ? 22.465 56.685 2.716 1.00 80.98 44 GLU B CA 1
ATOM 3186 C C . GLU B 1 44 ? 23.199 56.371 4.013 1.00 80.98 44 GLU B C 1
ATOM 3187 O O . GLU B 1 44 ? 22.600 56.380 5.090 1.00 80.98 44 GLU B O 1
ATOM 3193 N N . ILE B 1 45 ? 24.493 56.093 3.894 1.00 80.22 45 ILE B N 1
ATOM 3194 C CA . ILE B 1 45 ? 25.325 55.775 5.049 1.00 80.22 45 ILE B CA 1
ATOM 3195 C C . ILE B 1 45 ? 25.927 57.047 5.624 1.00 80.22 45 ILE B C 1
ATOM 3196 O O . ILE B 1 45 ? 26.554 57.011 6.683 1.00 80.22 45 ILE B O 1
ATOM 3198 N N . ARG B 1 46 ? 25.742 58.158 4.912 1.00 97.03 46 ARG B N 1
ATOM 3199 C CA . ARG B 1 46 ? 26.250 59.464 5.345 1.00 97.03 46 ARG B CA 1
ATOM 3200 C C . ARG B 1 46 ? 25.214 60.099 6.281 1.00 97.03 46 ARG B C 1
ATOM 3201 O O . ARG B 1 46 ? 25.563 60.720 7.287 1.00 97.03 46 ARG B O 1
ATOM 3203 N N . TRP B 1 47 ? 23.944 59.924 5.933 1.00 66.94 47 TRP B N 1
ATOM 3204 C CA . TRP B 1 47 ? 22.842 60.463 6.716 1.00 66.94 47 TRP B CA 1
ATOM 3205 C C . TRP B 1 47 ? 22.513 59.547 7.891 1.00 66.94 47 TRP B C 1
ATOM 3206 O O . TRP B 1 47 ? 22.293 60.020 9.008 1.00 66.94 47 TRP B O 1
ATOM 3208 N N . GLU B 1 48 ? 22.484 58.238 7.630 1.00 93.13 48 GLU B N 1
ATOM 3209 C CA . GLU B 1 48 ? 22.173 57.264 8.672 1.00 93.13 48 GLU B CA 1
ATOM 3210 C C . GLU B 1 48 ? 23.200 57.312 9.802 1.00 93.13 48 GLU B C 1
ATOM 3211 O O . GLU B 1 48 ? 23.009 56.699 10.851 1.00 93.13 48 GLU B O 1
ATOM 3217 N N . VAL B 1 49 ? 24.288 58.047 9.587 1.00 75.03 49 VAL B N 1
ATOM 3218 C CA . VAL B 1 49 ? 25.313 58.175 10.613 1.00 75.03 49 VAL B CA 1
ATOM 3219 C C . VAL B 1 49 ? 25.145 59.547 11.271 1.00 75.03 49 VAL B C 1
ATOM 3220 O O . VAL B 1 49 ? 25.690 59.810 12.345 1.00 75.03 49 VAL B O 1
ATOM 3224 N N . GLU B 1 50 ? 24.378 60.412 10.610 1.00 109.06 50 GLU B N 1
ATOM 3225 C CA . GLU B 1 50 ? 24.107 61.764 11.103 1.00 109.06 50 GLU B CA 1
ATOM 3226 C C . GLU B 1 50 ? 22.839 61.777 11.953 1.00 109.06 50 GLU B C 1
ATOM 3227 O O . GLU B 1 50 ? 22.598 62.719 12.719 1.00 109.06 50 GLU B O 1
ATOM 3233 N N . GLN B 1 51 ? 22.036 60.724 11.819 1.00 71.85 51 GLN B N 1
ATOM 3234 C CA . GLN B 1 51 ? 20.797 60.602 12.578 1.00 71.85 51 GLN B CA 1
ATOM 3235 C C . GLN B 1 51 ? 20.973 59.695 13.800 1.00 71.85 51 GLN B C 1
ATOM 3236 O O . GLN B 1 51 ? 20.794 60.127 14.943 1.00 71.85 51 GLN B O 1
ATOM 3242 N N . THR B 1 52 ? 21.332 58.436 13.550 1.00 100.77 52 THR B N 1
ATOM 3243 C CA . THR B 1 52 ? 21.536 57.463 14.628 1.00 100.77 52 THR B CA 1
ATOM 3244 C C . THR B 1 52 ? 22.957 57.564 15.179 1.00 100.77 52 THR B C 1
ATOM 3245 O O . THR B 1 52 ? 23.161 58.003 16.313 1.00 100.77 52 THR B O 1
ATOM 3249 N N . GLY B 1 53 ? 23.930 57.157 14.362 1.00 48.39 53 GLY B N 1
ATOM 3250 C CA . GLY B 1 53 ? 25.328 57.199 14.763 1.00 48.39 53 GLY B CA 1
ATOM 3251 C C . GLY B 1 53 ? 26.147 56.049 14.205 1.00 48.39 53 GLY B C 1
ATOM 3252 O O . GLY B 1 53 ? 27.207 55.718 14.733 1.00 48.39 53 GLY B O 1
ATOM 3253 N N . THR B 1 54 ? 25.656 55.443 13.125 1.00 72.68 54 THR B N 1
ATOM 3254 C CA . THR B 1 54 ? 26.315 54.308 12.476 1.00 72.68 54 THR B CA 1
ATOM 3255 C C . THR B 1 54 ? 25.398 53.857 11.341 1.00 72.68 54 THR B C 1
ATOM 3256 O O . THR B 1 54 ? 24.756 54.679 10.685 1.00 72.68 54 THR B O 1
ATOM 3258 N N . TYR B 1 55 ? 25.346 52.556 11.096 1.00 31.70 55 TYR B N 1
ATOM 3259 C CA . TYR B 1 55 ? 24.454 52.040 10.077 1.00 31.70 55 TYR B CA 1
ATOM 3260 C C . TYR B 1 55 ? 24.403 50.521 10.097 1.00 31.70 55 TYR B C 1
ATOM 3261 O O . TYR B 1 55 ? 24.897 49.885 11.033 1.00 31.70 55 TYR B O 1
ATOM 3270 N N . ARG B 1 56 ? 23.788 49.939 9.073 1.00 25.69 56 ARG B N 1
ATOM 3271 C CA . ARG B 1 56 ? 23.669 48.501 8.999 1.00 25.69 56 ARG B CA 1
ATOM 3272 C C . ARG B 1 56 ? 23.993 48.002 7.597 1.00 25.69 56 ARG B C 1
ATOM 3273 O O . ARG B 1 56 ? 23.637 48.625 6.602 1.00 25.69 56 ARG B O 1
ATOM 3281 N N . HIS B 1 57 ? 24.683 46.875 7.535 1.00 25.09 57 HIS B N 1
ATOM 3282 C CA . HIS B 1 57 ? 25.086 46.269 6.277 1.00 25.09 57 HIS B CA 1
ATOM 3283 C C . HIS B 1 57 ? 23.951 45.590 5.549 1.00 25.09 57 HIS B C 1
ATOM 3284 O O . HIS B 1 57 ? 22.801 45.663 5.962 1.00 25.09 57 HIS B O 1
ATOM 3291 N N . THR B 1 58 ? 24.298 44.926 4.455 1.00 17.30 58 THR B N 1
ATOM 3292 C CA . THR B 1 58 ? 23.331 44.191 3.659 1.00 17.30 58 THR B CA 1
ATOM 3293 C C . THR B 1 58 ? 23.799 42.745 3.645 1.00 17.30 58 THR B C 1
ATOM 3294 O O . THR B 1 58 ? 24.976 42.473 3.859 1.00 17.30 58 THR B O 1
ATOM 3298 N N . TYR B 1 59 ? 22.875 41.820 3.405 1.00 35.45 59 TYR B N 1
ATOM 3299 C CA . TYR B 1 59 ? 23.212 40.403 3.369 1.00 35.45 59 TYR B CA 1
ATOM 3300 C C . TYR B 1 59 ? 24.383 40.217 2.428 1.00 35.45 59 TYR B C 1
ATOM 3301 O O . TYR B 1 59 ? 25.273 39.415 2.683 1.00 35.45 59 TYR B O 1
ATOM 3310 N N . GLU B 1 60 ? 24.371 40.977 1.339 1.00 28.11 60 GLU B N 1
ATOM 3311 C CA . GLU B 1 60 ? 25.416 40.895 0.334 1.00 28.11 60 GLU B CA 1
ATOM 3312 C C . GLU B 1 60 ? 26.726 41.484 0.834 1.00 28.11 60 GLU B C 1
ATOM 3313 O O . GLU B 1 60 ? 27.797 41.010 0.477 1.00 28.11 60 GLU B O 1
ATOM 3319 N N . GLU B 1 61 ? 26.634 42.511 1.669 1.00 29.46 61 GLU B N 1
ATOM 3320 C CA . GLU B 1 61 ? 27.821 43.181 2.179 1.00 29.46 61 GLU B CA 1
ATOM 3321 C C . GLU B 1 61 ? 28.612 42.474 3.279 1.00 29.46 61 GLU B C 1
ATOM 3322 O O . GLU B 1 61 ? 29.807 42.221 3.100 1.00 29.46 61 GLU B O 1
ATOM 3328 N N . LEU B 1 62 ? 27.989 42.148 4.410 1.00 38.38 62 LEU B N 1
ATOM 3329 C CA . LEU B 1 62 ? 28.765 41.494 5.457 1.00 38.38 62 LEU B CA 1
ATOM 3330 C C . LEU B 1 62 ? 29.158 40.074 5.070 1.00 38.38 62 LEU B C 1
ATOM 3331 O O . LEU B 1 62 ? 30.143 39.547 5.568 1.00 38.38 62 LEU B O 1
ATOM 3336 N N . SER B 1 63 ? 28.393 39.450 4.189 1.00 11.86 63 SER B N 1
ATOM 3337 C CA . SER B 1 63 ? 28.753 38.120 3.740 1.00 11.86 63 SER B CA 1
ATOM 3338 C C . SER B 1 63 ? 30.146 38.251 3.142 1.00 11.86 63 SER B C 1
ATOM 3339 O O . SER B 1 63 ? 31.139 37.883 3.762 1.00 11.86 63 SER B O 1
ATOM 3342 N N . TYR B 1 64 ? 30.213 38.797 1.934 1.00 23.56 64 TYR B N 1
ATOM 3343 C CA . TYR B 1 64 ? 31.482 38.973 1.251 1.00 23.56 64 TYR B CA 1
ATOM 3344 C C . TYR B 1 64 ? 32.488 39.673 2.163 1.00 23.56 64 TYR B C 1
ATOM 3345 O O . TYR B 1 64 ? 33.599 39.177 2.354 1.00 23.56 64 TYR B O 1
ATOM 3354 N N . GLY B 1 65 ? 32.090 40.812 2.737 1.00 16.45 65 GLY B N 1
ATOM 3355 C CA . GLY B 1 65 ? 32.977 41.561 3.622 1.00 16.45 65 GLY B CA 1
ATOM 3356 C C . GLY B 1 65 ? 33.591 40.755 4.759 1.00 16.45 65 GLY B C 1
ATOM 3357 O O . GLY B 1 65 ? 34.615 41.145 5.329 1.00 16.45 65 GLY B O 1
ATOM 3358 N N . ALA B 1 66 ? 32.948 39.634 5.103 1.00 5.00 66 ALA B N 1
ATOM 3359 C CA . ALA B 1 66 ? 33.429 38.748 6.157 1.00 5.00 66 ALA B CA 1
ATOM 3360 C C . ALA B 1 66 ? 34.465 37.850 5.520 1.00 5.00 66 ALA B C 1
ATOM 3361 O O . ALA B 1 66 ? 35.523 37.576 6.090 1.00 5.00 66 ALA B O 1
ATOM 3363 N N . LYS B 1 67 ? 34.140 37.394 4.321 1.00 12.22 67 LYS B N 1
ATOM 3364 C CA . LYS B 1 67 ? 35.025 36.540 3.556 1.00 12.22 67 LYS B CA 1
ATOM 3365 C C . LYS B 1 67 ? 36.290 37.328 3.216 1.00 12.22 67 LYS B C 1
ATOM 3366 O O . LYS B 1 67 ? 37.365 36.761 3.007 1.00 12.22 67 LYS B O 1
ATOM 3372 N N . MET B 1 68 ? 36.146 38.645 3.136 1.00 5.08 68 MET B N 1
ATOM 3373 C CA . MET B 1 68 ? 37.274 39.491 2.836 1.00 5.08 68 MET B CA 1
ATOM 3374 C C . MET B 1 68 ? 38.196 39.404 4.026 1.00 5.08 68 MET B C 1
ATOM 3375 O O . MET B 1 68 ? 39.400 39.194 3.871 1.00 5.08 68 MET B O 1
ATOM 3380 N N . ALA B 1 69 ? 37.616 39.549 5.217 1.00 5.00 69 ALA B N 1
ATOM 3381 C CA . ALA B 1 69 ? 38.380 39.482 6.461 1.00 5.00 69 ALA B CA 1
ATOM 3382 C C . ALA B 1 69 ? 39.203 38.205 6.492 1.00 5.00 69 ALA B C 1
ATOM 3383 O O . ALA B 1 69 ? 40.397 38.214 6.791 1.00 5.00 69 ALA B O 1
ATOM 3385 N N . TRP B 1 70 ? 38.553 37.098 6.177 1.00 15.31 70 TRP B N 1
ATOM 3386 C CA . TRP B 1 70 ? 39.234 35.823 6.172 1.00 15.31 70 TRP B CA 1
ATOM 3387 C C . TRP B 1 70 ? 40.389 35.954 5.210 1.00 15.31 70 TRP B C 1
ATOM 3388 O O . TRP B 1 70 ? 41.538 35.700 5.563 1.00 15.31 70 TRP B O 1
ATOM 3399 N N . ARG B 1 71 ? 40.076 36.377 3.996 1.00 5.00 71 ARG B N 1
ATOM 3400 C CA . ARG B 1 71 ? 41.081 36.547 2.959 1.00 5.00 71 ARG B CA 1
ATOM 3401 C C . ARG B 1 71 ? 42.228 37.417 3.458 1.00 5.00 71 ARG B C 1
ATOM 3402 O O . ARG B 1 71 ? 43.383 37.191 3.097 1.00 5.00 71 ARG B O 1
ATOM 3410 N N . HIS B 1 72 ? 41.903 38.396 4.297 1.00 6.43 72 HIS B N 1
ATOM 3411 C CA . HIS B 1 72 ? 42.898 39.319 4.837 1.00 6.43 72 HIS B CA 1
ATOM 3412 C C . HIS B 1 72 ? 43.608 38.810 6.080 1.00 6.43 72 HIS B C 1
ATOM 3413 O O . HIS B 1 72 ? 44.361 39.553 6.722 1.00 6.43 72 HIS B O 1
ATOM 3420 N N . SER B 1 73 ? 43.363 37.551 6.421 1.00 5.00 73 SER B N 1
ATOM 3421 C CA . SER B 1 73 ? 43.997 36.940 7.581 1.00 5.00 73 SER B CA 1
ATOM 3422 C C . SER B 1 73 ? 45.479 36.702 7.300 1.00 5.00 73 SER B C 1
ATOM 3423 O O . SER B 1 73 ? 45.848 35.792 6.547 1.00 5.00 73 SER B O 1
ATOM 3426 N N . ASN B 1 74 ? 46.327 37.528 7.904 1.00 5.18 74 ASN B N 1
ATOM 3427 C CA . ASN B 1 74 ? 47.756 37.405 7.695 1.00 5.18 74 ASN B CA 1
ATOM 3428 C C . ASN B 1 74 ? 48.281 36.143 8.332 1.00 5.18 74 ASN B C 1
ATOM 3429 O O . ASN B 1 74 ? 49.336 35.636 7.947 1.00 5.18 74 ASN B O 1
ATOM 3434 N N . ARG B 1 75 ? 47.541 35.626 9.305 1.00 5.00 75 ARG B N 1
ATOM 3435 C CA . ARG B 1 75 ? 48.000 34.444 10.013 1.00 5.00 75 ARG B CA 1
ATOM 3436 C C . ARG B 1 75 ? 47.329 33.140 9.633 1.00 5.00 75 ARG B C 1
ATOM 3437 O O . ARG B 1 75 ? 47.444 32.155 10.355 1.00 5.00 75 ARG B O 1
ATOM 3445 N N . CYS B 1 76 ? 46.662 33.121 8.484 1.00 5.00 76 CYS B N 1
ATOM 3446 C CA . CYS B 1 76 ? 45.965 31.922 8.056 1.00 5.00 76 CYS B CA 1
ATOM 3447 C C . CYS B 1 76 ? 46.379 31.261 6.752 1.00 5.00 76 CYS B C 1
ATOM 3448 O O . CYS B 1 76 ? 46.261 31.823 5.673 1.00 5.00 76 CYS B O 1
ATOM 3451 N N . ILE B 1 77 ? 46.814 30.016 6.896 1.00 5.00 77 ILE B N 1
ATOM 3452 C CA . ILE B 1 77 ? 47.276 29.156 5.818 1.00 5.00 77 ILE B CA 1
ATOM 3453 C C . ILE B 1 77 ? 46.107 28.613 5.026 1.00 5.00 77 ILE B C 1
ATOM 3454 O O . ILE B 1 77 ? 46.299 28.014 3.967 1.00 5.00 77 ILE B O 1
ATOM 3459 N N . GLY B 1 78 ? 44.896 28.812 5.544 1.00 5.77 78 GLY B N 1
ATOM 3460 C CA . GLY B 1 78 ? 43.706 28.294 4.882 1.00 5.77 78 GLY B CA 1
ATOM 3461 C C . GLY B 1 78 ? 42.863 29.334 4.185 1.00 5.77 78 GLY B C 1
ATOM 3462 O O . GLY B 1 78 ? 41.649 29.375 4.345 1.00 5.77 78 GLY B O 1
ATOM 3463 N N . ARG B 1 79 ? 43.524 30.166 3.402 1.00 5.00 79 ARG B N 1
ATOM 3464 C CA . ARG B 1 79 ? 42.848 31.212 2.671 1.00 5.00 79 ARG B CA 1
ATOM 3465 C C . ARG B 1 79 ? 42.502 30.790 1.244 1.00 5.00 79 ARG B C 1
ATOM 3466 O O . ARG B 1 79 ? 41.879 31.534 0.498 1.00 5.00 79 ARG B O 1
ATOM 3474 N N . LEU B 1 80 ? 42.877 29.576 0.866 1.00 16.12 80 LEU B N 1
ATOM 3475 C CA . LEU B 1 80 ? 42.564 29.107 -0.475 1.00 16.12 80 LEU B CA 1
ATOM 3476 C C . LEU B 1 80 ? 41.058 28.949 -0.649 1.00 16.12 80 LEU B C 1
ATOM 3477 O O . LEU B 1 80 ? 40.572 28.742 -1.765 1.00 16.12 80 LEU B O 1
ATOM 3482 N N . PHE B 1 81 ? 40.320 29.042 0.451 1.00 8.35 81 PHE B N 1
ATOM 3483 C CA . PHE B 1 81 ? 38.874 28.882 0.397 1.00 8.35 81 PHE B CA 1
ATOM 3484 C C . PHE B 1 81 ? 38.141 30.052 1.024 1.00 8.35 81 PHE B C 1
ATOM 3485 O O . PHE B 1 81 ? 36.996 29.912 1.455 1.00 8.35 81 PHE B O 1
ATOM 3493 N N . TRP B 1 82 ? 38.786 31.205 1.091 1.00 5.00 82 TRP B N 1
ATOM 3494 C CA . TRP B 1 82 ? 38.122 32.345 1.683 1.00 5.00 82 TRP B CA 1
ATOM 3495 C C . TRP B 1 82 ? 36.727 32.539 1.078 1.00 5.00 82 TRP B C 1
ATOM 3496 O O . TRP B 1 82 ? 35.746 32.673 1.802 1.00 5.00 82 TRP B O 1
ATOM 3507 N N . GLN B 1 83 ? 36.637 32.514 -0.249 1.00 47.52 83 GLN B N 1
ATOM 3508 C CA . GLN B 1 83 ? 35.360 32.712 -0.945 1.00 47.52 83 GLN B CA 1
ATOM 3509 C C . GLN B 1 83 ? 34.350 31.556 -0.917 1.00 47.52 83 GLN B C 1
ATOM 3510 O O . GLN B 1 83 ? 33.534 31.415 -1.831 1.00 47.52 83 GLN B O 1
ATOM 3516 N N . SER B 1 84 ? 34.398 30.735 0.123 1.00 24.92 84 SER B N 1
ATOM 3517 C CA . SER B 1 84 ? 33.461 29.623 0.252 1.00 24.92 84 SER B CA 1
ATOM 3518 C C . SER B 1 84 ? 33.017 29.542 1.711 1.00 24.92 84 SER B C 1
ATOM 3519 O O . SER B 1 84 ? 32.519 28.525 2.186 1.00 24.92 84 SER B O 1
ATOM 3522 N N . LEU B 1 85 ? 33.203 30.654 2.408 1.00 30.29 85 LEU B N 1
ATOM 3523 C CA . LEU B 1 85 ? 32.842 30.790 3.809 1.00 30.29 85 LEU B CA 1
ATOM 3524 C C . LEU B 1 85 ? 31.335 30.896 3.995 1.00 30.29 85 LEU B C 1
ATOM 3525 O O . LEU B 1 85 ? 30.749 31.939 3.721 1.00 30.29 85 LEU B O 1
ATOM 3530 N N . HIS B 1 86 ? 30.701 29.831 4.469 1.00 35.39 86 HIS B N 1
ATOM 3531 C CA . HIS B 1 86 ? 29.259 29.885 4.682 1.00 35.39 86 HIS B CA 1
ATOM 3532 C C . HIS B 1 86 ? 28.950 30.928 5.763 1.00 35.39 86 HIS B C 1
ATOM 3533 O O . HIS B 1 86 ? 29.190 30.695 6.940 1.00 35.39 86 HIS B O 1
ATOM 3540 N N . VAL B 1 87 ? 28.440 32.088 5.370 1.00 28.09 87 VAL B N 1
ATOM 3541 C CA . VAL B 1 87 ? 28.106 33.099 6.364 1.00 28.09 87 VAL B CA 1
ATOM 3542 C C . VAL B 1 87 ? 26.747 32.750 6.981 1.00 28.09 87 VAL B C 1
ATOM 3543 O O . VAL B 1 87 ? 26.065 31.837 6.506 1.00 28.09 87 VAL B O 1
ATOM 3547 N N . ILE B 1 88 ? 26.376 33.454 8.048 1.00 5.00 88 ILE B N 1
ATOM 3548 C CA . ILE B 1 88 ? 25.114 33.235 8.749 1.00 5.00 88 ILE B CA 1
ATOM 3549 C C . ILE B 1 88 ? 24.732 34.501 9.502 1.00 5.00 88 ILE B C 1
ATOM 3550 O O . ILE B 1 88 ? 25.346 34.865 10.503 1.00 5.00 88 ILE B O 1
ATOM 3555 N N . ASP B 1 89 ? 23.703 35.169 8.999 1.00 22.86 89 ASP B N 1
ATOM 3556 C CA . ASP B 1 89 ? 23.229 36.403 9.583 1.00 22.86 89 ASP B CA 1
ATOM 3557 C C . ASP B 1 89 ? 22.559 36.146 10.923 1.00 22.86 89 ASP B C 1
ATOM 3558 O O . ASP B 1 89 ? 21.955 35.092 11.129 1.00 22.86 89 ASP B O 1
ATOM 3563 N N . ALA B 1 90 ? 22.654 37.112 11.832 1.00 7.88 90 ALA B N 1
ATOM 3564 C CA . ALA B 1 90 ? 22.041 36.970 13.144 1.00 7.88 90 ALA B CA 1
ATOM 3565 C C . ALA B 1 90 ? 22.135 38.283 13.893 1.00 7.88 90 ALA B C 1
ATOM 3566 O O . ALA B 1 90 ? 22.350 38.326 15.109 1.00 7.88 90 ALA B O 1
ATOM 3568 N N . ARG B 1 91 ? 21.973 39.370 13.152 1.00 19.96 91 ARG B N 1
ATOM 3569 C CA . ARG B 1 91 ? 22.026 40.703 13.739 1.00 19.96 91 ARG B CA 1
ATOM 3570 C C . ARG B 1 91 ? 20.650 41.034 14.309 1.00 19.96 91 ARG B C 1
ATOM 3571 O O . ARG B 1 91 ? 20.391 42.163 14.733 1.00 19.96 91 ARG B O 1
ATOM 3579 N N . GLU B 1 92 ? 19.786 40.019 14.321 1.00 15.75 92 GLU B N 1
ATOM 3580 C CA . GLU B 1 92 ? 18.422 40.152 14.822 1.00 15.75 92 GLU B CA 1
ATOM 3581 C C . GLU B 1 92 ? 18.188 39.383 16.108 1.00 15.75 92 GLU B C 1
ATOM 3582 O O . GLU B 1 92 ? 17.053 39.187 16.526 1.00 15.75 92 GLU B O 1
ATOM 3588 N N . ALA B 1 93 ? 19.263 38.941 16.732 1.00 53.05 93 ALA B N 1
ATOM 3589 C CA . ALA B 1 93 ? 19.137 38.229 17.990 1.00 53.05 93 ALA B CA 1
ATOM 3590 C C . ALA B 1 93 ? 19.350 39.267 19.087 1.00 53.05 93 ALA B C 1
ATOM 3591 O O . ALA B 1 93 ? 20.205 40.145 18.955 1.00 53.05 93 ALA B O 1
ATOM 3593 N N . VAL B 1 94 ? 18.567 39.187 20.159 1.00 24.48 94 VAL B N 1
ATOM 3594 C CA . VAL B 1 94 ? 18.722 40.140 21.249 1.00 24.48 94 VAL B CA 1
ATOM 3595 C C . VAL B 1 94 ? 18.366 39.505 22.586 1.00 24.48 94 VAL B C 1
ATOM 3596 O O . VAL B 1 94 ? 18.359 40.163 23.626 1.00 24.48 94 VAL B O 1
ATOM 3600 N N . THR B 1 95 ? 18.076 38.213 22.552 1.00 20.21 95 THR B N 1
ATOM 3601 C CA . THR B 1 95 ? 17.744 37.484 23.763 1.00 20.21 95 THR B CA 1
ATOM 3602 C C . THR B 1 95 ? 18.857 36.480 24.036 1.00 20.21 95 THR B C 1
ATOM 3603 O O . THR B 1 95 ? 19.450 35.927 23.115 1.00 20.21 95 THR B O 1
ATOM 3607 N N . GLU B 1 96 ? 19.145 36.258 25.309 1.00 11.99 96 GLU B N 1
ATOM 3608 C CA . GLU B 1 96 ? 20.186 35.330 25.694 1.00 11.99 96 GLU B CA 1
ATOM 3609 C C . GLU B 1 96 ? 19.843 33.939 25.172 1.00 11.99 96 GLU B C 1
ATOM 3610 O O . GLU B 1 96 ? 20.705 33.224 24.659 1.00 11.99 96 GLU B O 1
ATOM 3616 N N . GLU B 1 97 ? 18.574 33.563 25.277 1.00 29.58 97 GLU B N 1
ATOM 3617 C CA . GLU B 1 97 ? 18.127 32.257 24.806 1.00 29.58 97 GLU B CA 1
ATOM 3618 C C . GLU B 1 97 ? 18.344 32.136 23.310 1.00 29.58 97 GLU B C 1
ATOM 3619 O O . GLU B 1 97 ? 18.637 31.057 22.803 1.00 29.58 97 GLU B O 1
ATOM 3625 N N . GLU B 1 98 ? 18.194 33.250 22.607 1.00 31.33 98 GLU B N 1
ATOM 3626 C CA . GLU B 1 98 ? 18.362 33.270 21.156 1.00 31.33 98 GLU B CA 1
ATOM 3627 C C . GLU B 1 98 ? 19.839 33.123 20.801 1.00 31.33 98 GLU B C 1
ATOM 3628 O O . GLU B 1 98 ? 20.227 32.232 20.041 1.00 31.33 98 GLU B O 1
ATOM 3634 N N . VAL B 1 99 ? 20.658 34.007 21.364 1.00 10.22 99 VAL B N 1
ATOM 3635 C CA . VAL B 1 99 ? 22.083 33.991 21.114 1.00 10.22 99 VAL B CA 1
ATOM 3636 C C . VAL B 1 99 ? 22.678 32.609 21.337 1.00 10.22 99 VAL B C 1
ATOM 3637 O O . VAL B 1 99 ? 23.695 32.281 20.739 1.00 10.22 99 VAL B O 1
ATOM 3641 N N . PHE B 1 100 ? 22.047 31.801 22.191 1.00 5.00 100 PHE B N 1
ATOM 3642 C CA . PHE B 1 100 ? 22.523 30.439 22.477 1.00 5.00 100 PHE B CA 1
ATOM 3643 C C . PHE B 1 100 ? 22.199 29.415 21.389 1.00 5.00 100 PHE B C 1
ATOM 3644 O O . PHE B 1 100 ? 23.060 28.628 21.001 1.00 5.00 100 PHE B O 1
ATOM 3652 N N . SER B 1 101 ? 20.956 29.419 20.913 1.00 7.99 101 SER B N 1
ATOM 3653 C CA . SER B 1 101 ? 20.522 28.491 19.867 1.00 7.99 101 SER B CA 1
ATOM 3654 C C . SER B 1 101 ? 21.272 28.726 18.552 1.00 7.99 101 SER B C 1
ATOM 3655 O O . SER B 1 101 ? 21.518 27.792 17.782 1.00 7.99 101 SER B O 1
ATOM 3658 N N . TYR B 1 102 ? 21.638 29.977 18.297 1.00 24.09 102 TYR B N 1
ATOM 3659 C CA . TYR B 1 102 ? 22.394 30.296 17.099 1.00 24.09 102 TYR B CA 1
ATOM 3660 C C . TYR B 1 102 ? 23.775 29.669 17.249 1.00 24.09 102 TYR B C 1
ATOM 3661 O O . TYR B 1 102 ? 24.326 29.108 16.297 1.00 24.09 102 TYR B O 1
ATOM 3670 N N . LEU B 1 103 ? 24.325 29.772 18.458 1.00 6.52 103 LEU B N 1
ATOM 3671 C CA . LEU B 1 103 ? 25.629 29.207 18.759 1.00 6.52 103 LEU B CA 1
ATOM 3672 C C . LEU B 1 103 ? 25.514 27.727 18.506 1.00 6.52 103 LEU B C 1
ATOM 3673 O O . LEU B 1 103 ? 26.375 27.124 17.879 1.00 6.52 103 LEU B O 1
ATOM 3678 N N . PHE B 1 104 ? 24.434 27.145 19.007 1.00 5.77 104 PHE B N 1
ATOM 3679 C CA . PHE B 1 104 ? 24.186 25.726 18.827 1.00 5.77 104 PHE B CA 1
ATOM 3680 C C . PHE B 1 104 ? 24.061 25.393 17.349 1.00 5.77 104 PHE B C 1
ATOM 3681 O O . PHE B 1 104 ? 24.469 24.326 16.904 1.00 5.77 104 PHE B O 1
ATOM 3689 N N . HIS B 1 105 ? 23.487 26.311 16.582 1.00 9.83 105 HIS B N 1
ATOM 3690 C CA . HIS B 1 105 ? 23.354 26.087 15.151 1.00 9.83 105 HIS B CA 1
ATOM 3691 C C . HIS B 1 105 ? 24.767 25.945 14.574 1.00 9.83 105 HIS B C 1
ATOM 3692 O O . HIS B 1 105 ? 25.149 24.897 14.044 1.00 9.83 105 HIS B O 1
ATOM 3699 N N . HIS B 1 106 ? 25.539 27.019 14.707 1.00 5.00 106 HIS B N 1
ATOM 3700 C CA . HIS B 1 106 ? 26.891 27.071 14.190 1.00 5.00 106 HIS B CA 1
ATOM 3701 C C . HIS B 1 106 ? 27.609 25.756 14.364 1.00 5.00 106 HIS B C 1
ATOM 3702 O O . HIS B 1 106 ? 28.287 25.272 13.456 1.00 5.00 106 HIS B O 1
ATOM 3709 N N . ILE B 1 107 ? 27.456 25.174 15.540 1.00 18.37 107 ILE B N 1
ATOM 3710 C CA . ILE B 1 107 ? 28.114 23.920 15.816 1.00 18.37 107 ILE B CA 1
ATOM 3711 C C . ILE B 1 107 ? 27.583 22.856 14.875 1.00 18.37 107 ILE B C 1
ATOM 3712 O O . ILE B 1 107 ? 28.353 22.298 14.096 1.00 18.37 107 ILE B O 1
ATOM 3717 N N . GLU B 1 108 ? 26.278 22.589 14.913 1.00 9.41 108 GLU B N 1
ATOM 3718 C CA . GLU B 1 108 ? 25.705 21.564 14.038 1.00 9.41 108 GLU B CA 1
ATOM 3719 C C . GLU B 1 108 ? 26.014 21.757 12.547 1.00 9.41 108 GLU B C 1
ATOM 3720 O O . GLU B 1 108 ? 26.571 20.855 11.897 1.00 9.41 108 GLU B O 1
ATOM 3726 N N . VAL B 1 109 ? 25.653 22.924 12.012 1.00 19.37 109 VAL B N 1
ATOM 3727 C CA . VAL B 1 109 ? 25.891 23.209 10.603 1.00 19.37 109 VAL B CA 1
ATOM 3728 C C . VAL B 1 109 ? 27.379 23.059 10.274 1.00 19.37 109 VAL B C 1
ATOM 3729 O O . VAL B 1 109 ? 27.741 22.364 9.325 1.00 19.37 109 VAL B O 1
ATOM 3733 N N . ALA B 1 110 ? 28.241 23.685 11.067 1.00 5.85 110 ALA B N 1
ATOM 3734 C CA . ALA B 1 110 ? 29.679 23.593 10.839 1.00 5.85 110 ALA B CA 1
ATOM 3735 C C . ALA B 1 110 ? 30.179 22.144 10.920 1.00 5.85 110 ALA B C 1
ATOM 3736 O O . ALA B 1 110 ? 30.821 21.665 9.987 1.00 5.85 110 ALA B O 1
ATOM 3738 N N . THR B 1 111 ? 29.886 21.455 12.032 1.00 12.12 111 THR B N 1
ATOM 3739 C CA . THR B 1 111 ? 30.321 20.068 12.221 1.00 12.12 111 THR B CA 1
ATOM 3740 C C . THR B 1 111 ? 29.744 19.203 11.117 1.00 12.12 111 THR B C 1
ATOM 3741 O O . THR B 1 111 ? 30.343 18.201 10.735 1.00 12.12 111 THR B O 1
ATOM 3745 N N . ASN B 1 112 ? 28.569 19.585 10.620 1.00 16.06 112 ASN B N 1
ATOM 3746 C CA . ASN B 1 112 ? 27.900 18.854 9.547 1.00 16.06 112 ASN B CA 1
ATOM 3747 C C . ASN B 1 112 ? 28.100 17.342 9.625 1.00 16.06 112 ASN B C 1
ATOM 3748 O O . ASN B 1 112 ? 28.387 16.683 8.624 1.00 16.06 112 ASN B O 1
ATOM 3753 N N . GLY B 1 113 ? 27.937 16.804 10.827 1.00 27.27 113 GLY B N 1
ATOM 3754 C CA . GLY B 1 113 ? 28.107 15.380 11.026 1.00 27.27 113 GLY B CA 1
ATOM 3755 C C . GLY B 1 113 ? 29.445 14.870 10.532 1.00 27.27 113 GLY B C 1
ATOM 3756 O O . GLY B 1 113 ? 29.629 13.669 10.342 1.00 27.27 113 GLY B O 1
ATOM 3757 N N . GLY B 1 114 ? 30.388 15.782 10.318 1.00 6.80 114 GLY B N 1
ATOM 3758 C CA . GLY B 1 114 ? 31.695 15.379 9.843 1.00 6.80 114 GLY B CA 1
ATOM 3759 C C . GLY B 1 114 ? 32.292 16.264 8.763 1.00 6.80 114 GLY B C 1
ATOM 3760 O O . GLY B 1 114 ? 33.332 16.883 8.974 1.00 6.80 114 GLY B O 1
ATOM 3761 N N . LYS B 1 115 ? 31.648 16.324 7.599 1.00 11.64 115 LYS B N 1
ATOM 3762 C CA . LYS B 1 115 ? 32.157 17.139 6.504 1.00 11.64 115 LYS B CA 1
ATOM 3763 C C . LYS B 1 115 ? 32.065 18.614 6.870 1.00 11.64 115 LYS B C 1
ATOM 3764 O O . LYS B 1 115 ? 31.228 19.358 6.365 1.00 11.64 115 LYS B O 1
ATOM 3770 N N . ILE B 1 116 ? 32.956 19.010 7.772 1.00 8.58 116 ILE B N 1
ATOM 3771 C CA . ILE B 1 116 ? 33.063 20.366 8.286 1.00 8.58 116 ILE B CA 1
ATOM 3772 C C . ILE B 1 116 ? 32.788 21.451 7.249 1.00 8.58 116 ILE B C 1
ATOM 3773 O O . ILE B 1 116 ? 33.372 21.458 6.170 1.00 8.58 116 ILE B O 1
ATOM 3778 N N . ARG B 1 117 ? 31.890 22.369 7.599 1.00 6.26 117 ARG B N 1
ATOM 3779 C CA . ARG B 1 117 ? 31.518 23.468 6.719 1.00 6.26 117 ARG B CA 1
ATOM 3780 C C . ARG B 1 117 ? 32.100 24.777 7.252 1.00 6.26 117 ARG B C 1
ATOM 3781 O O . ARG B 1 117 ? 31.771 25.202 8.357 1.00 6.26 117 ARG B O 1
ATOM 3789 N N . PRO B 1 118 ? 32.975 25.432 6.471 1.00 6.28 118 PRO B N 1
ATOM 3790 C CA . PRO B 1 118 ? 33.582 26.691 6.905 1.00 6.28 118 PRO B CA 1
ATOM 3791 C C . PRO B 1 118 ? 32.498 27.734 7.109 1.00 6.28 118 PRO B C 1
ATOM 3792 O O . PRO B 1 118 ? 32.048 28.362 6.154 1.00 6.28 118 PRO B O 1
ATOM 3796 N N . THR B 1 119 ? 32.082 27.922 8.356 1.00 5.00 119 THR B N 1
ATOM 3797 C CA . THR B 1 119 ? 31.028 28.873 8.641 1.00 5.00 119 THR B CA 1
ATOM 3798 C C . THR B 1 119 ? 31.314 29.924 9.714 1.00 5.00 119 THR B C 1
ATOM 3799 O O . THR B 1 119 ? 32.140 29.715 10.602 1.00 5.00 119 THR B O 1
ATOM 3803 N N . ILE B 1 120 ? 30.624 31.061 9.596 1.00 5.41 120 ILE B N 1
ATOM 3804 C CA . ILE B 1 120 ? 30.719 32.184 10.529 1.00 5.41 120 ILE B CA 1
ATOM 3805 C C . ILE B 1 120 ? 29.283 32.598 10.839 1.00 5.41 120 ILE B C 1
ATOM 3806 O O . ILE B 1 120 ? 28.367 32.272 10.080 1.00 5.41 120 ILE B O 1
ATOM 3811 N N . THR B 1 121 ? 29.098 33.308 11.951 1.00 6.61 121 THR B N 1
ATOM 3812 C CA . THR B 1 121 ? 27.790 33.788 12.400 1.00 6.61 121 THR B CA 1
ATOM 3813 C C . THR B 1 121 ? 27.974 35.202 12.950 1.00 6.61 121 THR B C 1
ATOM 3814 O O . THR B 1 121 ? 28.496 35.365 14.050 1.00 6.61 121 THR B O 1
ATOM 3818 N N . ILE B 1 122 ? 27.556 36.219 12.207 1.00 5.30 122 ILE B N 1
ATOM 3819 C CA . ILE B 1 122 ? 27.698 37.601 12.678 1.00 5.30 122 ILE B CA 1
ATOM 3820 C C . ILE B 1 122 ? 26.583 38.009 13.640 1.00 5.30 122 ILE B C 1
ATOM 3821 O O . ILE B 1 122 ? 25.416 37.70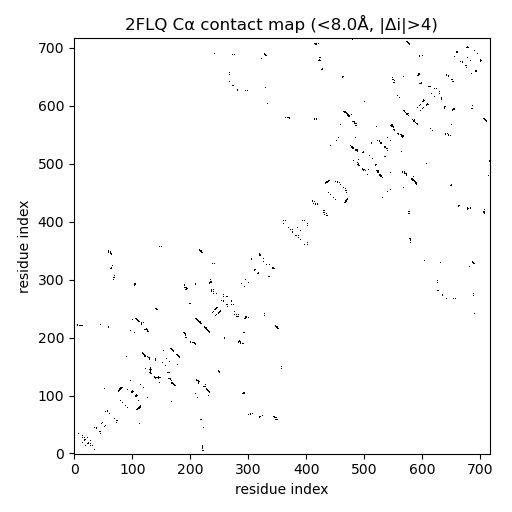8 13.406 1.00 5.30 122 ILE B O 1
ATOM 3826 N N . PHE B 1 123 ? 26.956 38.702 14.714 1.00 33.87 123 PHE B N 1
ATOM 3827 C CA . PHE B 1 123 ? 25.999 39.167 15.720 1.00 33.87 123 PHE B CA 1
ATOM 3828 C C . PHE B 1 123 ? 25.826 40.679 15.717 1.00 33.87 123 PHE B C 1
ATOM 3829 O O . PHE B 1 123 ? 26.443 41.391 14.921 1.00 33.87 123 PHE B O 1
ATOM 3837 N N . ARG B 1 124 ? 24.975 41.178 16.599 1.00 20.40 124 ARG B N 1
ATOM 3838 C CA . ARG B 1 124 ? 24.794 42.610 16.660 1.00 20.40 124 ARG B CA 1
ATOM 3839 C C . ARG B 1 124 ? 26.147 43.172 17.092 1.00 20.40 124 ARG B C 1
ATOM 3840 O O . ARG B 1 124 ? 26.841 42.579 17.922 1.00 20.40 124 ARG B O 1
ATOM 3848 N N . PRO B 1 125 ? 26.555 44.308 16.500 1.00 16.11 125 PRO B N 1
ATOM 3849 C CA . PRO B 1 125 ? 27.826 44.980 16.789 1.00 16.11 125 PRO B CA 1
ATOM 3850 C C . PRO B 1 125 ? 27.969 45.707 18.120 1.00 16.11 125 PRO B C 1
ATOM 3851 O O . PRO B 1 125 ? 27.208 45.490 19.068 1.00 16.11 125 PRO B O 1
ATOM 3855 N N . ASN B 1 126 ? 28.982 46.573 18.150 1.00 18.30 126 ASN B N 1
ATOM 3856 C CA . ASN B 1 126 ? 29.354 47.395 19.299 1.00 18.30 126 ASN B CA 1
ATOM 3857 C C . ASN B 1 126 ? 29.125 46.782 20.671 1.00 18.30 126 ASN B C 1
ATOM 3858 O O . ASN B 1 126 ? 28.678 47.453 21.601 1.00 18.30 126 ASN B O 1
ATOM 3863 N N . GLY B 1 127 ? 29.439 45.497 20.786 1.00 23.44 127 GLY B N 1
ATOM 3864 C CA . GLY B 1 127 ? 29.322 44.813 22.057 1.00 23.44 127 GLY B CA 1
ATOM 3865 C C . GLY B 1 127 ? 27.949 44.571 22.633 1.00 23.44 127 GLY B C 1
ATOM 3866 O O . GLY B 1 127 ? 27.818 44.387 23.842 1.00 23.44 127 GLY B O 1
ATOM 3867 N N . GLU B 1 128 ? 26.917 44.575 21.800 1.00 50.83 128 GLU B N 1
ATOM 3868 C CA . GLU B 1 128 ? 25.588 44.302 22.328 1.00 50.83 128 GLU B CA 1
ATOM 3869 C C . GLU B 1 128 ? 25.562 42.814 22.687 1.00 50.83 128 GLU B C 1
ATOM 3870 O O . GLU B 1 128 ? 24.693 42.340 23.423 1.00 50.83 128 GLU B O 1
ATOM 3876 N N . VAL B 1 129 ? 26.535 42.088 22.153 1.00 11.57 129 VAL B N 1
ATOM 3877 C CA . VAL B 1 129 ? 26.676 40.668 22.403 1.00 11.57 129 VAL B CA 1
ATOM 3878 C C . VAL B 1 129 ? 28.157 40.456 22.620 1.00 11.57 129 VAL B C 1
ATOM 3879 O O . VAL B 1 129 ? 28.985 41.086 21.959 1.00 11.57 129 VAL B O 1
ATOM 3883 N N . ARG B 1 130 ? 28.486 39.581 23.564 1.00 31.80 130 ARG B N 1
ATOM 3884 C CA . ARG B 1 130 ? 29.874 39.277 23.891 1.00 31.80 130 ARG B CA 1
ATOM 3885 C C . ARG B 1 130 ? 30.046 37.801 24.226 1.00 31.80 130 ARG B C 1
ATOM 3886 O O . ARG B 1 130 ? 29.594 37.335 25.270 1.00 31.80 130 ARG B O 1
ATOM 3894 N N . ILE B 1 131 ? 30.678 37.054 23.336 1.00 5.00 131 ILE B N 1
ATOM 3895 C CA . ILE B 1 131 ? 30.905 35.663 23.630 1.00 5.00 131 ILE B CA 1
ATOM 3896 C C . ILE B 1 131 ? 32.255 35.645 24.311 1.00 5.00 131 ILE B C 1
ATOM 3897 O O . ILE B 1 131 ? 33.221 36.209 23.803 1.00 5.00 131 ILE B O 1
ATOM 3902 N N . TRP B 1 132 ? 32.305 35.016 25.479 1.00 5.00 132 TRP B N 1
ATOM 3903 C CA . TRP B 1 132 ? 33.511 34.944 26.293 1.00 5.00 132 TRP B CA 1
ATOM 3904 C C . TRP B 1 132 ? 34.545 33.901 25.892 1.00 5.00 132 TRP B C 1
ATOM 3905 O O . TRP B 1 132 ? 35.736 34.189 25.871 1.00 5.00 132 TRP B O 1
ATOM 3916 N N . ASN B 1 133 ? 34.078 32.695 25.580 1.00 9.55 133 ASN B N 1
ATOM 3917 C CA . ASN B 1 133 ? 34.924 31.565 25.201 1.00 9.55 133 ASN B CA 1
ATOM 3918 C C . ASN B 1 133 ? 35.851 31.835 24.023 1.00 9.55 133 ASN B C 1
ATOM 3919 O O . ASN B 1 133 ? 35.457 32.488 23.061 1.00 9.55 133 ASN B O 1
ATOM 3924 N N . HIS B 1 134 ? 37.081 31.324 24.092 1.00 5.00 134 HIS B N 1
ATOM 3925 C CA . HIS B 1 134 ? 38.015 31.490 22.982 1.00 5.00 134 HIS B CA 1
ATOM 3926 C C . HIS B 1 134 ? 37.391 30.715 21.854 1.00 5.00 134 HIS B C 1
ATOM 3927 O O . HIS B 1 134 ? 37.204 31.221 20.760 1.00 5.00 134 HIS B O 1
ATOM 3934 N N . GLN B 1 135 ? 37.069 29.467 22.150 1.00 12.75 135 GLN B N 1
ATOM 3935 C CA . GLN B 1 135 ? 36.413 28.592 21.198 1.00 12.75 135 GLN B CA 1
ATOM 3936 C C . GLN B 1 135 ? 35.145 28.051 21.854 1.00 12.75 135 GLN B C 1
ATOM 3937 O O . GLN B 1 135 ? 35.114 27.848 23.075 1.00 12.75 135 GLN B O 1
ATOM 3943 N N . LEU B 1 136 ? 34.100 27.846 21.058 1.00 12.73 136 LEU B N 1
ATOM 3944 C CA . LEU B 1 136 ? 32.834 27.326 21.582 1.00 12.73 136 LEU B CA 1
ATOM 3945 C C . LEU B 1 136 ? 33.080 25.952 22.191 1.00 12.73 136 LEU B C 1
ATOM 3946 O O . LEU B 1 136 ? 32.725 25.701 23.343 1.00 12.73 136 LEU B O 1
ATOM 3951 N N . ILE B 1 137 ? 33.696 25.061 21.421 1.00 5.00 137 ILE B N 1
ATOM 3952 C CA . ILE B 1 137 ? 34.023 23.744 21.932 1.00 5.00 137 ILE B CA 1
ATOM 3953 C C . ILE B 1 137 ? 35.504 23.809 22.276 1.00 5.00 137 ILE B C 1
ATOM 3954 O O . ILE B 1 137 ? 36.345 24.027 21.410 1.00 5.00 137 ILE B O 1
ATOM 3959 N N . ARG B 1 138 ? 35.814 23.635 23.551 1.00 9.00 138 ARG B N 1
ATOM 3960 C CA . ARG B 1 138 ? 37.187 23.710 24.025 1.00 9.00 138 ARG B CA 1
ATOM 3961 C C . ARG B 1 138 ? 37.240 23.020 25.396 1.00 9.00 138 ARG B C 1
ATOM 3962 O O . ARG B 1 138 ? 36.240 22.998 26.110 1.00 9.00 138 ARG B O 1
ATOM 3970 N N . TYR B 1 139 ? 38.387 22.461 25.769 1.00 10.26 139 TYR B N 1
ATOM 3971 C CA . TYR B 1 139 ? 38.500 21.777 27.059 1.00 10.26 139 TYR B CA 1
ATOM 3972 C C . TYR B 1 139 ? 38.919 22.691 28.210 1.00 10.26 139 TYR B C 1
ATOM 3973 O O . TYR B 1 139 ? 39.710 23.624 28.038 1.00 10.26 139 TYR B O 1
ATOM 3982 N N . ALA B 1 140 ? 38.375 22.401 29.391 1.00 32.82 140 ALA B N 1
ATOM 3983 C CA . ALA B 1 140 ? 38.645 23.168 30.606 1.00 32.82 140 ALA B CA 1
ATOM 3984 C C . ALA B 1 140 ? 40.031 22.880 31.201 1.00 32.82 140 ALA B C 1
ATOM 3985 O O . ALA B 1 140 ? 40.653 21.873 30.877 1.00 32.82 140 ALA B O 1
ATOM 3987 N N . GLY B 1 141 ? 40.513 23.773 32.063 1.00 6.79 141 GLY B N 1
ATOM 3988 C CA . GLY B 1 141 ? 41.810 23.587 32.690 1.00 6.79 141 GLY B CA 1
ATOM 3989 C C . GLY B 1 141 ? 41.741 23.798 34.194 1.00 6.79 141 GLY B C 1
ATOM 3990 O O . GLY B 1 141 ? 41.024 24.683 34.668 1.00 6.79 141 GLY B O 1
ATOM 3991 N N . TYR B 1 142 ? 42.492 22.999 34.951 1.00 5.00 142 TYR B N 1
ATOM 3992 C CA . TYR B 1 142 ? 42.490 23.094 36.412 1.00 5.00 142 TYR B CA 1
ATOM 3993 C C . TYR B 1 142 ? 43.890 23.010 37.008 1.00 5.00 142 TYR B C 1
ATOM 3994 O O . TYR B 1 142 ? 44.738 22.285 36.501 1.00 5.00 142 TYR B O 1
ATOM 4003 N N . GLU B 1 143 ? 44.142 23.761 38.073 1.00 7.78 143 GLU B N 1
ATOM 4004 C CA . GLU B 1 143 ? 45.424 23.629 38.740 1.00 7.78 143 GLU B CA 1
ATOM 4005 C C . GLU B 1 143 ? 45.119 22.977 40.079 1.00 7.78 143 GLU B C 1
ATOM 4006 O O . GLU B 1 143 ? 44.668 23.626 41.020 1.00 7.78 143 GLU B O 1
ATOM 4012 N N . THR B 1 144 ? 45.333 21.669 40.134 1.00 14.54 144 THR B N 1
ATOM 4013 C CA . THR B 1 144 ? 45.101 20.881 41.331 1.00 14.54 144 THR B CA 1
ATOM 4014 C C . THR B 1 144 ? 46.337 20.900 42.195 1.00 14.54 144 THR B C 1
ATOM 4015 O O . THR B 1 144 ? 47.444 21.026 41.678 1.00 14.54 144 THR B O 1
ATOM 4019 N N . GLU B 1 145 ? 46.133 20.776 43.507 1.00 27.86 145 GLU B N 1
ATOM 4020 C CA . GLU B 1 145 ? 47.222 20.769 44.478 1.00 27.86 145 GLU B CA 1
ATOM 4021 C C . GLU B 1 145 ? 48.487 20.343 43.764 1.00 27.86 145 GLU B C 1
ATOM 4022 O O . GLU B 1 145 ? 49.206 21.174 43.212 1.00 27.86 145 GLU B O 1
ATOM 4028 N N . GLU B 1 146 ? 48.773 19.048 43.778 1.00 25.63 146 GLU B N 1
ATOM 4029 C CA . GLU B 1 146 ? 49.937 18.587 43.049 1.00 25.63 146 GLU B CA 1
ATOM 4030 C C . GLU B 1 146 ? 49.302 18.240 41.721 1.00 25.63 146 GLU B C 1
ATOM 4031 O O . GLU B 1 146 ? 48.309 17.506 41.684 1.00 25.63 146 GLU B O 1
ATOM 4037 N N . GLY B 1 147 ? 49.849 18.822 40.655 1.00 13.44 147 GLY B N 1
ATOM 4038 C CA . GLY B 1 147 ? 49.339 18.597 39.318 1.00 13.44 147 GLY B CA 1
ATOM 4039 C C . GLY B 1 147 ? 48.566 19.757 38.698 1.00 13.44 147 GLY B C 1
ATOM 4040 O O . GLY B 1 147 ? 48.262 20.760 39.344 1.00 13.44 147 GLY B O 1
ATOM 4041 N N . ILE B 1 148 ? 48.256 19.599 37.415 1.00 6.41 148 ILE B N 1
ATOM 4042 C CA . ILE B 1 148 ? 47.505 20.573 36.635 1.00 6.41 148 ILE B CA 1
ATOM 4043 C C . ILE B 1 148 ? 46.680 19.679 35.726 1.00 6.41 148 ILE B C 1
ATOM 4044 O O . ILE B 1 148 ? 47.197 18.734 35.154 1.00 6.41 148 ILE B O 1
ATOM 4049 N N . ILE B 1 149 ? 45.395 19.968 35.595 1.00 18.08 149 ILE B N 1
ATOM 4050 C CA . ILE B 1 149 ? 44.534 19.125 34.782 1.00 18.08 149 ILE B CA 1
ATOM 4051 C C . ILE B 1 149 ? 43.864 19.824 33.613 1.00 18.08 149 ILE B C 1
ATOM 4052 O O . ILE B 1 149 ? 43.277 20.898 33.775 1.00 18.08 149 ILE B O 1
ATOM 4057 N N . GLY B 1 150 ? 43.946 19.200 32.438 1.00 7.78 150 GLY B N 1
ATOM 4058 C CA . GLY B 1 150 ? 43.335 19.761 31.245 1.00 7.78 150 GLY B CA 1
ATOM 4059 C C . GLY B 1 150 ? 44.218 20.618 30.342 1.00 7.78 150 GLY B C 1
ATOM 4060 O O . GLY B 1 150 ? 45.365 20.260 30.062 1.00 7.78 150 GLY B O 1
ATOM 4061 N N . ASP B 1 151 ? 43.669 21.750 29.891 1.00 5.00 151 ASP B N 1
ATOM 4062 C CA . ASP B 1 151 ? 44.363 22.688 28.996 1.00 5.00 151 ASP B CA 1
ATOM 4063 C C . ASP B 1 151 ? 44.835 23.962 29.740 1.00 5.00 151 ASP B C 1
ATOM 4064 O O . ASP B 1 151 ? 44.071 24.911 29.942 1.00 5.00 151 ASP B O 1
ATOM 4069 N N . SER B 1 152 ? 46.103 23.975 30.131 1.00 35.71 152 SER B N 1
ATOM 4070 C CA . SER B 1 152 ? 46.675 25.103 30.854 1.00 35.71 152 SER B CA 1
ATOM 4071 C C . SER B 1 152 ? 46.254 26.431 30.236 1.00 35.71 152 SER B C 1
ATOM 4072 O O . SER B 1 152 ? 46.286 27.473 30.895 1.00 35.71 152 SER B O 1
ATOM 4075 N N . SER B 1 153 ? 45.852 26.387 28.971 1.00 14.12 153 SER B N 1
ATOM 4076 C CA . SER B 1 153 ? 45.437 27.591 28.269 1.00 14.12 153 SER B CA 1
ATOM 4077 C C . SER B 1 153 ? 44.099 28.114 28.740 1.00 14.12 153 SER B C 1
ATOM 4078 O O . SER B 1 153 ? 43.896 29.320 28.801 1.00 14.12 153 SER B O 1
ATOM 4081 N N . SER B 1 154 ? 43.179 27.210 29.057 1.00 12.91 154 SER B N 1
ATOM 4082 C CA . SER B 1 154 ? 41.863 27.639 29.507 1.00 12.91 154 SER B CA 1
ATOM 4083 C C . SER B 1 154 ? 41.684 27.612 31.021 1.00 12.91 154 SER B C 1
ATOM 4084 O O . SER B 1 154 ? 40.565 27.538 31.527 1.00 12.91 154 SER B O 1
ATOM 4087 N N . LEU B 1 155 ? 42.799 27.696 31.741 1.00 16.37 155 LEU B N 1
ATOM 4088 C CA . LEU B 1 155 ? 42.779 27.699 33.199 1.00 16.37 155 LEU B CA 1
ATOM 4089 C C . LEU B 1 155 ? 42.036 28.928 33.684 1.00 16.37 155 LEU B C 1
ATOM 4090 O O . LEU B 1 155 ? 41.013 28.831 34.359 1.00 16.37 155 LEU B O 1
ATOM 4095 N N . THR B 1 156 ? 42.570 30.087 33.316 1.00 25.88 156 THR B N 1
ATOM 4096 C CA . THR B 1 156 ? 42.001 31.367 33.701 1.00 25.88 156 THR B CA 1
ATOM 4097 C C . THR B 1 156 ? 40.501 31.477 33.398 1.00 25.88 156 THR B C 1
ATOM 4098 O O . THR B 1 156 ? 39.704 31.758 34.294 1.00 25.88 156 THR B O 1
ATOM 4102 N N . PHE B 1 157 ? 40.114 31.257 32.145 1.00 10.90 157 PHE B N 1
ATOM 4103 C CA . PHE B 1 157 ? 38.706 31.337 31.764 1.00 10.90 157 PHE B CA 1
ATOM 4104 C C . PHE B 1 157 ? 37.856 30.377 32.592 1.00 10.90 157 PHE B C 1
ATOM 4105 O O . PHE B 1 157 ? 36.825 30.773 33.133 1.00 10.90 157 PHE B O 1
ATOM 4113 N N . THR B 1 158 ? 38.293 29.119 32.696 1.00 8.28 158 THR B N 1
ATOM 4114 C CA . THR B 1 158 ? 37.561 28.113 33.461 1.00 8.28 158 THR B CA 1
ATOM 4115 C C . THR B 1 158 ? 37.337 28.626 34.865 1.00 8.28 158 THR B C 1
ATOM 4116 O O . THR B 1 158 ? 36.226 28.587 35.385 1.00 8.28 158 THR B O 1
ATOM 4120 N N . ARG B 1 159 ? 38.403 29.110 35.489 1.00 45.01 159 ARG B N 1
ATOM 4121 C CA . ARG B 1 159 ? 38.269 29.623 36.832 1.00 45.01 159 ARG B CA 1
ATOM 4122 C C . ARG B 1 159 ? 37.041 30.517 36.838 1.00 45.01 159 ARG B C 1
ATOM 4123 O O . ARG B 1 159 ? 36.229 30.455 37.754 1.00 45.01 159 ARG B O 1
ATOM 4131 N N . ALA B 1 160 ? 36.889 31.323 35.796 1.00 5.00 160 ALA B N 1
ATOM 4132 C CA . ALA B 1 160 ? 35.742 32.215 35.703 1.00 5.00 160 ALA B CA 1
ATOM 4133 C C . ALA B 1 160 ? 34.424 31.440 35.666 1.00 5.00 160 ALA B C 1
ATOM 4134 O O . ALA B 1 160 ? 33.512 31.720 36.438 1.00 5.00 160 ALA B O 1
ATOM 4136 N N . CYS B 1 161 ? 34.328 30.459 34.775 1.00 8.67 161 CYS B N 1
ATOM 4137 C CA . CYS B 1 161 ? 33.113 29.655 34.655 1.00 8.67 161 CYS B CA 1
ATOM 4138 C C . CYS B 1 161 ? 32.690 29.062 35.980 1.00 8.67 161 CYS B C 1
ATOM 4139 O O . CYS B 1 161 ? 31.509 28.979 36.263 1.00 8.67 161 CYS B O 1
ATOM 4142 N N . GLU B 1 162 ? 33.654 28.632 36.785 1.00 49.97 162 GLU B N 1
ATOM 4143 C CA . GLU B 1 162 ? 33.333 28.043 38.078 1.00 49.97 162 GLU B CA 1
ATOM 4144 C C . GLU B 1 162 ? 32.824 29.139 39.003 1.00 49.97 162 GLU B C 1
ATOM 4145 O O . GLU B 1 162 ? 31.981 28.895 39.868 1.00 49.97 162 GLU B O 1
ATOM 4151 N N . GLN B 1 163 ? 33.328 30.344 38.797 1.00 23.24 163 GLN B N 1
ATOM 4152 C CA . GLN B 1 163 ? 32.935 31.490 39.592 1.00 23.24 163 GLN B CA 1
ATOM 4153 C C . GLN B 1 163 ? 31.469 31.794 39.324 1.00 23.24 163 GLN B C 1
ATOM 4154 O O . GLN B 1 163 ? 30.751 32.253 40.208 1.00 23.24 163 GLN B O 1
ATOM 4160 N N . LEU B 1 164 ? 31.021 31.531 38.103 1.00 5.00 164 LEU B N 1
ATOM 4161 C CA . LEU B 1 164 ? 29.639 31.800 37.747 1.00 5.00 164 LEU B CA 1
ATOM 4162 C C . LEU B 1 164 ? 28.723 30.654 38.095 1.00 5.00 164 LEU B C 1
ATOM 4163 O O . LEU B 1 164 ? 27.570 30.636 37.672 1.00 5.00 164 LEU B O 1
ATOM 4168 N N . GLY B 1 165 ? 29.232 29.691 38.852 1.00 29.97 165 GLY B N 1
ATOM 4169 C CA . GLY B 1 165 ? 28.409 28.558 39.237 1.00 29.97 165 GLY B CA 1
ATOM 4170 C C . GLY B 1 165 ? 28.622 27.237 38.504 1.00 29.97 165 GLY B C 1
ATOM 4171 O O . GLY B 1 165 ? 28.116 26.210 38.961 1.00 29.97 165 GLY B O 1
ATOM 4172 N N . TRP B 1 166 ? 29.342 27.246 37.380 1.00 6.73 166 TRP B N 1
ATOM 4173 C CA . TRP B 1 166 ? 29.609 26.019 36.618 1.00 6.73 166 TRP B CA 1
ATOM 4174 C C . TRP B 1 166 ? 30.605 25.140 37.376 1.00 6.73 166 TRP B C 1
ATOM 4175 O O . TRP B 1 166 ? 31.511 25.645 38.050 1.00 6.73 166 TRP B O 1
ATOM 4186 N N . LYS B 1 167 ? 30.425 23.827 37.268 1.00 5.33 167 LYS B N 1
ATOM 4187 C CA . LYS B 1 167 ? 31.307 22.884 37.941 1.00 5.33 167 LYS B CA 1
ATOM 4188 C C . LYS B 1 167 ? 31.697 21.760 36.998 1.00 5.33 167 LYS B C 1
ATOM 4189 O O . LYS B 1 167 ? 30.844 21.187 36.326 1.00 5.33 167 LYS B O 1
ATOM 4195 N N . GLY B 1 168 ? 32.990 21.458 36.946 1.00 5.50 168 GLY B N 1
ATOM 4196 C CA . GLY B 1 168 ? 33.466 20.420 36.059 1.00 5.50 168 GLY B CA 1
ATOM 4197 C C . GLY B 1 168 ? 33.866 19.105 36.705 1.00 5.50 168 GLY B C 1
ATOM 4198 O O . GLY B 1 168 ? 34.277 19.067 37.859 1.00 5.50 168 GLY B O 1
ATOM 4199 N N . GLU B 1 169 ? 33.748 18.021 35.947 1.00 44.29 169 GLU B N 1
ATOM 4200 C CA . GLU B 1 169 ? 34.114 16.696 36.431 1.00 44.29 169 GLU B CA 1
ATOM 4201 C C . GLU B 1 169 ? 35.627 16.580 36.565 1.00 44.29 169 GLU B C 1
ATOM 4202 O O . GLU B 1 169 ? 36.163 15.490 36.742 1.00 44.29 169 GLU B O 1
ATOM 4208 N N . LYS B 1 170 ? 36.309 17.722 36.475 1.00 47.34 170 LYS B N 1
ATOM 4209 C CA . LYS B 1 170 ? 37.768 17.806 36.592 1.00 47.34 170 LYS B CA 1
ATOM 4210 C C . LYS B 1 170 ? 38.595 16.676 35.961 1.00 47.34 170 LYS B C 1
ATOM 4211 O O . LYS B 1 170 ? 39.392 16.035 36.644 1.00 47.34 170 LYS B O 1
ATOM 4217 N N . THR B 1 171 ? 38.410 16.456 34.658 1.00 38.17 171 THR B N 1
ATOM 4218 C CA . THR B 1 171 ? 39.141 15.423 33.917 1.00 38.17 171 THR B CA 1
ATOM 4219 C C . THR B 1 171 ? 39.938 16.127 32.817 1.00 38.17 171 THR B C 1
ATOM 4220 O O . THR B 1 171 ? 39.818 17.340 32.647 1.00 38.17 171 THR B O 1
ATOM 4224 N N . PRO B 1 172 ? 40.747 15.384 32.044 1.00 13.76 172 PRO B N 1
ATOM 4225 C CA . PRO B 1 172 ? 41.554 15.987 30.973 1.00 13.76 172 PRO B CA 1
ATOM 4226 C C . PRO B 1 172 ? 40.791 16.545 29.774 1.00 13.76 172 PRO B C 1
ATOM 4227 O O . PRO B 1 172 ? 41.332 17.337 29.005 1.00 13.76 172 PRO B O 1
ATOM 4231 N N . PHE B 1 173 ? 39.542 16.133 29.606 1.00 23.44 173 PHE B N 1
ATOM 4232 C CA . PHE B 1 173 ? 38.757 16.606 28.473 1.00 23.44 173 PHE B CA 1
ATOM 4233 C C . PHE B 1 173 ? 37.313 16.964 28.816 1.00 23.44 173 PHE B C 1
ATOM 4234 O O . PHE B 1 173 ? 36.378 16.347 28.296 1.00 23.44 173 PHE B O 1
ATOM 4242 N N . ASP B 1 174 ? 37.121 17.947 29.689 1.00 5.00 174 ASP B N 1
ATOM 4243 C CA . ASP B 1 174 ? 35.768 18.363 30.017 1.00 5.00 174 ASP B CA 1
ATOM 4244 C C . ASP B 1 174 ? 35.379 19.438 29.019 1.00 5.00 174 ASP B C 1
ATOM 4245 O O . ASP B 1 174 ? 36.216 20.258 28.632 1.00 5.00 174 ASP B O 1
ATOM 4250 N N . VAL B 1 175 ? 34.123 19.427 28.584 1.00 5.32 175 VAL B N 1
ATOM 4251 C CA . VAL B 1 175 ? 33.651 20.429 27.632 1.00 5.32 175 VAL B CA 1
ATOM 4252 C C . VAL B 1 175 ? 33.254 21.697 28.355 1.00 5.32 175 VAL B C 1
ATOM 4253 O O . VAL B 1 175 ? 32.333 21.699 29.164 1.00 5.32 175 VAL B O 1
ATOM 4257 N N . LEU B 1 176 ? 33.962 22.774 28.075 1.00 5.00 176 LEU B N 1
ATOM 4258 C CA . LEU B 1 176 ? 33.655 24.035 28.719 1.00 5.00 176 LEU B CA 1
ATOM 4259 C C . LEU B 1 176 ? 32.249 24.430 28.334 1.00 5.00 176 LEU B C 1
ATOM 4260 O O . LEU B 1 176 ? 31.700 23.925 27.355 1.00 5.00 176 LEU B O 1
ATOM 4265 N N . PRO B 1 177 ? 31.630 25.314 29.131 1.00 5.00 177 PRO B N 1
ATOM 4266 C CA . PRO B 1 177 ? 30.275 25.773 28.845 1.00 5.00 177 PRO B CA 1
ATOM 4267 C C . PRO B 1 177 ? 30.338 27.065 28.033 1.00 5.00 177 PRO B C 1
ATOM 4268 O O . PRO B 1 177 ? 31.344 27.777 28.042 1.00 5.00 177 PRO B O 1
ATOM 4272 N N . LEU B 1 178 ? 29.265 27.351 27.310 1.00 5.00 178 LEU B N 1
ATOM 4273 C CA . LEU B 1 178 ? 29.194 28.559 26.510 1.00 5.00 178 LEU B CA 1
ATOM 4274 C C . LEU B 1 178 ? 28.783 29.696 27.422 1.00 5.00 178 LEU B C 1
ATOM 4275 O O . LEU B 1 178 ? 27.697 29.688 27.983 1.00 5.00 178 LEU B O 1
ATOM 4280 N N . VAL B 1 179 ? 29.651 30.674 27.590 1.00 6.34 179 VAL B N 1
ATOM 4281 C CA . VAL B 1 179 ? 29.292 31.772 28.442 1.00 6.34 179 VAL B CA 1
ATOM 4282 C C . VAL B 1 179 ? 29.223 33.021 27.607 1.00 6.34 179 VAL B C 1
ATOM 4283 O O . VAL B 1 179 ? 30.207 33.429 27.004 1.00 6.34 179 VAL B O 1
ATOM 4287 N N . ILE B 1 180 ? 28.043 33.618 27.563 1.00 5.00 180 ILE B N 1
ATOM 4288 C CA . ILE B 1 180 ? 27.844 34.834 26.799 1.00 5.00 180 ILE B CA 1
ATOM 4289 C C . ILE B 1 180 ? 27.378 35.987 27.675 1.00 5.00 180 ILE B C 1
ATOM 4290 O O . ILE B 1 180 ? 26.904 35.807 28.798 1.00 5.00 180 ILE B O 1
ATOM 4295 N N . GLN B 1 181 ? 27.519 37.185 27.128 1.00 30.14 181 GLN B N 1
ATOM 4296 C CA . GLN B 1 181 ? 27.106 38.399 27.801 1.00 30.14 181 GLN B CA 1
ATOM 4297 C C . GLN B 1 181 ? 26.277 39.132 26.764 1.00 30.14 181 GLN B C 1
ATOM 4298 O O . GLN B 1 181 ? 26.617 39.113 25.583 1.00 30.14 181 GLN B O 1
ATOM 4304 N N . VAL B 1 182 ? 25.192 39.773 27.190 1.00 47.16 182 VAL B N 1
ATOM 4305 C CA . VAL B 1 182 ? 24.331 40.471 26.243 1.00 47.16 182 VAL B CA 1
ATOM 4306 C C . VAL B 1 182 ? 23.766 41.792 26.756 1.00 47.16 182 VAL B C 1
ATOM 4307 O O . VAL B 1 182 ? 23.431 41.935 27.937 1.00 47.16 182 VAL B O 1
ATOM 4311 N N . GLY B 1 183 ? 23.642 42.750 25.847 1.00 34.51 183 GLY B N 1
ATOM 4312 C CA . GLY B 1 183 ? 23.118 44.048 26.222 1.00 34.51 183 GLY B CA 1
ATOM 4313 C C . GLY B 1 183 ? 24.115 44.808 27.070 1.00 34.51 183 GLY B C 1
ATOM 4314 O O . GLY B 1 183 ? 24.667 45.816 26.635 1.00 34.51 183 GLY B O 1
ATOM 4315 N N . GLY B 1 184 ? 24.364 44.316 28.278 1.00 50.93 184 GLY B N 1
ATOM 4316 C CA . GLY B 1 184 ? 25.301 45.008 29.137 1.00 50.93 184 GLY B CA 1
ATOM 4317 C C . GLY B 1 184 ? 25.827 44.293 30.366 1.00 50.93 184 GLY B C 1
ATOM 4318 O O . GLY B 1 184 ? 26.944 44.582 30.789 1.00 50.93 184 GLY B O 1
ATOM 4319 N N . GLN B 1 185 ? 25.064 43.375 30.951 1.00 31.40 185 GLN B N 1
ATOM 4320 C CA . GLN B 1 185 ? 25.560 42.712 32.153 1.00 31.40 185 GLN B CA 1
ATOM 4321 C C . GLN B 1 185 ? 25.218 41.244 32.328 1.00 31.40 185 GLN B C 1
ATOM 4322 O O . GLN B 1 185 ? 24.688 40.595 31.430 1.00 31.40 185 GLN B O 1
ATOM 4328 N N . LYS B 1 186 ? 25.550 40.742 33.513 1.00 63.91 186 LYS B N 1
ATOM 4329 C CA . LYS B 1 186 ? 25.315 39.362 33.916 1.00 63.91 186 LYS B CA 1
ATOM 4330 C C . LYS B 1 186 ? 25.685 38.302 32.895 1.00 63.91 186 LYS B C 1
ATOM 4331 O O . LYS B 1 186 ? 24.911 38.004 31.982 1.00 63.91 186 LYS B O 1
ATOM 4337 N N . PRO B 1 187 ? 26.882 37.721 33.026 1.00 19.63 187 PRO B N 1
ATOM 4338 C CA . PRO B 1 187 ? 27.253 36.692 32.068 1.00 19.63 187 PRO B CA 1
ATOM 4339 C C . PRO B 1 187 ? 26.482 35.443 32.443 1.00 19.63 187 PRO B C 1
ATOM 4340 O O . PRO B 1 187 ? 26.522 34.982 33.578 1.00 19.63 187 PRO B O 1
ATOM 4344 N N . VAL B 1 188 ? 25.752 34.908 31.487 1.00 22.13 188 VAL B N 1
ATOM 4345 C CA . VAL B 1 188 ? 24.992 33.712 31.745 1.00 22.13 188 VAL B CA 1
ATOM 4346 C C . VAL B 1 188 ? 25.650 32.570 30.984 1.00 22.13 188 VAL B C 1
ATOM 4347 O O . VAL B 1 188 ? 26.341 32.802 29.993 1.00 22.13 188 VAL B O 1
ATOM 4351 N N . TRP B 1 189 ? 25.464 31.344 31.455 1.00 5.89 189 TRP B N 1
ATOM 4352 C CA . TRP B 1 189 ? 26.043 30.202 30.774 1.00 5.89 189 TRP B CA 1
ATOM 4353 C C . TRP B 1 189 ? 25.058 29.054 30.742 1.00 5.89 189 TRP B C 1
ATOM 4354 O O . TRP B 1 189 ? 24.144 28.993 31.563 1.00 5.89 189 TRP B O 1
ATOM 4365 N N . THR B 1 190 ? 25.232 28.161 29.768 1.00 17.82 190 THR B N 1
ATOM 4366 C CA . THR B 1 190 ? 24.387 26.979 29.621 1.00 17.82 190 THR B CA 1
ATOM 4367 C C . THR B 1 190 ? 25.221 25.875 28.981 1.00 17.82 190 THR B C 1
ATOM 4368 O O . THR B 1 190 ? 25.791 26.057 27.905 1.00 17.82 190 THR B O 1
ATOM 4372 N N . PRO B 1 191 ? 25.316 24.713 29.644 1.00 59.86 191 PRO B N 1
ATOM 4373 C CA . PRO B 1 191 ? 26.105 23.614 29.083 1.00 59.86 191 PRO B CA 1
ATOM 4374 C C . PRO B 1 191 ? 25.628 23.176 27.697 1.00 59.86 191 PRO B C 1
ATOM 4375 O O . PRO B 1 191 ? 24.425 23.140 27.420 1.00 59.86 191 PRO B O 1
ATOM 4379 N N . ILE B 1 192 ? 26.580 22.858 26.828 1.00 5.00 192 ILE B N 1
ATOM 4380 C CA . ILE B 1 192 ? 26.272 22.431 25.473 1.00 5.00 192 ILE B CA 1
ATOM 4381 C C . ILE B 1 192 ? 25.749 20.998 25.438 1.00 5.00 192 ILE B C 1
ATOM 4382 O O . ILE B 1 192 ? 26.270 20.111 26.110 1.00 5.00 192 ILE B O 1
ATOM 4387 N N . PRO B 1 193 ? 24.699 20.756 24.644 1.00 14.97 193 PRO B N 1
ATOM 4388 C CA . PRO B 1 193 ? 24.101 19.419 24.519 1.00 14.97 193 PRO B CA 1
ATOM 4389 C C . PRO B 1 193 ? 25.175 18.435 24.093 1.00 14.97 193 PRO B C 1
ATOM 4390 O O . PRO B 1 193 ? 25.720 18.564 23.004 1.00 14.97 193 PRO B O 1
ATOM 4394 N N . LYS B 1 194 ? 25.480 17.457 24.939 1.00 5.00 194 LYS B N 1
ATOM 4395 C CA . LYS B 1 194 ? 26.515 16.480 24.635 1.00 5.00 194 LYS B CA 1
ATOM 4396 C C . LYS B 1 194 ? 26.440 16.030 23.180 1.00 5.00 194 LYS B C 1
ATOM 4397 O O . LYS B 1 194 ? 27.461 15.923 22.512 1.00 5.00 194 LYS B O 1
ATOM 4403 N N . GLU B 1 195 ? 25.229 15.796 22.687 1.00 14.25 195 GLU B N 1
ATOM 4404 C CA . GLU B 1 195 ? 25.022 15.376 21.300 1.00 14.25 195 GLU B CA 1
ATOM 4405 C C . GLU B 1 195 ? 25.726 16.254 20.257 1.00 14.25 195 GLU B C 1
ATOM 4406 O O . GLU B 1 195 ? 26.119 15.764 19.200 1.00 14.25 195 GLU B O 1
ATOM 4412 N N . LEU B 1 196 ? 25.881 17.541 20.553 1.00 17.96 196 LEU B N 1
ATOM 4413 C CA . LEU B 1 196 ? 26.493 18.497 19.626 1.00 17.96 196 LEU B CA 1
ATOM 4414 C C . LEU B 1 196 ? 28.017 18.530 19.532 1.00 17.96 196 LEU B C 1
ATOM 4415 O O . LEU B 1 196 ? 28.572 19.041 18.550 1.00 17.96 196 LEU B O 1
ATOM 4420 N N . VAL B 1 197 ? 28.707 18.015 20.542 1.00 15.08 197 VAL B N 1
ATOM 4421 C CA . VAL B 1 197 ? 30.160 18.017 20.490 1.00 15.08 197 VAL B CA 1
ATOM 4422 C C . VAL B 1 197 ? 30.650 16.687 19.969 1.00 15.08 197 VAL B C 1
ATOM 4423 O O . VAL B 1 197 ? 30.544 15.656 20.641 1.00 15.08 197 VAL B O 1
ATOM 4427 N N . LEU B 1 198 ? 31.169 16.718 18.754 1.00 5.00 198 LEU B N 1
ATOM 4428 C CA . LEU B 1 198 ? 31.695 15.532 18.103 1.00 5.00 198 LEU B CA 1
ATOM 4429 C C . LEU B 1 198 ? 33.147 15.384 18.520 1.00 5.00 198 LEU B C 1
ATOM 4430 O O . LEU B 1 198 ? 33.912 16.340 18.447 1.00 5.00 198 LEU B O 1
ATOM 4435 N N . GLU B 1 199 ? 33.539 14.194 18.951 1.00 5.00 199 GLU B N 1
ATOM 4436 C CA . GLU B 1 199 ? 34.919 14.025 19.383 1.00 5.00 199 GLU B CA 1
ATOM 4437 C C . GLU B 1 199 ? 35.655 12.868 18.724 1.00 5.00 199 GLU B C 1
ATOM 4438 O O . GLU B 1 199 ? 35.139 11.767 18.603 1.00 5.00 199 GLU B O 1
ATOM 4444 N N . VAL B 1 200 ? 36.878 13.135 18.300 1.00 5.00 200 VAL B N 1
ATOM 4445 C CA . VAL B 1 200 ? 37.696 12.140 17.629 1.00 5.00 200 VAL B CA 1
ATOM 4446 C C . VAL B 1 200 ? 38.723 11.544 18.569 1.00 5.00 200 VAL B C 1
ATOM 4447 O O . VAL B 1 200 ? 39.484 12.268 19.215 1.00 5.00 200 VAL B O 1
ATOM 4451 N N . PRO B 1 201 ? 38.742 10.205 18.673 1.00 13.82 201 PRO B N 1
ATOM 4452 C CA . PRO B 1 201 ? 39.688 9.493 19.537 1.00 13.82 201 PRO B CA 1
ATOM 4453 C C . PRO B 1 201 ? 40.976 9.230 18.772 1.00 13.82 201 PRO B C 1
ATOM 4454 O O . PRO B 1 201 ? 40.960 8.665 17.676 1.00 13.82 201 PRO B O 1
ATOM 4458 N N . ILE B 1 202 ? 42.087 9.652 19.352 1.00 5.77 202 ILE B N 1
ATOM 4459 C CA . ILE B 1 202 ? 43.380 9.484 18.722 1.00 5.77 202 ILE B CA 1
ATOM 4460 C C . ILE B 1 202 ? 43.939 8.076 18.882 1.00 5.77 202 ILE B C 1
ATOM 4461 O O . ILE B 1 202 ? 44.164 7.607 19.994 1.00 5.77 202 ILE B O 1
ATOM 4466 N N . GLU B 1 203 ? 44.150 7.393 17.766 1.00 7.51 203 GLU B N 1
ATOM 4467 C CA . GLU B 1 203 ? 44.732 6.059 17.800 1.00 7.51 203 GLU B CA 1
ATOM 4468 C C . GLU B 1 203 ? 45.691 5.900 16.616 1.00 7.51 203 GLU B C 1
ATOM 4469 O O . GLU B 1 203 ? 45.556 6.590 15.602 1.00 7.51 203 GLU B O 1
ATOM 4475 N N . HIS B 1 204 ? 46.668 5.010 16.760 1.00 47.50 204 HIS B N 1
ATOM 4476 C CA . HIS B 1 204 ? 47.691 4.820 15.725 1.00 47.50 204 HIS B CA 1
ATOM 4477 C C . HIS B 1 204 ? 47.499 3.619 14.784 1.00 47.50 204 HIS B C 1
ATOM 4478 O O . HIS B 1 204 ? 47.305 2.478 15.221 1.00 47.50 204 HIS B O 1
ATOM 4485 N N . PRO B 1 205 ? 47.580 3.873 13.471 1.00 32.87 205 PRO B N 1
ATOM 4486 C CA . PRO B 1 205 ? 47.427 2.897 12.390 1.00 32.87 205 PRO B CA 1
ATOM 4487 C C . PRO B 1 205 ? 48.345 1.684 12.476 1.00 32.87 205 PRO B C 1
ATOM 4488 O O . PRO B 1 205 ? 48.002 0.600 11.998 1.00 32.87 205 PRO B O 1
ATOM 4492 N N . GLU B 1 206 ? 49.517 1.865 13.073 1.00 18.18 206 GLU B N 1
ATOM 4493 C CA . GLU B 1 206 ? 50.468 0.777 13.195 1.00 18.18 206 GLU B CA 1
ATOM 4494 C C . GLU B 1 206 ? 50.653 0.400 14.647 1.00 18.18 206 GLU B C 1
ATOM 4495 O O . GLU B 1 206 ? 50.742 -0.770 14.986 1.00 18.18 206 GLU B O 1
ATOM 4501 N N . PHE B 1 207 ? 50.696 1.403 15.510 1.00 5.00 207 PHE B N 1
ATOM 4502 C CA . PHE B 1 207 ? 50.880 1.176 16.934 1.00 5.00 207 PHE B CA 1
ATOM 4503 C C . PHE B 1 207 ? 49.552 0.920 17.629 1.00 5.00 207 PHE B C 1
ATOM 4504 O O . PHE B 1 207 ? 48.871 1.848 18.066 1.00 5.00 207 PHE B O 1
ATOM 4512 N N . PRO B 1 208 ? 49.165 -0.358 17.755 1.00 37.00 208 PRO B N 1
ATOM 4513 C CA . PRO B 1 208 ? 47.901 -0.686 18.414 1.00 37.00 208 PRO B CA 1
ATOM 4514 C C . PRO B 1 208 ? 47.834 -0.147 19.841 1.00 37.00 208 PRO B C 1
ATOM 4515 O O . PRO B 1 208 ? 46.748 0.106 20.354 1.00 37.00 208 PRO B O 1
ATOM 4519 N N . TRP B 1 209 ? 48.994 0.036 20.470 1.00 21.63 209 TRP B N 1
ATOM 4520 C CA . TRP B 1 209 ? 49.061 0.524 21.848 1.00 21.63 209 TRP B CA 1
ATOM 4521 C C . TRP B 1 209 ? 48.916 2.026 21.987 1.00 21.63 209 TRP B C 1
ATOM 4522 O O . TRP B 1 209 ? 49.010 2.563 23.089 1.00 21.63 209 TRP B O 1
ATOM 4533 N N . PHE B 1 210 ? 48.679 2.702 20.874 1.00 43.38 210 PHE B N 1
ATOM 4534 C CA . PHE B 1 210 ? 48.532 4.143 20.911 1.00 43.38 210 PHE B CA 1
ATOM 4535 C C . PHE B 1 210 ? 47.208 4.515 21.549 1.00 43.38 210 PHE B C 1
ATOM 4536 O O . PHE B 1 210 ? 47.166 5.352 22.449 1.00 43.38 210 PHE B O 1
ATOM 4544 N N . ARG B 1 211 ? 46.128 3.890 21.088 1.00 6.84 211 ARG B N 1
ATOM 4545 C CA . ARG B 1 211 ? 44.810 4.202 21.625 1.00 6.84 211 ARG B CA 1
ATOM 4546 C C . ARG B 1 211 ? 44.777 4.025 23.134 1.00 6.84 211 ARG B C 1
ATOM 4547 O O . ARG B 1 211 ? 43.836 4.455 23.791 1.00 6.84 211 ARG B O 1
ATOM 4555 N N . ASP B 1 212 ? 45.803 3.390 23.688 1.00 15.84 212 ASP B N 1
ATOM 4556 C CA . ASP B 1 212 ? 45.847 3.203 25.130 1.00 15.84 212 ASP B CA 1
ATOM 4557 C C . ASP B 1 212 ? 46.219 4.490 25.859 1.00 15.84 212 ASP B C 1
ATOM 4558 O O . ASP B 1 212 ? 46.039 4.585 27.070 1.00 15.84 212 ASP B O 1
ATOM 4563 N N . LEU B 1 213 ? 46.735 5.480 25.132 1.00 7.70 213 LEU B N 1
ATOM 4564 C CA . LEU B 1 213 ? 47.094 6.760 25.746 1.00 7.70 213 LEU B CA 1
ATOM 4565 C C . LEU B 1 213 ? 45.813 7.537 26.044 1.00 7.70 213 LEU B C 1
ATOM 4566 O O . LEU B 1 213 ? 45.844 8.630 26.629 1.00 7.70 213 LEU B O 1
ATOM 4571 N N . GLN B 1 214 ? 44.689 6.954 25.632 1.00 18.10 214 GLN B N 1
ATOM 4572 C CA . GLN B 1 214 ? 43.367 7.537 25.819 1.00 18.10 214 GLN B CA 1
ATOM 4573 C C . GLN B 1 214 ? 43.335 9.048 25.651 1.00 18.10 214 GLN B C 1
ATOM 4574 O O . GLN B 1 214 ? 43.014 9.791 26.576 1.00 18.10 214 GLN B O 1
ATOM 4580 N N . LEU B 1 215 ? 43.673 9.481 24.442 1.00 5.26 215 LEU B N 1
ATOM 4581 C CA . LEU B 1 215 ? 43.691 10.887 24.084 1.00 5.26 215 LEU B CA 1
ATOM 4582 C C . LEU B 1 215 ? 42.582 11.093 23.087 1.00 5.26 215 LEU B C 1
ATOM 4583 O O . LEU B 1 215 ? 42.306 10.201 22.288 1.00 5.26 215 LEU B O 1
ATOM 4588 N N . LYS B 1 216 ? 41.945 12.261 23.124 1.00 5.00 216 LYS B N 1
ATOM 4589 C CA . LYS B 1 216 ? 40.915 12.581 22.143 1.00 5.00 216 LYS B CA 1
ATOM 4590 C C . LYS B 1 216 ? 40.921 14.084 21.889 1.00 5.00 216 LYS B C 1
ATOM 4591 O O . LYS B 1 216 ? 41.643 14.828 22.549 1.00 5.00 216 LYS B O 1
ATOM 4597 N N . TRP B 1 217 ? 40.140 14.535 20.912 1.00 6.19 217 TRP B N 1
ATOM 4598 C CA . TRP B 1 217 ? 40.064 15.963 20.621 1.00 6.19 217 TRP B CA 1
ATOM 4599 C C . TRP B 1 217 ? 38.813 16.255 19.807 1.00 6.19 217 TRP B C 1
ATOM 4600 O O . TRP B 1 217 ? 38.357 15.403 19.046 1.00 6.19 217 TRP B O 1
ATOM 4611 N N . TYR B 1 218 ? 38.243 17.442 19.984 1.00 11.66 218 TYR B N 1
ATOM 4612 C CA . TYR B 1 218 ? 37.042 17.822 19.252 1.00 11.66 218 TYR B CA 1
ATOM 4613 C C . TYR B 1 218 ? 37.332 18.009 17.761 1.00 11.66 218 TYR B C 1
ATOM 4614 O O . TYR B 1 218 ? 38.462 17.836 17.321 1.00 11.66 218 TYR B O 1
ATOM 4623 N N . ALA B 1 219 ? 36.322 18.357 16.975 1.00 14.85 219 ALA B N 1
ATOM 4624 C CA . ALA B 1 219 ? 36.530 18.511 15.539 1.00 14.85 219 ALA B CA 1
ATOM 4625 C C . ALA B 1 219 ? 36.477 19.924 15.002 1.00 14.85 219 ALA B C 1
ATOM 4626 O O . ALA B 1 219 ? 37.150 20.240 14.028 1.00 14.85 219 ALA B O 1
ATOM 4628 N N . VAL B 1 220 ? 35.688 20.789 15.618 1.00 8.89 220 VAL B N 1
ATOM 4629 C CA . VAL B 1 220 ? 35.611 22.131 15.072 1.00 8.89 220 VAL B CA 1
ATOM 4630 C C . VAL B 1 220 ? 36.162 23.277 15.927 1.00 8.89 220 VAL B C 1
ATOM 4631 O O . VAL B 1 220 ? 35.612 23.624 16.986 1.00 8.89 220 VAL B O 1
ATOM 4635 N N . PRO B 1 221 ? 37.284 23.875 15.468 1.00 16.11 221 PRO B N 1
ATOM 4636 C CA . PRO B 1 221 ? 37.915 24.990 16.172 1.00 16.11 221 PRO B CA 1
ATOM 4637 C C . PRO B 1 221 ? 37.162 26.243 15.803 1.00 16.11 221 PRO B C 1
ATOM 4638 O O . PRO B 1 221 ? 37.513 26.923 14.844 1.00 16.11 221 PRO B O 1
ATOM 4642 N N . ILE B 1 222 ? 36.100 26.527 16.549 1.00 5.76 222 ILE B N 1
ATOM 4643 C CA . ILE B 1 222 ? 35.308 27.721 16.297 1.00 5.76 222 ILE B CA 1
ATOM 4644 C C . ILE B 1 222 ? 35.765 28.818 17.238 1.00 5.76 222 ILE B C 1
ATOM 4645 O O . ILE B 1 222 ? 35.191 28.997 18.312 1.00 5.76 222 ILE B O 1
ATOM 4650 N N . ILE B 1 223 ? 36.815 29.527 16.832 1.00 10.39 223 ILE B N 1
ATOM 4651 C CA . ILE B 1 223 ? 37.339 30.636 17.608 1.00 10.39 223 ILE B CA 1
ATOM 4652 C C . ILE B 1 223 ? 36.155 31.576 17.763 1.00 10.39 223 ILE B C 1
ATOM 4653 O O . ILE B 1 223 ? 35.405 31.779 16.809 1.00 10.39 223 ILE B O 1
ATOM 4658 N N . SER B 1 224 ? 35.974 32.161 18.941 1.00 5.00 224 SER B N 1
ATOM 4659 C CA . SER B 1 224 ? 34.829 33.031 19.130 1.00 5.00 224 SER B CA 1
ATOM 4660 C C . SER B 1 224 ? 35.055 34.331 19.873 1.00 5.00 224 SER B C 1
ATOM 4661 O O . SER B 1 224 ? 34.088 35.017 20.192 1.00 5.00 224 SER B O 1
ATOM 4664 N N . ASP B 1 225 ? 36.309 34.697 20.132 1.00 5.00 225 ASP B N 1
ATOM 4665 C CA . ASP B 1 225 ? 36.549 35.931 20.863 1.00 5.00 225 ASP B CA 1
ATOM 4666 C C . ASP B 1 225 ? 37.241 37.064 20.118 1.00 5.00 225 ASP B C 1
ATOM 4667 O O . ASP B 1 225 ? 37.786 37.976 20.739 1.00 5.00 225 ASP B O 1
ATOM 4672 N N . MET B 1 226 ? 37.201 37.016 18.792 1.00 12.68 226 MET B N 1
ATOM 4673 C CA . MET B 1 226 ? 37.800 38.068 17.969 1.00 12.68 226 MET B CA 1
ATOM 4674 C C . MET B 1 226 ? 36.662 38.900 17.406 1.00 12.68 226 MET B C 1
ATOM 4675 O O . MET B 1 226 ? 35.603 38.350 17.115 1.00 12.68 226 MET B O 1
ATOM 4680 N N . CYS B 1 227 ? 36.863 40.206 17.243 1.00 47.36 227 CYS B N 1
ATOM 4681 C CA . CYS B 1 227 ? 35.809 41.047 16.663 1.00 47.36 227 CYS B CA 1
ATOM 4682 C C . CYS B 1 227 ? 36.231 41.438 15.252 1.00 47.36 227 CYS B C 1
ATOM 4683 O O . CYS B 1 227 ? 37.187 42.189 15.068 1.00 47.36 227 CYS B O 1
ATOM 4686 N N . LEU B 1 228 ? 35.523 40.924 14.250 1.00 8.96 228 LEU B N 1
ATOM 4687 C CA . LEU B 1 228 ? 35.889 41.205 12.871 1.00 8.96 228 LEU B CA 1
ATOM 4688 C C . LEU B 1 228 ? 35.370 42.505 12.306 1.00 8.96 228 LEU B C 1
ATOM 4689 O O . LEU B 1 228 ? 34.220 42.602 11.894 1.00 8.96 228 LEU B O 1
ATOM 4694 N N . GLU B 1 229 ? 36.233 43.513 12.277 1.00 17.03 229 GLU B N 1
ATOM 4695 C CA . GLU B 1 229 ? 35.847 44.794 11.732 1.00 17.03 229 GLU B CA 1
ATOM 4696 C C . GLU B 1 229 ? 35.567 44.686 10.238 1.00 17.03 229 GLU B C 1
ATOM 4697 O O . GLU B 1 229 ? 36.169 43.893 9.524 1.00 17.03 229 GLU B O 1
ATOM 4703 N N . ILE B 1 230 ? 34.638 45.508 9.779 1.00 46.06 230 ILE B N 1
ATOM 4704 C CA . ILE B 1 230 ? 34.238 45.549 8.384 1.00 46.06 230 ILE B CA 1
ATOM 4705 C C . ILE B 1 230 ? 33.396 46.810 8.266 1.00 46.06 230 ILE B C 1
ATOM 4706 O O . ILE B 1 230 ? 32.459 47.013 9.044 1.00 46.06 230 ILE B O 1
ATOM 4711 N N . GLY B 1 231 ? 33.754 47.675 7.323 1.00 31.38 231 GLY B N 1
ATOM 4712 C CA . GLY B 1 231 ? 33.010 48.905 7.157 1.00 31.38 231 GLY B CA 1
ATOM 4713 C C . GLY B 1 231 ? 32.819 49.596 8.494 1.00 31.38 231 GLY B C 1
ATOM 4714 O O . GLY B 1 231 ? 31.700 49.916 8.884 1.00 31.38 231 GLY B O 1
ATOM 4715 N N . GLY B 1 232 ? 33.914 49.806 9.210 1.00 47.37 232 GLY B N 1
ATOM 4716 C CA . GLY B 1 232 ? 33.839 50.480 10.492 1.00 47.37 232 GLY B CA 1
ATOM 4717 C C . GLY B 1 232 ? 32.845 49.904 11.485 1.00 47.37 232 GLY B C 1
ATOM 4718 O O . GLY B 1 232 ? 32.442 50.592 12.430 1.00 47.37 232 GLY B O 1
ATOM 4719 N N . ILE B 1 233 ? 32.434 48.654 11.292 1.00 25.94 233 ILE B N 1
ATOM 4720 C CA . ILE B 1 233 ? 31.499 48.055 12.235 1.00 25.94 233 ILE B CA 1
ATOM 4721 C C . ILE B 1 233 ? 32.109 46.920 13.040 1.00 25.94 233 ILE B C 1
ATOM 4722 O O . ILE B 1 233 ? 32.482 45.885 12.492 1.00 25.94 233 ILE B O 1
ATOM 4727 N N . ARG B 1 234 ? 32.168 47.153 14.335 1.00 15.00 234 ARG B N 1
ATOM 4728 C CA . ARG B 1 234 ? 32.807 46.146 15.229 1.00 15.00 234 ARG B CA 1
ATOM 4729 C C . ARG B 1 234 ? 31.765 45.199 15.815 1.00 15.00 234 ARG B C 1
ATOM 4730 O O . ARG B 1 234 ? 30.956 45.431 16.686 1.00 9.92 234 ARG B O 1
ATOM 4732 N N . TYR B 1 235 ? 31.743 43.957 15.190 1.00 15.75 235 TYR B N 1
ATOM 4733 C CA . TYR B 1 235 ? 30.833 42.903 15.615 1.00 15.75 235 TYR B CA 1
ATOM 4734 C C . TYR B 1 235 ? 31.537 42.109 16.711 1.00 15.75 235 TYR B C 1
ATOM 4735 O O . TYR B 1 235 ? 31.872 40.949 16.505 1.00 15.75 235 TYR B O 1
ATOM 4744 N N . MET B 1 236 ? 31.778 42.730 17.860 1.00 5.00 236 MET B N 1
ATOM 4745 C CA . MET B 1 236 ? 32.450 42.063 18.969 1.00 5.00 236 MET B CA 1
ATOM 4746 C C . MET B 1 236 ? 32.181 40.561 18.999 1.00 5.00 236 MET B C 1
ATOM 4747 O O . MET B 1 236 ? 32.999 39.778 19.485 1.00 5.00 236 MET B O 1
ATOM 4752 N N . ALA B 1 237 ? 31.020 40.161 18.496 1.00 9.65 237 ALA B N 1
ATOM 4753 C CA . ALA B 1 237 ? 30.654 38.755 18.462 1.00 9.65 237 ALA B CA 1
ATOM 4754 C C . ALA B 1 237 ? 30.503 38.317 17.025 1.00 9.65 237 ALA B C 1
ATOM 4755 O O . ALA B 1 237 ? 29.687 38.881 16.291 1.00 9.65 237 ALA B O 1
ATOM 4757 N N . ALA B 1 238 ? 31.281 37.305 16.635 1.00 6.09 238 ALA B N 1
ATOM 4758 C CA . ALA B 1 238 ? 31.248 36.774 15.275 1.00 6.09 238 ALA B CA 1
ATOM 4759 C C . ALA B 1 238 ? 32.140 35.553 15.106 1.00 6.09 238 ALA B C 1
ATOM 4760 O O . ALA B 1 238 ? 33.230 35.637 14.545 1.00 6.09 238 ALA B O 1
ATOM 4762 N N . PRO B 1 239 ? 31.680 34.394 15.600 1.00 5.00 239 PRO B N 1
ATOM 4763 C CA . PRO B 1 239 ? 32.379 33.101 15.542 1.00 5.00 239 PRO B CA 1
ATOM 4764 C C . PRO B 1 239 ? 32.648 32.598 14.133 1.00 5.00 239 PRO B C 1
ATOM 4765 O O . PRO B 1 239 ? 31.815 32.736 13.246 1.00 5.00 239 PRO B O 1
ATOM 4769 N N . PHE B 1 240 ? 33.810 32.003 13.931 1.00 10.89 240 PHE B N 1
ATOM 4770 C CA . PHE B 1 240 ? 34.162 31.477 12.618 1.00 10.89 240 PHE B CA 1
ATOM 4771 C C . PHE B 1 240 ? 35.003 30.219 12.773 1.00 10.89 240 PHE B C 1
ATOM 4772 O O . PHE B 1 240 ? 35.684 30.048 13.787 1.00 10.89 240 PHE B O 1
ATOM 4780 N N . ASN B 1 241 ? 34.974 29.344 11.779 1.00 6.27 241 ASN B N 1
ATOM 4781 C CA . ASN B 1 241 ? 35.771 28.137 11.873 1.00 6.27 241 ASN B CA 1
ATOM 4782 C C . ASN B 1 241 ? 36.202 27.620 10.519 1.00 6.27 241 ASN B C 1
ATOM 4783 O O . ASN B 1 241 ? 35.887 28.192 9.479 1.00 6.27 241 ASN B O 1
ATOM 4788 N N . GLY B 1 242 ? 36.936 26.520 10.566 1.00 5.00 242 GLY B N 1
ATOM 4789 C CA . GLY B 1 242 ? 37.411 25.857 9.371 1.00 5.00 242 GLY B CA 1
ATOM 4790 C C . GLY B 1 242 ? 37.551 24.414 9.809 1.00 5.00 242 GLY B C 1
ATOM 4791 O O . GLY B 1 242 ? 36.787 23.943 10.658 1.00 5.00 242 GLY B O 1
ATOM 4792 N N . TRP B 1 243 ? 38.509 23.704 9.227 1.00 5.00 243 TRP B N 1
ATOM 4793 C CA . TRP B 1 243 ? 38.770 22.330 9.610 1.00 5.00 243 TRP B CA 1
ATOM 4794 C C . TRP B 1 243 ? 40.219 22.298 10.036 1.00 5.00 243 TRP B C 1
ATOM 4795 O O . TRP B 1 243 ? 41.080 22.829 9.366 1.00 5.00 243 TRP B O 1
ATOM 4806 N N . TYR B 1 244 ? 40.479 21.698 11.182 1.00 7.87 244 TYR B N 1
ATOM 4807 C CA . TYR B 1 244 ? 41.825 21.599 11.723 1.00 7.87 244 TYR B CA 1
ATOM 4808 C C . TYR B 1 244 ? 42.899 21.228 10.713 1.00 7.87 244 TYR B C 1
ATOM 4809 O O . TYR B 1 244 ? 42.606 20.821 9.586 1.00 7.87 244 TYR B O 1
ATOM 4818 N N . MET B 1 245 ? 44.146 21.404 11.143 1.00 5.00 245 MET B N 1
ATOM 4819 C CA . MET B 1 245 ? 45.320 21.005 10.379 1.00 5.00 245 MET B CA 1
ATOM 4820 C C . MET B 1 245 ? 46.062 20.131 11.400 1.00 5.00 245 MET B C 1
ATOM 4821 O O . MET B 1 245 ? 46.236 20.530 12.546 1.00 5.00 245 MET B O 1
ATOM 4826 N N . GLY B 1 246 ? 46.457 18.932 10.993 1.00 5.00 246 GLY B N 1
ATOM 4827 C CA . GLY B 1 246 ? 47.153 18.013 11.889 1.00 5.00 246 GLY B CA 1
ATOM 4828 C C . GLY B 1 246 ? 48.032 18.611 12.972 1.00 5.00 246 GLY B C 1
ATOM 4829 O O . GLY B 1 246 ? 47.902 18.274 14.143 1.00 5.00 246 GLY B O 1
ATOM 4830 N N . THR B 1 247 ? 48.931 19.502 12.575 1.00 5.00 247 THR B N 1
ATOM 4831 C CA . THR B 1 247 ? 49.849 20.146 13.502 1.00 5.00 247 THR B CA 1
ATOM 4832 C C . THR B 1 247 ? 49.159 20.776 14.707 1.00 5.00 247 THR B C 1
ATOM 4833 O O . THR B 1 247 ? 49.467 20.442 15.852 1.00 5.00 247 THR B O 1
ATOM 4837 N N . GLU B 1 248 ? 48.238 21.699 14.452 1.00 5.00 248 GLU B N 1
ATOM 4838 C CA . GLU B 1 248 ? 47.511 22.384 15.517 1.00 5.00 248 GLU B CA 1
ATOM 4839 C C . GLU B 1 248 ? 47.233 21.457 16.682 1.00 5.00 248 GLU B C 1
ATOM 4840 O O . GLU B 1 248 ? 47.415 21.829 17.843 1.00 5.00 248 GLU B O 1
ATOM 4846 N N . ILE B 1 249 ? 46.804 20.243 16.361 1.00 5.00 249 ILE B N 1
ATOM 4847 C CA . ILE B 1 249 ? 46.467 19.271 17.388 1.00 5.00 249 ILE B CA 1
ATOM 4848 C C . ILE B 1 249 ? 47.610 18.395 17.860 1.00 5.00 249 ILE B C 1
ATOM 4849 O O . ILE B 1 249 ? 47.931 18.372 19.040 1.00 5.00 249 ILE B O 1
ATOM 4854 N N . GLY B 1 250 ? 48.217 17.662 16.944 1.00 5.00 250 GLY B N 1
ATOM 4855 C CA . GLY B 1 250 ? 49.299 16.780 17.335 1.00 5.00 250 GLY B CA 1
ATOM 4856 C C . GLY B 1 250 ? 50.675 17.392 17.423 1.00 5.00 250 GLY B C 1
ATOM 4857 O O . GLY B 1 250 ? 51.638 16.677 17.670 1.00 5.00 250 GLY B O 1
ATOM 4858 N N . ALA B 1 251 ? 50.784 18.702 17.239 1.00 5.00 251 ALA B N 1
ATOM 4859 C CA . ALA B 1 251 ? 52.087 19.346 17.284 1.00 5.00 251 ALA B CA 1
ATOM 4860 C C . ALA B 1 251 ? 52.153 20.396 18.361 1.00 5.00 251 ALA B C 1
ATOM 4861 O O . ALA B 1 251 ? 53.203 20.622 18.963 1.00 5.00 251 ALA B O 1
ATOM 4863 N N . ARG B 1 252 ? 51.023 21.048 18.602 1.00 5.00 252 ARG B N 1
ATOM 4864 C CA . ARG B 1 252 ? 50.948 22.078 19.625 1.00 5.00 252 ARG B CA 1
ATOM 4865 C C . ARG B 1 252 ? 50.110 21.622 20.828 1.00 5.00 252 ARG B C 1
ATOM 4866 O O . ARG B 1 252 ? 50.652 21.281 21.877 1.00 5.00 252 ARG B O 1
ATOM 4874 N N . ASN B 1 253 ? 48.790 21.611 20.658 1.00 5.00 253 ASN B N 1
ATOM 4875 C CA . ASN B 1 253 ? 47.873 21.202 21.713 1.00 5.00 253 ASN B CA 1
ATOM 4876 C C . ASN B 1 253 ? 48.262 19.954 22.481 1.00 5.00 253 ASN B C 1
ATOM 4877 O O . ASN B 1 253 ? 48.014 19.868 23.676 1.00 5.00 253 ASN B O 1
ATOM 4882 N N . PHE B 1 254 ? 48.843 18.983 21.790 1.00 14.02 254 PHE B N 1
ATOM 4883 C CA . PHE B 1 254 ? 49.262 17.714 22.394 1.00 14.02 254 PHE B CA 1
ATOM 4884 C C . PHE B 1 254 ? 50.756 17.620 22.660 1.00 14.02 254 PHE B C 1
ATOM 4885 O O . PHE B 1 254 ? 51.193 16.692 23.335 1.00 14.02 254 PHE B O 1
ATOM 4893 N N . ALA B 1 255 ? 51.549 18.551 22.137 1.00 5.00 255 ALA B N 1
ATOM 4894 C CA . ALA B 1 255 ? 52.988 18.448 22.313 1.00 5.00 255 ALA B CA 1
ATOM 4895 C C . ALA B 1 255 ? 53.677 19.414 23.262 1.00 5.00 255 ALA B C 1
ATOM 4896 O O . ALA B 1 255 ? 54.597 19.017 23.975 1.00 5.00 255 ALA B O 1
ATOM 4898 N N . ASP B 1 256 ? 53.262 20.676 23.274 1.00 11.63 256 ASP B N 1
ATOM 4899 C CA . ASP B 1 256 ? 53.914 21.640 24.155 1.00 11.63 256 ASP B CA 1
ATOM 4900 C C . ASP B 1 256 ? 53.977 21.091 25.570 1.00 11.63 256 ASP B C 1
ATOM 4901 O O . ASP B 1 256 ? 53.079 20.364 25.996 1.00 11.63 256 ASP B O 1
ATOM 4906 N N . ASP B 1 257 ? 55.040 21.429 26.296 1.00 5.00 257 ASP B N 1
ATOM 4907 C CA . ASP B 1 257 ? 55.187 20.918 27.644 1.00 5.00 257 ASP B CA 1
ATOM 4908 C C . ASP B 1 257 ? 54.119 21.467 28.559 1.00 5.00 257 ASP B C 1
ATOM 4909 O O . ASP B 1 257 ? 53.791 20.843 29.554 1.00 5.00 257 ASP B O 1
ATOM 4914 N N . TYR B 1 258 ? 53.559 22.623 28.208 1.00 5.25 258 TYR B N 1
ATOM 4915 C CA . TYR B 1 258 ? 52.506 23.220 29.017 1.00 5.25 258 TYR B CA 1
ATOM 4916 C C . TYR B 1 258 ? 51.137 22.757 28.587 1.00 5.25 258 TYR B C 1
ATOM 4917 O O . TYR B 1 258 ? 50.201 22.781 29.383 1.00 5.25 258 TYR B O 1
ATOM 4926 N N . ARG B 1 259 ? 50.998 22.361 27.329 1.00 5.36 259 ARG B N 1
ATOM 4927 C CA . ARG B 1 259 ? 49.714 21.868 26.880 1.00 5.36 259 ARG B CA 1
ATOM 4928 C C . ARG B 1 259 ? 49.626 20.477 27.462 1.00 5.36 259 ARG B C 1
ATOM 4929 O O . ARG B 1 259 ? 49.926 20.293 28.646 1.00 5.36 259 ARG B O 1
ATOM 4937 N N . TYR B 1 260 ? 49.256 19.484 26.658 1.00 5.00 260 TYR B N 1
ATOM 4938 C CA . TYR B 1 260 ? 49.135 18.123 27.174 1.00 5.00 260 TYR B CA 1
ATOM 4939 C C . TYR B 1 260 ? 50.406 17.318 27.306 1.00 5.00 260 TYR B C 1
ATOM 4940 O O . TYR B 1 260 ? 50.339 16.118 27.558 1.00 5.00 260 TYR B O 1
ATOM 4949 N N . ASN B 1 261 ? 51.552 17.975 27.140 1.00 11.58 261 ASN B N 1
ATOM 4950 C CA . ASN B 1 261 ? 52.866 17.342 27.278 1.00 11.58 261 ASN B CA 1
ATOM 4951 C C . ASN B 1 261 ? 52.815 15.843 26.986 1.00 11.58 261 ASN B C 1
ATOM 4952 O O . ASN B 1 261 ? 53.127 15.017 27.851 1.00 11.58 261 ASN B O 1
ATOM 4957 N N . MET B 1 262 ? 52.431 15.508 25.761 1.00 6.75 262 MET B N 1
ATOM 4958 C CA . MET B 1 262 ? 52.286 14.128 25.343 1.00 6.75 262 MET B CA 1
ATOM 4959 C C . MET B 1 262 ? 53.454 13.506 24.587 1.00 6.75 262 MET B C 1
ATOM 4960 O O . MET B 1 262 ? 53.392 12.325 24.229 1.00 6.75 262 MET B O 1
ATOM 4965 N N . LEU B 1 263 ? 54.516 14.269 24.342 1.00 16.22 263 LEU B N 1
ATOM 4966 C CA . LEU B 1 263 ? 55.647 13.722 23.592 1.00 16.22 263 LEU B CA 1
ATOM 4967 C C . LEU B 1 263 ? 56.410 12.565 24.240 1.00 16.22 263 LEU B C 1
ATOM 4968 O O . LEU B 1 263 ? 56.553 11.507 23.621 1.00 16.22 263 LEU B O 1
ATOM 4973 N N . PRO B 1 264 ? 56.898 12.732 25.485 1.00 18.51 264 PRO B N 1
ATOM 4974 C CA . PRO B 1 264 ? 57.649 11.685 26.190 1.00 18.51 264 PRO B CA 1
ATOM 4975 C C . PRO B 1 264 ? 56.956 10.337 26.393 1.00 18.51 264 PRO B C 1
ATOM 4976 O O . PRO B 1 264 ? 57.614 9.303 26.354 1.00 18.51 264 PRO B O 1
ATOM 4980 N N . LYS B 1 265 ? 55.646 10.332 26.620 1.00 18.09 265 LYS B N 1
ATOM 4981 C CA . LYS B 1 265 ? 54.965 9.054 26.801 1.00 18.09 265 LYS B CA 1
ATOM 4982 C C . LYS B 1 265 ? 54.811 8.300 25.490 1.00 18.09 265 LYS B C 1
ATOM 4983 O O . LYS B 1 265 ? 55.004 7.084 25.438 1.00 18.09 265 LYS B O 1
ATOM 4989 N N . VAL B 1 266 ? 54.479 9.017 24.424 1.00 5.00 266 VAL B N 1
ATOM 4990 C CA . VAL B 1 266 ? 54.347 8.381 23.125 1.00 5.00 266 VAL B CA 1
ATOM 4991 C C . VAL B 1 266 ? 55.722 7.832 22.765 1.00 5.00 266 VAL B C 1
ATOM 4992 O O . VAL B 1 266 ? 55.843 6.759 22.190 1.00 5.00 266 VAL B O 1
ATOM 4996 N N . ALA B 1 267 ? 56.757 8.584 23.118 1.00 24.36 267 ALA B N 1
ATOM 4997 C CA . ALA B 1 267 ? 58.125 8.180 22.835 1.00 24.36 267 ALA B CA 1
ATOM 4998 C C . ALA B 1 267 ? 58.432 6.922 23.622 1.00 24.36 267 ALA B C 1
ATOM 4999 O O . ALA B 1 267 ? 59.011 5.974 23.096 1.00 24.36 267 ALA B O 1
ATOM 5001 N N . SER B 1 268 ? 58.036 6.924 24.887 1.00 51.06 268 SER B N 1
ATOM 5002 C CA . SER B 1 268 ? 58.259 5.783 25.756 1.00 51.06 268 SER B CA 1
ATOM 5003 C C . SER B 1 268 ? 57.471 4.603 25.196 1.00 51.06 268 SER B C 1
ATOM 5004 O O . SER B 1 268 ? 58.058 3.585 24.816 1.00 51.06 268 SER B O 1
ATOM 5007 N N . CYS B 1 269 ? 56.153 4.746 25.126 1.00 9.99 269 CYS B N 1
ATOM 5008 C CA . CYS B 1 269 ? 55.317 3.678 24.604 1.00 9.99 269 CYS B CA 1
ATOM 5009 C C . CYS B 1 269 ? 55.829 3.136 23.275 1.00 9.99 269 CYS B C 1
ATOM 5010 O O . CYS B 1 269 ? 55.771 1.931 23.026 1.00 9.99 269 CYS B O 1
ATOM 5013 N N . MET B 1 270 ? 56.338 4.020 22.419 1.00 19.45 270 MET B N 1
ATOM 5014 C CA . MET B 1 270 ? 56.851 3.570 21.133 1.00 19.45 270 MET B CA 1
ATOM 5015 C C . MET B 1 270 ? 58.299 3.088 21.251 1.00 19.45 270 MET B C 1
ATOM 5016 O O . MET B 1 270 ? 59.062 3.100 20.286 1.00 19.45 270 MET B O 1
ATOM 5021 N N . GLY B 1 271 ? 58.655 2.662 22.456 1.00 23.25 271 GLY B N 1
ATOM 5022 C CA . GLY B 1 271 ? 59.976 2.125 22.731 1.00 23.25 271 GLY B CA 1
ATOM 5023 C C . GLY B 1 271 ? 61.248 2.782 22.216 1.00 23.25 271 GLY B C 1
ATOM 5024 O O . GLY B 1 271 ? 62.173 2.088 21.777 1.00 23.25 271 GLY B O 1
ATOM 5025 N N . LEU B 1 272 ? 61.322 4.106 22.280 1.00 20.17 272 LEU B N 1
ATOM 5026 C CA . LEU B 1 272 ? 62.519 4.817 21.838 1.00 20.17 272 LEU B CA 1
ATOM 5027 C C . LEU B 1 272 ? 63.361 5.142 23.070 1.00 20.17 272 LEU B C 1
ATOM 5028 O O . LEU B 1 272 ? 62.985 4.803 24.187 1.00 20.17 272 LEU B O 1
ATOM 5033 N N . ASP B 1 273 ? 64.496 5.801 22.874 1.00 42.53 273 ASP B N 1
ATOM 5034 C CA . ASP B 1 273 ? 65.365 6.174 23.988 1.00 42.53 273 ASP B CA 1
ATOM 5035 C C . ASP B 1 273 ? 65.250 7.654 24.352 1.00 42.53 273 ASP B C 1
ATOM 5036 O O . ASP B 1 273 ? 65.737 8.529 23.637 1.00 42.53 273 ASP B O 1
ATOM 5041 N N . THR B 1 274 ? 64.600 7.916 25.481 1.00 42.05 274 THR B N 1
ATOM 5042 C CA . THR B 1 274 ? 64.400 9.269 25.972 1.00 42.05 274 THR B CA 1
ATOM 5043 C C . THR B 1 274 ? 65.500 9.683 26.940 1.00 42.05 274 THR B C 1
ATOM 5044 O O . THR B 1 274 ? 65.256 10.450 27.874 1.00 42.05 274 THR B O 1
ATOM 5048 N N . ASN B 1 275 ? 66.710 9.172 26.716 1.00 66.85 275 ASN B N 1
ATOM 5049 C CA . ASN B 1 275 ? 67.850 9.493 27.580 1.00 66.85 275 ASN B CA 1
ATOM 5050 C C . ASN B 1 275 ? 68.836 10.398 26.866 1.00 66.85 275 ASN B C 1
ATOM 5051 O O . ASN B 1 275 ? 69.828 10.823 27.452 1.00 66.85 275 ASN B O 1
ATOM 5056 N N . SER B 1 276 ? 68.558 10.690 25.598 1.00 20.94 276 SER B N 1
ATOM 5057 C CA . SER B 1 276 ? 69.438 11.549 24.819 1.00 20.94 276 SER B CA 1
ATOM 5058 C C . SER B 1 276 ? 68.773 12.224 23.635 1.00 20.94 276 SER B C 1
ATOM 5059 O O . SER B 1 276 ? 68.090 11.586 22.827 1.00 20.94 276 SER B O 1
ATOM 5062 N N . ASN B 1 277 ? 69.005 13.526 23.534 1.00 7.29 277 ASN B N 1
ATOM 5063 C CA . ASN B 1 277 ? 68.452 14.327 22.464 1.00 7.29 277 ASN B CA 1
ATOM 5064 C C . ASN B 1 277 ? 69.146 14.072 21.131 1.00 7.29 277 ASN B C 1
ATOM 5065 O O . ASN B 1 277 ? 68.536 14.214 20.073 1.00 7.29 277 ASN B O 1
ATOM 5070 N N . ALA B 1 278 ? 70.420 13.705 21.183 1.00 15.73 278 ALA B N 1
ATOM 5071 C CA . ALA B 1 278 ? 71.175 13.435 19.970 1.00 15.73 278 ALA B CA 1
ATOM 5072 C C . ALA B 1 278 ? 70.578 12.227 19.249 1.00 15.73 278 ALA B C 1
ATOM 5073 O O . ALA B 1 278 ? 71.106 11.770 18.233 1.00 15.73 278 ALA B O 1
ATOM 5075 N N . SER B 1 279 ? 69.469 11.729 19.797 1.00 8.74 279 SER B N 1
ATOM 5076 C CA . SER B 1 279 ? 68.735 10.576 19.272 1.00 8.74 279 SER B CA 1
ATOM 5077 C C . SER B 1 279 ? 67.429 11.048 18.662 1.00 8.74 279 SER B C 1
ATOM 5078 O O . SER B 1 279 ? 66.624 10.265 18.173 1.00 8.74 279 SER B O 1
ATOM 5081 N N . LEU B 1 280 ? 67.227 12.352 18.726 1.00 7.29 280 LEU B N 1
ATOM 5082 C CA . LEU B 1 280 ? 66.033 12.959 18.194 1.00 7.29 280 LEU B CA 1
ATOM 5083 C C . LEU B 1 280 ? 64.836 12.116 18.564 1.00 7.29 280 LEU B C 1
ATOM 5084 O O . LEU B 1 280 ? 64.092 11.688 17.693 1.00 7.29 280 LEU B O 1
ATOM 5089 N N . TRP B 1 281 ? 64.644 11.861 19.850 1.00 5.00 281 TRP B N 1
ATOM 5090 C CA . TRP B 1 281 ? 63.506 11.058 20.255 1.00 5.00 281 TRP B CA 1
ATOM 5091 C C . TRP B 1 281 ? 62.220 11.858 20.249 1.00 5.00 281 TRP B C 1
ATOM 5092 O O . TRP B 1 281 ? 61.142 11.297 20.032 1.00 5.00 281 TRP B O 1
ATOM 5103 N N . LYS B 1 282 ? 62.328 13.159 20.487 1.00 5.00 282 LYS B N 1
ATOM 5104 C CA . LYS B 1 282 ? 61.152 14.027 20.498 1.00 5.00 282 LYS B CA 1
ATOM 5105 C C . LYS B 1 282 ? 60.618 14.095 19.078 1.00 5.00 282 LYS B C 1
ATOM 5106 O O . LYS B 1 282 ? 59.405 14.060 18.833 1.00 5.00 282 LYS B O 1
ATOM 5112 N N . ASP B 1 283 ? 61.551 14.181 18.138 1.00 5.46 283 ASP B N 1
ATOM 5113 C CA . ASP B 1 283 ? 61.209 14.296 16.736 1.00 5.46 283 ASP B CA 1
ATOM 5114 C C . ASP B 1 283 ? 60.486 13.063 16.221 1.00 5.46 283 ASP B C 1
ATOM 5115 O O . ASP B 1 283 ? 59.367 13.178 15.720 1.00 5.46 283 ASP B O 1
ATOM 5120 N N . LYS B 1 284 ? 61.096 11.888 16.355 1.00 5.23 284 LYS B N 1
ATOM 5121 C CA . LYS B 1 284 ? 60.443 10.667 15.889 1.00 5.23 284 LYS B CA 1
ATOM 5122 C C . LYS B 1 284 ? 59.051 10.621 16.479 1.00 5.23 284 LYS B C 1
ATOM 5123 O O . LYS B 1 284 ? 58.102 10.213 15.814 1.00 5.23 284 LYS B O 1
ATOM 5129 N N . ALA B 1 285 ? 58.941 11.087 17.722 1.00 5.00 285 ALA B N 1
ATOM 5130 C CA . ALA B 1 285 ? 57.678 11.115 18.452 1.00 5.00 285 ALA B CA 1
ATOM 5131 C C . ALA B 1 285 ? 56.668 12.101 17.865 1.00 5.00 285 ALA B C 1
ATOM 5132 O O . ALA B 1 285 ? 55.465 11.811 17.785 1.00 5.00 285 ALA B O 1
ATOM 5134 N N . LEU B 1 286 ? 57.157 13.276 17.467 1.00 6.35 286 LEU B N 1
ATOM 5135 C CA . LEU B 1 286 ? 56.287 14.291 16.894 1.00 6.35 286 LEU B CA 1
ATOM 5136 C C . LEU B 1 286 ? 55.606 13.723 15.667 1.00 6.35 286 LEU B C 1
ATOM 5137 O O . LEU B 1 286 ? 54.387 13.807 15.521 1.00 6.35 286 LEU B O 1
ATOM 5142 N N . VAL B 1 287 ? 56.410 13.145 14.783 1.00 5.00 287 VAL B N 1
ATOM 5143 C CA . VAL B 1 287 ? 55.889 12.556 13.565 1.00 5.00 287 VAL B CA 1
ATOM 5144 C C . VAL B 1 287 ? 54.786 11.567 13.913 1.00 5.00 287 VAL B C 1
ATOM 5145 O O . VAL B 1 287 ? 53.619 11.801 13.607 1.00 5.00 287 VAL B O 1
ATOM 5149 N N . GLU B 1 288 ? 55.159 10.476 14.576 1.00 5.00 288 GLU B N 1
ATOM 5150 C CA . GLU B 1 288 ? 54.201 9.444 14.954 1.00 5.00 288 GLU B CA 1
ATOM 5151 C C . GLU B 1 288 ? 52.972 9.949 15.698 1.00 5.00 288 GLU B C 1
ATOM 5152 O O . GLU B 1 288 ? 51.923 9.310 15.665 1.00 5.00 288 GLU B O 1
ATOM 5158 N N . LEU B 1 289 ? 53.089 11.079 16.381 1.00 5.28 289 LEU B N 1
ATOM 5159 C CA . LEU B 1 289 ? 51.929 11.606 17.076 1.00 5.28 289 LEU B CA 1
ATOM 5160 C C . LEU B 1 289 ? 51.057 12.308 16.057 1.00 5.28 289 LEU B C 1
ATOM 5161 O O . LEU B 1 289 ? 49.835 12.241 16.123 1.00 5.28 289 LEU B O 1
ATOM 5166 N N . ASN B 1 290 ? 51.693 12.986 15.114 1.00 5.74 290 ASN B N 1
ATOM 5167 C CA . ASN B 1 290 ? 50.950 13.688 14.087 1.00 5.74 290 ASN B CA 1
ATOM 5168 C C . ASN B 1 290 ? 50.294 12.714 13.132 1.00 5.74 290 ASN B C 1
ATOM 5169 O O . ASN B 1 290 ? 49.135 12.898 12.773 1.00 5.74 290 ASN B O 1
ATOM 5174 N N . ILE B 1 291 ? 51.022 11.689 12.703 1.00 12.34 291 ILE B N 1
ATOM 5175 C CA . ILE B 1 291 ? 50.421 10.698 11.819 1.00 12.34 291 ILE B CA 1
ATOM 5176 C C . ILE B 1 291 ? 49.224 10.130 12.583 1.00 12.34 291 ILE B C 1
ATOM 5177 O O . ILE B 1 291 ? 48.177 9.849 12.005 1.00 12.34 291 ILE B O 1
ATOM 5182 N N . ALA B 1 292 ? 49.385 9.991 13.895 1.00 18.04 292 ALA B N 1
ATOM 5183 C CA . ALA B 1 292 ? 48.331 9.465 14.756 1.00 18.04 292 ALA B CA 1
ATOM 5184 C C . ALA B 1 292 ? 47.057 10.300 14.686 1.00 18.04 292 ALA B C 1
ATOM 5185 O O . ALA B 1 292 ? 45.960 9.766 14.816 1.00 18.04 292 ALA B O 1
ATOM 5187 N N . VAL B 1 293 ? 47.202 11.609 14.497 1.00 10.75 293 VAL B N 1
ATOM 5188 C CA . VAL B 1 293 ? 46.044 12.496 14.413 1.00 10.75 293 VAL B CA 1
ATOM 5189 C C . VAL B 1 293 ? 45.384 12.357 13.050 1.00 10.75 293 VAL B C 1
ATOM 5190 O O . VAL B 1 293 ? 44.215 11.974 12.938 1.00 10.75 293 VAL B O 1
ATOM 5194 N N . LEU B 1 294 ? 46.145 12.675 12.014 1.00 21.89 294 LEU B N 1
ATOM 5195 C CA . LEU B 1 294 ? 45.628 12.609 10.663 1.00 21.89 294 LEU B CA 1
ATOM 5196 C C . LEU B 1 294 ? 44.963 11.279 10.397 1.00 21.89 294 LEU B C 1
ATOM 5197 O O . LEU B 1 294 ? 43.918 11.226 9.756 1.00 21.89 294 LEU B O 1
ATOM 5202 N N . TYR B 1 295 ? 45.555 10.203 10.899 1.00 9.79 295 TYR B N 1
ATOM 5203 C CA . TYR B 1 295 ? 44.963 8.886 10.697 1.00 9.79 295 TYR B CA 1
ATOM 5204 C C . TYR B 1 295 ? 43.585 8.853 11.358 1.00 9.79 295 TYR B C 1
ATOM 5205 O O . TYR B 1 295 ? 42.584 8.569 10.712 1.00 9.79 295 TYR B O 1
ATOM 5214 N N . SER B 1 296 ? 43.559 9.169 12.649 1.00 10.59 296 SER B N 1
ATOM 5215 C CA . SER B 1 296 ? 42.342 9.176 13.449 1.00 10.59 296 SER B CA 1
ATOM 5216 C C . SER B 1 296 ? 41.219 10.045 12.878 1.00 10.59 296 SER B C 1
ATOM 5217 O O . SER B 1 296 ? 40.118 9.554 12.611 1.00 10.59 296 SER B O 1
ATOM 5220 N N . TYR B 1 297 ? 41.482 11.334 12.702 1.00 5.90 297 TYR B N 1
ATOM 5221 C CA . TYR B 1 297 ? 40.458 12.215 12.174 1.00 5.90 297 TYR B CA 1
ATOM 5222 C C . TYR B 1 297 ? 39.831 11.677 10.892 1.00 5.90 297 TYR B C 1
ATOM 5223 O O . TYR B 1 297 ? 38.656 11.904 10.622 1.00 5.90 297 TYR B O 1
ATOM 5232 N N . LYS B 1 298 ? 40.604 10.937 10.114 1.00 12.36 298 LYS B N 1
ATOM 5233 C CA . LYS B 1 298 ? 40.095 10.380 8.870 1.00 12.36 298 LYS B CA 1
ATOM 5234 C C . LYS B 1 298 ? 39.233 9.138 9.122 1.00 12.36 298 LYS B C 1
ATOM 5235 O O . LYS B 1 298 ? 38.225 8.941 8.456 1.00 12.36 298 LYS B O 1
ATOM 5241 N N . LYS B 1 299 ? 39.626 8.312 10.093 1.00 5.00 299 LYS B N 1
ATOM 5242 C CA . LYS B 1 299 ? 38.875 7.097 10.438 1.00 5.00 299 LYS B CA 1
ATOM 5243 C C . LYS B 1 299 ? 37.536 7.450 11.087 1.00 5.00 299 LYS B C 1
ATOM 5244 O O . LYS B 1 299 ? 36.740 6.572 11.419 1.00 5.00 299 LYS B O 1
ATOM 5250 N N . ALA B 1 300 ? 37.299 8.745 11.263 1.00 13.77 300 ALA B N 1
ATOM 5251 C CA . ALA B 1 300 ? 36.069 9.241 11.877 1.00 13.77 300 ALA B CA 1
ATOM 5252 C C . ALA B 1 300 ? 35.248 10.034 10.871 1.00 13.77 300 ALA B C 1
ATOM 5253 O O . ALA B 1 300 ? 34.071 10.332 11.095 1.00 13.77 300 ALA B O 1
ATOM 5255 N N . GLY B 1 301 ? 35.889 10.379 9.763 1.00 5.00 301 GLY B N 1
ATOM 5256 C CA . GLY B 1 301 ? 35.216 11.124 8.728 1.00 5.00 301 GLY B CA 1
ATOM 5257 C C . GLY B 1 301 ? 35.108 12.590 9.051 1.00 5.00 301 GLY B C 1
ATOM 5258 O O . GLY B 1 301 ? 34.082 13.210 8.800 1.00 5.00 301 GLY B O 1
ATOM 5259 N N . VAL B 1 302 ? 36.168 13.148 9.615 1.00 6.62 302 VAL B N 1
ATOM 5260 C CA . VAL B 1 302 ? 36.160 14.561 9.955 1.00 6.62 302 VAL B CA 1
ATOM 5261 C C . VAL B 1 302 ? 37.167 15.349 9.121 1.00 6.62 302 VAL B C 1
ATOM 5262 O O . VAL B 1 302 ? 38.342 14.988 9.009 1.00 6.62 302 VAL B O 1
ATOM 5266 N N . SER B 1 303 ? 36.684 16.431 8.522 1.00 5.15 303 SER B N 1
ATOM 5267 C CA . SER B 1 303 ? 37.526 17.277 7.700 1.00 5.15 303 SER B CA 1
ATOM 5268 C C . SER B 1 303 ? 38.775 17.674 8.481 1.00 5.15 303 SER B C 1
ATOM 5269 O O . SER B 1 303 ? 38.702 18.053 9.649 1.00 5.15 303 SER B O 1
ATOM 5272 N N . ILE B 1 304 ? 39.924 17.561 7.822 1.00 13.98 304 ILE B N 1
ATOM 5273 C CA . ILE B 1 304 ? 41.213 17.905 8.419 1.00 13.98 304 ILE B CA 1
ATOM 5274 C C . ILE B 1 304 ? 42.320 17.819 7.370 1.00 13.98 304 ILE B C 1
ATOM 5275 O O . ILE B 1 304 ? 42.395 16.863 6.595 1.00 13.98 304 ILE B O 1
ATOM 5280 N N . VAL B 1 305 ? 43.186 18.820 7.359 1.00 5.00 305 VAL B N 1
ATOM 5281 C CA . VAL B 1 305 ? 44.278 18.874 6.400 1.00 5.00 305 VAL B CA 1
ATOM 5282 C C . VAL B 1 305 ? 45.665 18.745 7.041 1.00 5.00 305 VAL B C 1
ATOM 5283 O O . VAL B 1 305 ? 45.867 19.076 8.205 1.00 5.00 305 VAL B O 1
ATOM 5287 N N . ASP B 1 306 ? 46.618 18.248 6.264 1.00 7.18 306 ASP B N 1
ATOM 5288 C CA . ASP B 1 306 ? 47.985 18.117 6.741 1.00 7.18 306 ASP B CA 1
ATOM 5289 C C . ASP B 1 306 ? 48.739 19.343 6.214 1.00 7.18 306 ASP B C 1
ATOM 5290 O O . ASP B 1 306 ? 48.344 19.941 5.213 1.00 7.18 306 ASP B O 1
ATOM 5295 N N . HIS B 1 307 ? 49.811 19.725 6.898 1.00 5.00 307 HIS B N 1
ATOM 5296 C CA . HIS B 1 307 ? 50.578 20.912 6.523 1.00 5.00 307 HIS B CA 1
ATOM 5297 C C . HIS B 1 307 ? 51.172 20.926 5.133 1.00 5.00 307 HIS B C 1
ATOM 5298 O O . HIS B 1 307 ? 51.252 21.968 4.493 1.00 5.00 307 HIS B O 1
ATOM 5305 N N . HIS B 1 308 ? 51.607 19.779 4.657 1.00 34.62 308 HIS B N 1
ATOM 5306 C CA . HIS B 1 308 ? 52.181 19.763 3.334 1.00 34.62 308 HIS B CA 1
ATOM 5307 C C . HIS B 1 308 ? 51.116 20.126 2.327 1.00 34.62 308 HIS B C 1
ATOM 5308 O O . HIS B 1 308 ? 51.344 20.972 1.461 1.00 34.62 308 HIS B O 1
ATOM 5315 N N . THR B 1 309 ? 49.943 19.508 2.464 1.00 15.34 309 THR B N 1
ATOM 5316 C CA . THR B 1 309 ? 48.808 19.776 1.582 1.00 15.34 309 THR B CA 1
ATOM 5317 C C . THR B 1 309 ? 48.313 21.197 1.833 1.00 15.34 309 THR B C 1
ATOM 5318 O O . THR B 1 309 ? 47.963 21.911 0.899 1.00 15.34 309 THR B O 1
ATOM 5322 N N . ALA B 1 310 ? 48.297 21.606 3.096 1.00 5.00 310 ALA B N 1
ATOM 5323 C CA . ALA B 1 310 ? 47.822 22.935 3.460 1.00 5.00 310 ALA B CA 1
ATOM 5324 C C . ALA B 1 310 ? 48.645 24.056 2.840 1.00 5.00 310 ALA B C 1
ATOM 5325 O O . ALA B 1 310 ? 48.105 24.931 2.168 1.00 5.00 310 ALA B O 1
ATOM 5327 N N . ALA B 1 311 ? 49.953 24.029 3.077 1.00 33.94 311 ALA B N 1
ATOM 5328 C CA . ALA B 1 311 ? 50.855 25.044 2.540 1.00 33.94 311 ALA B CA 1
ATOM 5329 C C . ALA B 1 311 ? 50.771 25.050 1.014 1.00 33.94 311 ALA B C 1
ATOM 5330 O O . ALA B 1 311 ? 50.959 26.081 0.375 1.00 33.94 311 ALA B O 1
ATOM 5332 N N . ARG B 1 312 ? 50.492 23.888 0.437 1.00 5.07 312 ARG B N 1
ATOM 5333 C CA . ARG B 1 312 ? 50.363 23.756 -1.006 1.00 5.07 312 ARG B CA 1
ATOM 5334 C C . ARG B 1 312 ? 49.231 24.680 -1.432 1.00 5.07 312 ARG B C 1
ATOM 5335 O O . ARG B 1 312 ? 49.397 25.559 -2.269 1.00 5.07 312 ARG B O 1
ATOM 5343 N N . GLN B 1 313 ? 48.076 24.472 -0.819 1.00 5.00 313 GLN B N 1
ATOM 5344 C CA . GLN B 1 313 ? 46.891 25.251 -1.122 1.00 5.00 313 GLN B CA 1
ATOM 5345 C C . GLN B 1 313 ? 47.142 26.739 -0.921 1.00 5.00 313 GLN B C 1
ATOM 5346 O O . GLN B 1 313 ? 46.796 27.549 -1.771 1.00 5.00 313 GLN B O 1
ATOM 5352 N N . PHE B 1 314 ? 47.752 27.094 0.203 1.00 6.81 314 PHE B N 1
ATOM 5353 C CA . PHE B 1 314 ? 48.032 28.492 0.490 1.00 6.81 314 PHE B CA 1
ATOM 5354 C C . PHE B 1 314 ? 48.781 29.084 -0.681 1.00 6.81 314 PHE B C 1
ATOM 5355 O O . PHE B 1 314 ? 48.550 30.230 -1.054 1.00 6.81 314 PHE B O 1
ATOM 5363 N N . GLN B 1 315 ? 49.687 28.284 -1.251 1.00 5.00 315 GLN B N 1
ATOM 5364 C CA . GLN B 1 315 ? 50.502 28.682 -2.393 1.00 5.00 315 GLN B CA 1
ATOM 5365 C C . GLN B 1 315 ? 49.616 28.955 -3.592 1.00 5.00 315 GLN B C 1
ATOM 5366 O O . GLN B 1 315 ? 49.902 29.844 -4.387 1.00 5.00 315 GLN B O 1
ATOM 5372 N N . LEU B 1 316 ? 48.547 28.173 -3.725 1.00 15.07 316 LEU B N 1
ATOM 5373 C CA . LEU B 1 316 ? 47.585 28.356 -4.806 1.00 15.07 316 LEU B CA 1
ATOM 5374 C C . LEU B 1 316 ? 46.881 29.686 -4.541 1.00 15.07 316 LEU B C 1
ATOM 5375 O O . LEU B 1 316 ? 46.707 30.495 -5.450 1.00 15.07 316 LEU B O 1
ATOM 5380 N N . PHE B 1 317 ? 46.495 29.907 -3.288 1.00 5.38 317 PHE B N 1
ATOM 5381 C CA . PHE B 1 317 ? 45.846 31.156 -2.884 1.00 5.38 317 PHE B CA 1
ATOM 5382 C C . PHE B 1 317 ? 46.731 32.319 -3.279 1.00 5.38 317 PHE B C 1
ATOM 5383 O O . PHE B 1 317 ? 46.252 33.399 -3.603 1.00 5.38 317 PHE B O 1
ATOM 5391 N N . GLU B 1 318 ? 48.034 32.094 -3.232 1.00 6.73 318 GLU B N 1
ATOM 5392 C CA . GLU B 1 318 ? 48.972 33.125 -3.605 1.00 6.73 318 GLU B CA 1
ATOM 5393 C C . GLU B 1 318 ? 48.816 33.371 -5.091 1.00 6.73 318 GLU B C 1
ATOM 5394 O O . GLU B 1 318 ? 48.596 34.499 -5.522 1.00 6.73 318 GLU B O 1
ATOM 5400 N N . GLN B 1 319 ? 48.922 32.309 -5.877 1.00 31.07 319 GLN B N 1
ATOM 5401 C CA . GLN B 1 319 ? 48.779 32.438 -7.314 1.00 31.07 319 GLN B CA 1
ATOM 5402 C C . GLN B 1 319 ? 47.497 33.196 -7.605 1.00 31.07 319 GLN B C 1
ATOM 5403 O O . GLN B 1 319 ? 47.543 34.336 -8.072 1.00 31.07 319 GLN B O 1
ATOM 5409 N N . GLN B 1 320 ? 46.359 32.580 -7.301 1.00 8.34 320 GLN B N 1
ATOM 5410 C CA . GLN B 1 320 ? 45.059 33.197 -7.550 1.00 8.34 320 GLN B CA 1
ATOM 5411 C C . GLN B 1 320 ? 44.884 34.649 -7.061 1.00 8.34 320 GLN B C 1
ATOM 5412 O O . GLN B 1 320 ? 44.045 35.386 -7.583 1.00 8.34 320 GLN B O 1
ATOM 5418 N N . GLU B 1 321 ? 45.665 35.061 -6.068 1.00 11.61 321 GLU B N 1
ATOM 5419 C CA . GLU B 1 321 ? 45.573 36.427 -5.558 1.00 11.61 321 GLU B CA 1
ATOM 5420 C C . GLU B 1 321 ? 46.303 37.394 -6.466 1.00 11.61 321 GLU B C 1
ATOM 5421 O O . GLU B 1 321 ? 45.903 38.545 -6.606 1.00 11.61 321 GLU B O 1
ATOM 5427 N N . LYS B 1 322 ? 47.380 36.925 -7.075 1.00 44.99 322 LYS B N 1
ATOM 5428 C CA . LYS B 1 322 ? 48.163 37.772 -7.955 1.00 44.99 322 LYS B CA 1
ATOM 5429 C C . LYS B 1 322 ? 47.588 37.830 -9.358 1.00 44.99 322 LYS B C 1
ATOM 5430 O O . LYS B 1 322 ? 47.520 38.909 -9.960 1.00 44.99 322 LYS B O 1
ATOM 5436 N N . ALA B 1 323 ? 47.168 36.674 -9.866 1.00 57.26 323 ALA B N 1
ATOM 5437 C CA . ALA B 1 323 ? 46.584 36.595 -11.201 1.00 57.26 323 ALA B CA 1
ATOM 5438 C C . ALA B 1 323 ? 45.281 37.391 -11.225 1.00 57.26 323 ALA B C 1
ATOM 5439 O O . ALA B 1 323 ? 44.784 37.772 -12.285 1.00 57.26 323 ALA B O 1
ATOM 5441 N N . ALA B 1 324 ? 44.734 37.637 -10.040 1.00 40.16 324 ALA B N 1
ATOM 5442 C CA . ALA B 1 324 ? 43.509 38.405 -9.922 1.00 40.16 324 ALA B CA 1
ATOM 5443 C C . ALA B 1 324 ? 43.905 39.825 -9.552 1.00 40.16 324 ALA B C 1
ATOM 5444 O O . ALA B 1 324 ? 43.076 40.631 -9.136 1.00 40.16 324 ALA B O 1
ATOM 5446 N N . GLY B 1 325 ? 45.191 40.114 -9.689 1.00 7.72 325 GLY B N 1
ATOM 5447 C CA . GLY B 1 325 ? 45.688 41.447 -9.407 1.00 7.72 325 GLY B CA 1
ATOM 5448 C C . GLY B 1 325 ? 45.590 41.995 -7.997 1.00 7.72 325 GLY B C 1
ATOM 5449 O O . GLY B 1 325 ? 45.385 43.200 -7.811 1.00 7.72 325 GLY B O 1
ATOM 5450 N N . ARG B 1 326 ? 45.731 41.113 -7.012 1.00 18.62 326 ARG B N 1
ATOM 5451 C CA . ARG B 1 326 ? 45.700 41.512 -5.610 1.00 18.62 326 ARG B CA 1
ATOM 5452 C C . ARG B 1 326 ? 47.052 41.191 -4.984 1.00 18.62 326 ARG B C 1
ATOM 5453 O O . ARG B 1 326 ? 47.826 40.387 -5.504 1.00 18.62 326 ARG B O 1
ATOM 5461 N N . HIS B 1 327 ? 47.341 41.835 -3.864 1.00 26.81 327 HIS B N 1
ATOM 5462 C CA . HIS B 1 327 ? 48.591 41.606 -3.160 1.00 26.81 327 HIS B CA 1
ATOM 5463 C C . HIS B 1 327 ? 48.297 40.640 -2.010 1.00 26.81 327 HIS B C 1
ATOM 5464 O O . HIS B 1 327 ? 47.246 40.705 -1.387 1.00 26.81 327 HIS B O 1
ATOM 5471 N N . VAL B 1 328 ? 49.217 39.727 -1.751 1.00 5.00 328 VAL B N 1
ATOM 5472 C CA . VAL B 1 328 ? 49.035 38.764 -0.682 1.00 5.00 328 VAL B CA 1
ATOM 5473 C C . VAL B 1 328 ? 49.800 39.239 0.541 1.00 5.00 328 VAL B C 1
ATOM 5474 O O . VAL B 1 328 ? 50.976 39.582 0.454 1.00 5.00 328 VAL B O 1
ATOM 5478 N N . THR B 1 329 ? 49.129 39.261 1.686 1.00 5.00 329 THR B N 1
ATOM 5479 C CA . THR B 1 329 ? 49.758 39.679 2.930 1.00 5.00 32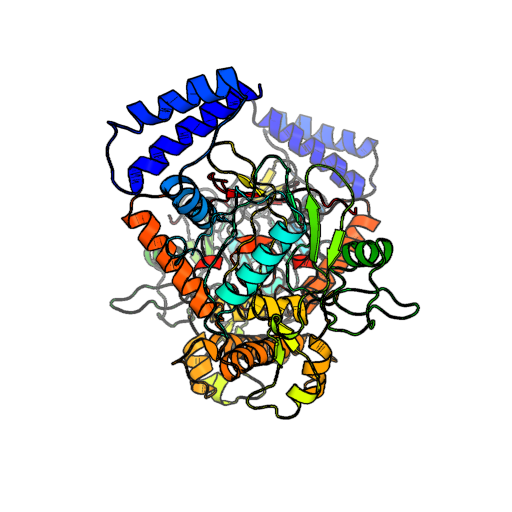9 THR B CA 1
ATOM 5480 C C . THR B 1 329 ? 49.750 38.525 3.926 1.00 5.00 329 THR B C 1
ATOM 5481 O O . THR B 1 329 ? 48.787 37.782 4.016 1.00 5.00 329 THR B O 1
ATOM 5485 N N . GLY B 1 330 ? 50.827 38.379 4.678 1.00 11.79 330 GLY B N 1
ATOM 5486 C CA . GLY B 1 330 ? 50.876 37.307 5.652 1.00 11.79 330 GLY B CA 1
ATOM 5487 C C . GLY B 1 330 ? 51.821 37.539 6.821 1.00 11.79 330 GLY B C 1
ATOM 5488 O O . GLY B 1 330 ? 52.509 38.566 6.907 1.00 11.79 330 GLY B O 1
ATOM 5489 N N . ASP B 1 331 ? 51.825 36.575 7.738 1.00 30.09 331 ASP B N 1
ATOM 5490 C CA . ASP B 1 331 ? 52.693 36.605 8.909 1.00 30.09 331 ASP B CA 1
ATOM 5491 C C . ASP B 1 331 ? 53.458 35.296 8.866 1.00 30.09 331 ASP B C 1
ATOM 5492 O O . ASP B 1 331 ? 52.978 34.268 9.346 1.00 30.09 331 ASP B O 1
ATOM 5497 N N . TRP B 1 332 ? 54.642 35.339 8.270 1.00 11.03 332 TRP B N 1
ATOM 5498 C CA . TRP B 1 332 ? 55.489 34.167 8.133 1.00 11.03 332 TRP B CA 1
ATOM 5499 C C . TRP B 1 332 ? 55.559 33.328 9.403 1.00 11.03 332 TRP B C 1
ATOM 5500 O O . TRP B 1 332 ? 55.397 32.111 9.339 1.00 11.03 332 TRP B O 1
ATOM 5511 N N . THR B 1 333 ? 55.784 33.970 10.550 1.00 5.00 333 THR B N 1
ATOM 5512 C CA . THR B 1 333 ? 55.895 33.252 11.821 1.00 5.00 333 THR B CA 1
ATOM 5513 C C . THR B 1 333 ? 54.660 32.451 12.205 1.00 5.00 333 THR B C 1
ATOM 5514 O O . THR B 1 333 ? 54.757 31.510 12.998 1.00 5.00 333 THR B O 1
ATOM 5518 N N . TRP B 1 334 ? 53.505 32.824 11.672 1.00 5.00 334 TRP B N 1
ATOM 5519 C CA . TRP B 1 334 ? 52.285 32.098 11.978 1.00 5.00 334 TRP B CA 1
ATOM 5520 C C . TRP B 1 334 ? 51.954 31.132 10.886 1.00 5.00 334 TRP B C 1
ATOM 5521 O O . TRP B 1 334 ? 51.318 30.111 11.124 1.00 5.00 334 TRP B O 1
ATOM 5532 N N . LEU B 1 335 ? 52.393 31.452 9.683 1.00 6.29 335 LEU B N 1
ATOM 5533 C CA . LEU B 1 335 ? 52.125 30.592 8.552 1.00 6.29 335 LEU B CA 1
ATOM 5534 C C . LEU B 1 335 ? 52.917 29.284 8.613 1.00 6.29 335 LEU B C 1
ATOM 5535 O O . LEU B 1 335 ? 52.320 28.213 8.559 1.00 6.29 335 LEU B O 1
ATOM 5540 N N . ILE B 1 336 ? 54.236 29.355 8.741 1.00 5.00 336 ILE B N 1
ATOM 5541 C CA . ILE B 1 336 ? 55.036 28.140 8.822 1.00 5.00 336 ILE B CA 1
ATOM 5542 C C . ILE B 1 336 ? 54.517 27.160 9.887 1.00 5.00 336 ILE B C 1
ATOM 5543 O O . ILE B 1 336 ? 54.277 27.530 11.042 1.00 5.00 336 ILE B O 1
ATOM 5548 N N . PRO B 1 337 ? 54.323 25.892 9.498 1.00 8.46 337 PRO B N 1
ATOM 5549 C CA . PRO B 1 337 ? 53.830 24.829 10.387 1.00 8.46 337 PRO B CA 1
ATOM 5550 C C . PRO B 1 337 ? 54.865 24.466 11.450 1.00 8.46 337 PRO B C 1
ATOM 5551 O O . PRO B 1 337 ? 56.058 24.647 11.234 1.00 8.46 337 PRO B O 1
ATOM 5555 N N . PRO B 1 338 ? 54.416 23.941 12.607 1.00 7.58 338 PRO B N 1
ATOM 5556 C CA . PRO B 1 338 ? 55.280 23.551 13.725 1.00 7.58 338 PRO B CA 1
ATOM 5557 C C . PRO B 1 338 ? 56.211 22.375 13.513 1.00 7.58 338 PRO B C 1
ATOM 5558 O O . PRO B 1 338 ? 57.106 22.139 14.327 1.00 7.58 338 PRO B O 1
ATOM 5562 N N . LEU B 1 339 ? 55.998 21.610 12.449 1.00 5.00 339 LEU B N 1
ATOM 5563 C CA . LEU B 1 339 ? 56.905 20.515 12.189 1.00 5.00 339 LEU B CA 1
ATOM 5564 C C . LEU B 1 339 ? 57.313 20.596 10.729 1.00 5.00 339 LEU B C 1
ATOM 5565 O O . LEU B 1 339 ? 56.494 20.890 9.873 1.00 5.00 339 LEU B O 1
ATOM 5570 N N . SER B 1 340 ? 58.604 20.392 10.472 1.00 5.00 340 SER B N 1
ATOM 5571 C CA . SER B 1 340 ? 59.164 20.427 9.127 1.00 5.00 340 SER B CA 1
ATOM 5572 C C . SER B 1 340 ? 58.803 21.708 8.372 1.00 5.00 340 SER B C 1
ATOM 5573 O O . SER B 1 340 ? 58.293 21.677 7.247 1.00 5.00 340 SER B O 1
ATOM 5576 N N . PRO B 1 341 ? 59.076 22.866 8.984 1.00 6.91 341 PRO B N 1
ATOM 5577 C CA . PRO B 1 341 ? 58.732 24.098 8.279 1.00 6.91 341 PRO B CA 1
ATOM 5578 C C . PRO B 1 341 ? 59.528 24.370 7.007 1.00 6.91 341 PRO B C 1
ATOM 5579 O O . PRO B 1 341 ? 59.103 25.174 6.186 1.00 6.91 341 PRO B O 1
ATOM 5583 N N . ALA B 1 342 ? 60.665 23.702 6.818 1.00 13.10 342 ALA B N 1
ATOM 5584 C CA . ALA B 1 342 ? 61.481 23.955 5.626 1.00 13.10 342 ALA B CA 1
ATOM 5585 C C . ALA B 1 342 ? 61.200 23.009 4.459 1.00 13.10 342 ALA B C 1
ATOM 5586 O O . ALA B 1 342 ? 62.062 22.782 3.611 1.00 13.10 342 ALA B O 1
ATOM 5588 N N . THR B 1 343 ? 59.989 22.464 4.426 1.00 5.00 343 THR B N 1
ATOM 5589 C CA . THR B 1 343 ? 59.584 21.551 3.375 1.00 5.00 343 THR B CA 1
ATOM 5590 C C . THR B 1 343 ? 58.336 22.143 2.729 1.00 5.00 343 THR B C 1
ATOM 5591 O O . THR B 1 343 ? 57.601 21.484 1.991 1.00 5.00 343 THR B O 1
ATOM 5595 N N . THR B 1 344 ? 58.114 23.414 3.024 1.00 5.00 344 THR B N 1
ATOM 5596 C CA . THR B 1 344 ? 56.983 24.154 2.489 1.00 5.00 344 THR B CA 1
ATOM 5597 C C . THR B 1 344 ? 57.535 25.413 1.825 1.00 5.00 344 THR B C 1
ATOM 5598 O O . THR B 1 344 ? 58.486 26.015 2.326 1.00 5.00 344 THR B O 1
ATOM 5602 N N . HIS B 1 345 ? 56.960 25.811 0.694 1.00 7.66 345 HIS B N 1
ATOM 5603 C CA . HIS B 1 345 ? 57.459 27.001 0.013 1.00 7.66 345 HIS B CA 1
ATOM 5604 C C . HIS B 1 345 ? 57.509 28.180 0.975 1.00 7.66 345 HIS B C 1
ATOM 5605 O O . HIS B 1 345 ? 58.427 28.999 0.927 1.00 7.66 345 HIS B O 1
ATOM 5612 N N . ILE B 1 346 ? 56.516 28.241 1.854 1.00 5.00 346 ILE B N 1
ATOM 5613 C CA . ILE B 1 346 ? 56.388 29.294 2.850 1.00 5.00 346 ILE B CA 1
ATOM 5614 C C . ILE B 1 346 ? 57.719 29.674 3.481 1.00 5.00 346 ILE B C 1
ATOM 5615 O O . ILE B 1 346 ? 58.324 30.688 3.147 1.00 5.00 346 ILE B O 1
ATOM 5620 N N . PHE B 1 347 ? 58.161 28.844 4.402 1.00 6.08 347 PHE B N 1
ATOM 5621 C CA . PHE B 1 347 ? 59.409 29.043 5.103 1.00 6.08 347 PHE B CA 1
ATOM 5622 C C . PHE B 1 347 ? 60.511 29.735 4.292 1.00 6.08 347 PHE B C 1
ATOM 5623 O O . PHE B 1 347 ? 61.297 30.514 4.848 1.00 6.08 347 PHE B O 1
ATOM 5631 N N . HIS B 1 348 ? 60.570 29.456 2.989 1.00 22.28 348 HIS B N 1
ATOM 5632 C CA . HIS B 1 348 ? 61.616 30.012 2.127 1.00 22.28 348 HIS B CA 1
ATOM 5633 C C . HIS B 1 348 ? 61.392 31.349 1.439 1.00 22.28 348 HIS B C 1
ATOM 5634 O O . HIS B 1 348 ? 62.209 31.749 0.611 1.00 22.28 348 HIS B O 1
ATOM 5641 N N . ARG B 1 349 ? 60.306 32.043 1.746 1.00 11.05 349 ARG B N 1
ATOM 5642 C CA . ARG B 1 349 ? 60.097 33.332 1.118 1.00 11.05 349 ARG B CA 1
ATOM 5643 C C . ARG B 1 349 ? 59.672 34.328 2.176 1.00 11.05 349 ARG B C 1
ATOM 5644 O O . ARG B 1 349 ? 59.479 33.954 3.327 1.00 11.05 349 ARG B O 1
ATOM 5652 N N . SER B 1 350 ? 59.562 35.599 1.811 1.00 6.69 350 SER B N 1
ATOM 5653 C CA . SER B 1 350 ? 59.144 36.605 2.773 1.00 6.69 350 SER B CA 1
ATOM 5654 C C . SER B 1 350 ? 57.747 37.098 2.461 1.00 6.69 350 SER B C 1
ATOM 5655 O O . SER B 1 350 ? 57.333 37.146 1.295 1.00 6.69 350 SER B O 1
ATOM 5658 N N . TYR B 1 351 ? 57.030 37.452 3.522 1.00 7.28 351 TYR B N 1
ATOM 5659 C CA . TYR B 1 351 ? 55.650 37.916 3.440 1.00 7.28 351 TYR B CA 1
ATOM 5660 C C . TYR B 1 351 ? 55.451 39.339 3.966 1.00 7.28 351 TYR B C 1
ATOM 5661 O O . TYR B 1 351 ? 56.336 39.894 4.620 1.00 7.28 351 TYR B O 1
ATOM 5670 N N . ASP B 1 352 ? 54.292 39.927 3.667 1.00 15.24 352 ASP B N 1
ATOM 5671 C CA . ASP B 1 352 ? 53.961 41.283 4.123 1.00 15.24 352 ASP B CA 1
ATOM 5672 C C . ASP B 1 352 ? 52.909 41.287 5.229 1.00 15.24 352 ASP B C 1
ATOM 5673 O O . ASP B 1 352 ? 51.714 41.248 4.960 1.00 15.24 352 ASP B O 1
ATOM 5678 N N . ASN B 1 353 ? 53.367 41.360 6.470 1.00 6.36 353 ASN B N 1
ATOM 5679 C CA . ASN B 1 353 ? 52.481 41.369 7.614 1.00 6.36 353 ASN B CA 1
ATOM 5680 C C . ASN B 1 353 ? 51.835 42.739 7.794 1.00 6.36 353 ASN B C 1
ATOM 5681 O O . ASN B 1 353 ? 51.985 43.382 8.833 1.00 6.36 353 ASN B O 1
ATOM 5686 N N . THR B 1 354 ? 51.139 43.183 6.750 1.00 30.45 354 THR B N 1
ATOM 5687 C CA . THR B 1 354 ? 50.413 44.455 6.758 1.00 30.45 354 THR B CA 1
ATOM 5688 C C . THR B 1 354 ? 48.947 44.073 6.918 1.00 30.45 354 THR B C 1
ATOM 5689 O O . THR B 1 354 ? 48.465 43.157 6.260 1.00 30.45 354 THR B O 1
ATOM 5693 N N . MET B 1 355 ? 48.232 44.774 7.784 1.00 6.64 355 MET B N 1
ATOM 5694 C CA . MET B 1 355 ? 46.840 44.439 8.018 1.00 6.64 355 MET B CA 1
ATOM 5695 C C . MET B 1 355 ? 45.860 45.132 7.091 1.00 6.64 355 MET B C 1
ATOM 5696 O O . MET B 1 355 ? 45.664 46.340 7.177 1.00 6.64 355 MET B O 1
ATOM 5701 N N . MET B 1 356 ? 45.245 44.348 6.212 1.00 22.25 356 MET B N 1
ATOM 5702 C CA . MET B 1 356 ? 44.248 44.847 5.262 1.00 22.25 356 MET B CA 1
ATOM 5703 C C . MET B 1 356 ? 42.883 44.579 5.869 1.00 22.25 356 MET B C 1
ATOM 5704 O O . MET B 1 356 ? 42.543 43.432 6.138 1.00 22.25 356 MET B O 1
ATOM 5709 N N . LEU B 1 357 ? 42.092 45.618 6.092 1.00 22.35 357 LEU B N 1
ATOM 5710 C CA . LEU B 1 357 ? 40.776 45.382 6.659 1.00 22.35 357 LEU B CA 1
ATOM 5711 C C . LEU B 1 357 ? 39.731 45.396 5.554 1.00 22.35 357 LEU B C 1
ATOM 5712 O O . LEU B 1 357 ? 39.953 45.966 4.482 1.00 22.35 357 LEU B O 1
ATOM 5717 N N . PRO B 1 358 ? 38.567 44.763 5.791 1.00 38.96 358 PRO B N 1
ATOM 5718 C CA . PRO B 1 358 ? 38.134 44.041 6.999 1.00 38.96 358 PRO B CA 1
ATOM 5719 C C . PRO B 1 358 ? 39.044 42.899 7.453 1.00 38.96 358 PRO B C 1
ATOM 5720 O O . PRO B 1 358 ? 39.625 42.198 6.632 1.00 38.96 358 PRO B O 1
ATOM 5724 N N . ASN B 1 359 ? 39.162 42.715 8.765 1.00 5.00 359 ASN B N 1
ATOM 5725 C CA . ASN B 1 359 ? 39.993 41.646 9.308 1.00 5.00 359 ASN B CA 1
ATOM 5726 C C . ASN B 1 359 ? 39.575 41.325 10.737 1.00 5.00 359 ASN B C 1
ATOM 5727 O O . ASN B 1 359 ? 38.819 42.063 11.356 1.00 5.00 359 ASN B O 1
ATOM 5732 N N . PHE B 1 360 ? 40.068 40.205 11.243 1.00 5.00 360 PHE B N 1
ATOM 5733 C CA . PHE B 1 360 ? 39.793 39.757 12.599 1.00 5.00 360 PHE B CA 1
ATOM 5734 C C . PHE B 1 360 ? 40.870 40.326 13.499 1.00 5.00 360 PHE B C 1
ATOM 5735 O O . PHE B 1 360 ? 42.025 40.466 13.087 1.00 5.00 360 PHE B O 1
ATOM 5743 N N . PHE B 1 361 ? 40.486 40.665 14.723 1.00 19.05 361 PHE B N 1
ATOM 5744 C CA . PHE B 1 361 ? 41.423 41.242 15.678 1.00 19.05 361 PHE B CA 1
ATOM 5745 C C . PHE B 1 361 ? 41.315 40.591 17.048 1.00 19.05 361 PHE B C 1
ATOM 5746 O O . PHE B 1 361 ? 40.473 39.720 17.265 1.00 19.05 361 PHE B O 1
ATOM 5754 N N . TYR B 1 362 ? 42.180 41.001 17.966 1.00 6.87 362 TYR B N 1
ATOM 5755 C CA . TYR B 1 362 ? 42.137 40.477 19.320 1.00 6.87 362 TYR B CA 1
ATOM 5756 C C . TYR B 1 362 ? 41.278 41.450 20.106 1.00 6.87 362 TYR B C 1
ATOM 5757 O O . TYR B 1 362 ? 40.902 42.496 19.579 1.00 6.87 362 TYR B O 1
ATOM 5766 N N . GLN B 1 363 ? 40.949 41.099 21.345 1.00 25.99 363 GLN B N 1
ATOM 5767 C CA . GLN B 1 363 ? 40.139 41.960 22.211 1.00 25.99 363 GLN B CA 1
ATOM 5768 C C . GLN B 1 363 ? 40.094 41.400 23.633 1.00 25.99 363 GLN B C 1
ATOM 5769 O O . GLN B 1 363 ? 39.752 40.231 23.841 1.00 25.99 363 GLN B O 1
ATOM 5775 N N . ASP B 1 364 ? 40.442 42.255 24.593 1.00 10.42 364 ASP B N 1
ATOM 5776 C CA . ASP B 1 364 ? 40.515 41.922 26.018 1.00 10.42 364 ASP B CA 1
ATOM 5777 C C . ASP B 1 364 ? 39.521 40.911 26.565 1.00 10.42 364 ASP B C 1
ATOM 5778 O O . ASP B 1 364 ? 38.347 40.936 26.226 1.00 10.42 364 ASP B O 1
ATOM 5783 N N . ARG B 1 365 ? 40.025 40.031 27.425 1.00 26.68 365 ARG B N 1
ATOM 5784 C CA . ARG B 1 365 ? 39.241 38.974 28.049 1.00 26.68 365 ARG B CA 1
ATOM 5785 C C . ARG B 1 365 ? 38.606 39.463 29.353 1.00 26.68 365 ARG B C 1
ATOM 5786 O O . ARG B 1 365 ? 39.293 39.759 30.331 1.00 26.68 365 ARG B O 1
ATOM 5794 N N . PRO B 1 366 ? 37.266 39.559 29.363 1.00 5.75 366 PRO B N 1
ATOM 5795 C CA . PRO B 1 366 ? 36.400 40.004 30.456 1.00 5.75 366 PRO B CA 1
ATOM 5796 C C . PRO B 1 366 ? 36.629 39.345 31.805 1.00 5.75 366 PRO B C 1
ATOM 5797 O O . PRO B 1 366 ? 36.111 39.797 32.819 1.00 5.75 366 PRO B O 1
ATOM 5801 N N . TYR B 1 367 ? 37.411 38.281 31.817 1.00 82.46 367 TYR B N 1
ATOM 5802 C CA . TYR B 1 367 ? 37.679 37.562 33.055 1.00 82.46 367 TYR B CA 1
ATOM 5803 C C . TYR B 1 367 ? 39.110 37.719 33.579 1.00 82.46 367 TYR B C 1
ATOM 5804 O O . TYR B 1 367 ? 39.463 37.133 34.601 1.00 82.46 367 TYR B O 1
ATOM 5813 N N . GLU B 1 368 ? 39.937 38.501 32.891 1.00 61.88 368 GLU B N 1
ATOM 5814 C CA . GLU B 1 368 ? 41.312 38.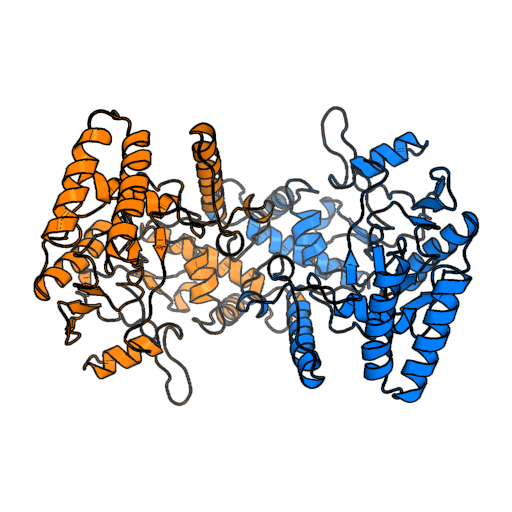689 33.336 1.00 61.88 368 GLU B CA 1
ATOM 5815 C C . GLU B 1 368 ? 41.628 40.109 33.841 1.00 61.88 368 GLU B C 1
ATOM 5816 O O . GLU B 1 368 ? 40.728 40.978 33.792 1.00 61.88 368 GLU B O 1
#

B-factor: mean 21.08, std 21.85, range [5.0, 127.78]

InterPro domains:
  IPR004030 Nitric oxide synthase, N-terminal [PF02898] (80-432)
  IPR004030 Nitric oxide synthase, N-terminal [PS60001] (140-147)
  IPR036119 Nitric oxide synthase, N-terminal domain superfamily [SSF56512] (28-433)
  IPR044940 Nitric oxide synthase, domain 2 superfamily [G3DSA:3.90.440.10] (157-263)
  IPR044943 Nitric oxide synthase, domain 1 superfamily [G3DSA:3.90.340.10] (83-400)
  IPR044944 Nitric oxide synthase, domain 3 superfamily [G3DSA:3.90.1230.10] (264-374)
  IPR050607 Nitric Oxide Synthase (NOS) [PTHR43410] (63-435)

Nearest PDB structures (foldseek):
  2flq-assembly1_B  TM=1.003E+00  e=1.823E-77  Geobacillus stearothermophilus
  6xk6-assembly1_A-2  TM=9.873E-01  e=1.128E-55  Bacillus subtilis subsp. subtilis str. 168
  1mjt-assembly1_A  TM=9.835E-01  e=2.581E-47  Staphylococcus aureus
  7m56-assembly1_A  TM=9.857E-01  e=4.785E-46  Homo sapiens
  3pnh-assembly1_B  TM=9.838E-01  e=1.038E-45  Bos taurus

Solvent-accessible surface area: 32223 Å² total

Foldseek 3Di:
DCLLVVLLVLQLVQLVVLCVLVVHDDVVSVVVSVVQNVCCPVPVGDDDDCSQCLVQVLVQLQLAFLDLQNLCSNQEAEAELAPDADPVSVVVVLLVCLCQQQVQAAGGWYKYFYNFPPQKAWFDQWQWAFAWDCDPHDTAAFLVRDLVNVLVVVVVDDFPRHNGTTDWTWMDHRDDGIDTDRRDPVSWAKWQFAFPPQRCRCVLVDIDTWWGWGWCKWWDGSSIIRRTMTTTDTEALCCCLVPQCCDPNGVNPQPVQLVSVPHDPPDCVVVSSQVSSVRSSNRVVVGSVVSNHDYHYLAVSLVSSVVVCVVCVVSPHHHAHDLVSNQRSHPSVVHVSNVDDGHHDRDPRHMGHDDRPSD/DALVVLLVLLLVFLVVQCVPVDDDPVCNVVVSVVQVVVCVPPNGDDDDPSACVVQVLVQLQLAQQDLQNLPSVQEAEAEEQPDADPVRVVVVVLVCLCVQPVLAAGGWYKYFYNFPPQKAWQDQFQWAFAKAQDPPDIAAFLVRDLVVVVVVVLPDDFPRHHGTTDWTWMDHRDDDIDTDRDDPVRWDKWQFAAPVQNCRSVVRDIGTWWGFGFQWFQDHSNTTRSTMTTTDTEELCVVLPPQCPDCNHVNNQVVLLVSVPHDPPDCVRVSSQVSSVRSSNRRVVGSVVSNHDYHYLQVSLVSSVVSCVVQVVVPHHRAHDLVSNQGNHPSVVHVSVVDDGHNDRDPSHIGHDDRPRD

Sequence (717 aa):
RQHDEQLMTKAEQFIIASYRELGKSEQEIKRRVNEIRWEVEQTGTYRHTYEELSYGAKMAWRHSNRCIGRLFWQSLHVIDAREAVTEEEVFSYLFHHIEVATNGGKIRPTITIFRPNGEVRIWNHQLIRYAGYETEEGIIGDSSSLTFTRACEQLGWKGEKTPFDVLPLVIQVGGQKPVWTPIPKELVLEVPIEHPEFPWFRDLQLKWYAVPIISDMCLEIGGIRYMAAPFNGWYMGTEIGARNFADDYRYNMLPKVASCMGLDTNSNASLWKDKALVELNIAVLYSYKKAGVSIVDHHTAARQFQLFEQQEKAAGRHVTGDWTWLIPPLSPATTHIFHRSYDNTMMLPNFFYQDRPYEQHDEQLMTKAEQFIIASYRELGKSEQEIKRRVNEIRWEVEQTGTYRHTYEELSYGAKMAWRHSNRCIGRLFWQSLHVIDAREAVTEEEVFSYLFHHIEVATNGGKIRPTITIFRPNGEVRIWNHQLIRYAGYETEEGIIGDSSSLTFTRACEQLGWKGEKTPFDVLPLVIQVGGQKPVWTPIPKELVLEVPIEHPEFPWFRDLQLKWYAVPIISDMCLEIGGIRYMAAPFNGWYMGTEIGARNFADDYRYNMLPKVASCMGLDTNSNASLWKDKALVELNIAVLYSYKKAGVSIVDHHTAARQFQLFEQQEKAAGRHVTGDWTWLIPPLSPATTHIFHRSYDNTMMLPNFFYQDRPYE

Radius of gyration: 29.94 Å; Cα contacts (8 Å, |Δi|>4): 1408; chains: 2; bounding box: 83×66×65 Å

CATH classification: 3.90.340.10 (+2 more: 3.90.440.10, 3.90.1230.10)